Protein AF-H8ZGK6-F1 (afdb_monomer_lite)

Structure (mmCIF, N/CA/C/O backbone):
data_AF-H8ZGK6-F1
#
_entry.id   AF-H8ZGK6-F1
#
loop_
_atom_site.group_PDB
_atom_site.id
_atom_site.type_symbol
_atom_site.label_atom_id
_atom_site.label_alt_id
_atom_site.label_comp_id
_atom_site.label_asym_id
_atom_site.label_entity_id
_atom_site.label_seq_id
_atom_site.pdbx_PDB_ins_code
_atom_site.Cartn_x
_atom_site.Cartn_y
_atom_site.Cartn_z
_atom_site.occupancy
_atom_site.B_iso_or_equiv
_atom_site.auth_seq_id
_atom_site.auth_comp_id
_atom_site.auth_asym_id
_atom_site.auth_atom_id
_atom_site.pdbx_PDB_model_num
ATOM 1 N N . SER A 1 1 ? -33.970 41.885 -15.190 1.00 45.78 1 SER A N 1
ATOM 2 C CA . SER A 1 1 ? -33.799 41.176 -13.910 1.00 45.78 1 SER A CA 1
ATOM 3 C C . SER A 1 1 ? -32.751 40.098 -14.133 1.00 45.78 1 SER A C 1
ATOM 5 O O . SER A 1 1 ? -33.105 38.994 -14.514 1.00 45.78 1 SER A O 1
ATOM 7 N N . ASN A 1 2 ? -31.465 40.452 -14.034 1.00 42.69 2 ASN A N 1
ATOM 8 C CA . ASN A 1 2 ? -30.350 39.517 -14.216 1.00 42.69 2 ASN A CA 1
ATOM 9 C C . ASN A 1 2 ? -29.805 39.183 -12.830 1.00 42.69 2 ASN A C 1
ATOM 11 O O . ASN A 1 2 ? -29.236 40.048 -12.165 1.00 42.69 2 ASN A O 1
ATOM 15 N N . ARG A 1 3 ? -30.044 37.953 -12.373 1.00 47.84 3 ARG A N 1
ATOM 16 C CA . ARG A 1 3 ? -29.383 37.408 -11.188 1.00 47.84 3 ARG A CA 1
ATOM 17 C C . ARG A 1 3 ? -27.929 37.141 -11.571 1.00 47.84 3 ARG A C 1
ATOM 19 O O . ARG A 1 3 ? -27.674 36.368 -12.484 1.00 47.84 3 ARG A O 1
ATOM 26 N N . ASN A 1 4 ? -27.005 37.815 -10.893 1.00 50.75 4 ASN A N 1
ATOM 27 C CA . ASN A 1 4 ? -25.579 37.512 -10.946 1.00 50.75 4 ASN A CA 1
ATOM 28 C C . ASN A 1 4 ? -25.357 36.122 -10.330 1.00 50.75 4 ASN A C 1
ATOM 30 O O . ASN A 1 4 ? -25.268 36.001 -9.109 1.00 50.75 4 ASN A O 1
ATOM 34 N N . GLU A 1 5 ? -25.305 35.079 -11.152 1.00 52.84 5 GLU A N 1
ATOM 35 C CA . GLU A 1 5 ? -24.782 33.780 -10.733 1.00 52.84 5 GLU A CA 1
ATOM 36 C C . GLU A 1 5 ? -23.255 33.888 -10.656 1.00 52.84 5 GLU A C 1
ATOM 38 O O . GLU A 1 5 ? -22.573 34.101 -11.656 1.00 52.84 5 GLU A O 1
ATOM 43 N N . GLN A 1 6 ? -22.707 33.823 -9.440 1.00 52.56 6 GLN A N 1
ATOM 44 C CA . GLN A 1 6 ? -21.269 33.668 -9.240 1.00 52.56 6 GLN A CA 1
ATOM 45 C C . GLN A 1 6 ? -20.890 32.214 -9.536 1.00 52.56 6 GLN A C 1
ATOM 47 O O . GLN A 1 6 ? -21.106 31.332 -8.705 1.00 52.56 6 GLN A O 1
ATOM 52 N N . GLU A 1 7 ? -20.303 31.963 -10.704 1.00 48.06 7 GLU A N 1
ATOM 53 C CA . GLU A 1 7 ? -19.627 30.696 -10.987 1.00 48.06 7 GLU A CA 1
ATOM 54 C C . GLU A 1 7 ? -18.324 30.610 -10.184 1.00 48.06 7 GLU A C 1
ATOM 56 O O . GLU A 1 7 ? -17.346 31.316 -10.442 1.00 48.06 7 GLU A O 1
ATOM 61 N N . TYR A 1 8 ? -18.292 29.717 -9.197 1.00 56.00 8 TYR A N 1
ATOM 62 C CA . TYR A 1 8 ? -17.064 29.360 -8.498 1.00 56.00 8 TYR A CA 1
ATOM 63 C C . TYR A 1 8 ? -16.377 28.199 -9.220 1.00 56.00 8 TYR A C 1
ATOM 65 O O . TYR A 1 8 ? -16.754 27.040 -9.067 1.00 56.00 8 TYR A O 1
ATOM 73 N N . ASN A 1 9 ? -15.308 28.500 -9.957 1.00 58.38 9 ASN A N 1
ATOM 74 C CA . ASN A 1 9 ? -14.421 27.480 -10.513 1.00 58.38 9 ASN A CA 1
ATOM 75 C C . ASN A 1 9 ? -13.502 26.916 -9.416 1.00 58.38 9 ASN A C 1
ATOM 77 O O . ASN A 1 9 ? -12.408 27.430 -9.167 1.00 58.38 9 ASN A O 1
ATOM 81 N N . PHE A 1 10 ? -13.935 25.847 -8.740 1.00 67.50 10 PHE A N 1
ATOM 82 C CA . PHE A 1 10 ? -13.082 25.119 -7.800 1.00 67.50 10 PHE A CA 1
ATOM 83 C C . PHE A 1 10 ? -12.119 24.197 -8.557 1.00 67.50 10 PHE A C 1
ATOM 85 O O . PHE A 1 10 ? -12.458 23.075 -8.927 1.00 67.50 10 PHE A O 1
ATOM 92 N N . LYS A 1 11 ? -10.882 24.654 -8.771 1.00 76.69 11 LYS A N 1
ATOM 93 C CA . LYS A 1 11 ? -9.799 23.791 -9.258 1.00 76.69 11 LYS A CA 1
ATOM 94 C C . LYS A 1 11 ? -9.098 23.141 -8.062 1.00 76.69 11 LYS A C 1
ATOM 96 O O . LYS A 1 11 ? -8.324 23.805 -7.369 1.00 76.69 11 LYS A O 1
ATOM 101 N N . ARG A 1 12 ? -9.381 21.855 -7.810 1.00 79.12 12 ARG A N 1
ATOM 102 C CA . ARG A 1 12 ? -8.726 21.056 -6.755 1.00 79.12 12 ARG A CA 1
ATOM 103 C C . ARG A 1 12 ? -7.203 21.136 -6.913 1.00 79.12 12 ARG A C 1
ATOM 105 O O . ARG A 1 12 ? -6.679 20.986 -8.014 1.00 79.12 12 ARG A O 1
ATOM 112 N N . LYS A 1 13 ? -6.498 21.356 -5.802 1.00 82.19 13 LYS A N 1
ATOM 113 C CA . LYS A 1 13 ? -5.037 21.236 -5.700 1.00 82.19 13 LYS A CA 1
ATOM 114 C C . LYS A 1 13 ? -4.744 20.144 -4.670 1.00 82.19 13 LYS A C 1
ATOM 116 O O . LYS A 1 13 ? -4.702 20.486 -3.490 1.00 82.19 13 LYS A O 1
ATOM 121 N N . PRO A 1 14 ? -4.580 18.878 -5.089 1.00 80.50 14 PRO A N 1
ATOM 122 C CA . PRO A 1 14 ? -4.608 17.732 -4.178 1.00 80.50 14 PRO A CA 1
ATOM 123 C C . PRO A 1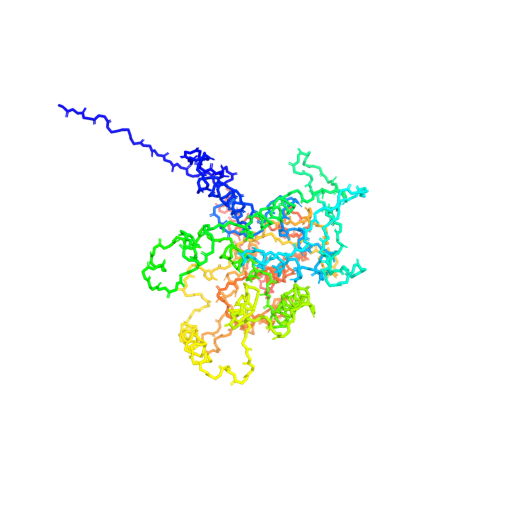 14 ? -3.587 17.793 -3.031 1.00 80.50 14 PRO A C 1
ATOM 125 O O . PRO A 1 14 ? -3.908 17.464 -1.894 1.00 80.50 14 PRO A O 1
ATOM 128 N N . VAL A 1 15 ? -2.389 18.333 -3.277 1.00 77.69 15 VAL A N 1
ATOM 129 C CA . VAL A 1 15 ? -1.370 18.600 -2.238 1.00 77.69 15 VAL A CA 1
ATOM 130 C C . VAL A 1 15 ? -1.860 19.488 -1.081 1.00 77.69 15 VAL A C 1
ATOM 132 O O . VAL A 1 15 ? -1.323 19.431 0.021 1.00 77.69 15 VAL A O 1
ATOM 135 N N . ASN A 1 16 ? -2.891 20.303 -1.314 1.00 81.88 16 ASN A N 1
ATOM 136 C CA . ASN A 1 16 ? -3.488 21.203 -0.327 1.00 81.88 16 ASN A CA 1
ATOM 137 C C . ASN A 1 16 ? -4.799 20.657 0.256 1.00 81.88 16 ASN A C 1
ATOM 139 O O . ASN A 1 16 ? -5.535 21.415 0.904 1.00 81.88 16 ASN A O 1
ATOM 143 N N . ASP A 1 17 ? -5.120 19.387 -0.003 1.00 84.69 17 ASP A N 1
ATOM 144 C CA . ASP A 1 17 ? -6.318 18.767 0.537 1.00 84.69 17 ASP A CA 1
ATOM 145 C C . ASP A 1 17 ? -6.279 18.813 2.063 1.00 84.69 17 ASP A C 1
ATOM 147 O O . ASP A 1 17 ? -5.304 18.471 2.735 1.00 84.69 17 ASP A O 1
ATOM 151 N N . ARG A 1 18 ? -7.378 19.306 2.618 1.00 85.81 18 ARG A N 1
ATOM 152 C CA . ARG A 1 18 ? -7.564 19.510 4.046 1.00 85.81 18 ARG A CA 1
ATOM 153 C C . ARG A 1 18 ? -9.005 19.218 4.393 1.00 85.81 18 ARG A C 1
ATOM 155 O O . ARG A 1 18 ? -9.889 19.289 3.541 1.00 85.81 18 ARG A O 1
ATOM 162 N N . VAL A 1 19 ? -9.236 18.954 5.671 1.00 86.81 19 VAL A N 1
ATOM 163 C CA . VAL A 1 19 ? -10.587 18.785 6.202 1.00 86.81 19 VAL A CA 1
ATOM 164 C C . VAL A 1 19 ? -11.444 19.996 5.827 1.00 86.81 19 VAL A C 1
ATOM 166 O O . VAL A 1 19 ? -11.016 21.147 5.961 1.00 86.81 19 VAL A O 1
ATOM 169 N N . HIS A 1 20 ? -12.652 19.722 5.337 1.00 80.50 20 HIS A N 1
ATOM 170 C CA . HIS A 1 20 ? -13.612 20.752 4.969 1.00 80.50 20 HIS A CA 1
ATOM 171 C C . HIS A 1 20 ? -13.959 21.627 6.186 1.00 80.50 20 HIS A C 1
ATOM 173 O O . HIS A 1 20 ? -14.256 21.110 7.264 1.00 80.50 20 HIS A O 1
ATOM 179 N N . LYS A 1 21 ? -13.884 22.955 6.020 1.00 70.94 21 LYS A N 1
ATOM 180 C CA . LYS A 1 21 ? -13.970 23.917 7.133 1.00 70.94 21 LYS A CA 1
ATOM 181 C C . LYS A 1 21 ? -15.379 24.061 7.711 1.00 70.94 21 LYS A C 1
ATOM 183 O O . LYS A 1 21 ? -15.493 24.363 8.893 1.00 70.94 21 LYS A O 1
ATOM 188 N N . ASP A 1 22 ? -16.414 23.791 6.920 1.00 67.81 22 ASP A N 1
ATOM 189 C CA . ASP A 1 22 ? -17.805 24.074 7.298 1.00 67.81 22 ASP A CA 1
ATOM 190 C C . ASP A 1 22 ? -18.477 22.926 8.070 1.00 67.81 22 ASP A C 1
ATOM 192 O O . ASP A 1 22 ? -19.699 22.870 8.191 1.00 67.81 22 ASP A O 1
ATOM 196 N N . MET A 1 23 ? -17.699 21.988 8.621 1.00 73.19 23 MET A N 1
ATOM 197 C CA . MET A 1 23 ? -18.259 20.965 9.502 1.00 73.19 23 MET A CA 1
ATOM 198 C C . MET A 1 23 ? -18.588 21.549 10.876 1.00 73.19 23 MET A C 1
ATOM 200 O O . MET A 1 23 ? -17.733 22.158 11.524 1.00 73.19 23 MET A O 1
ATOM 204 N N . ASP A 1 24 ? -19.810 21.305 11.361 1.00 79.12 24 ASP A N 1
ATOM 205 C CA . ASP A 1 24 ? -20.208 21.685 12.717 1.00 79.12 24 ASP A CA 1
ATOM 206 C C . ASP A 1 24 ? -19.522 20.791 13.761 1.00 79.12 24 ASP A C 1
ATOM 208 O O . ASP A 1 24 ? -20.075 19.815 14.278 1.00 79.12 24 ASP A O 1
ATOM 212 N N . THR A 1 25 ? -18.281 21.150 14.082 1.00 79.56 25 THR A N 1
ATOM 213 C CA . THR A 1 25 ? -17.433 20.477 15.075 1.00 79.56 25 THR A CA 1
ATOM 214 C C . THR A 1 25 ? -17.971 20.555 16.506 1.00 79.56 25 THR A C 1
ATOM 216 O O . THR A 1 25 ? -17.406 19.913 17.396 1.00 79.56 25 THR A O 1
ATOM 219 N N . LYS A 1 26 ? -19.064 21.296 16.748 1.00 82.88 26 LYS A N 1
ATOM 220 C CA . LYS A 1 26 ? -19.756 21.314 18.044 1.00 82.88 26 LYS A CA 1
ATOM 221 C C . LYS A 1 26 ? -20.625 20.072 18.240 1.00 82.88 26 LYS A C 1
ATOM 223 O O . LYS A 1 26 ? -20.885 19.693 19.380 1.00 82.88 26 LYS A O 1
ATOM 228 N N . THR A 1 27 ? -21.044 19.417 17.158 1.00 88.62 27 THR A N 1
ATOM 229 C CA . THR A 1 27 ? -21.793 18.156 17.232 1.00 88.62 27 THR A CA 1
ATOM 230 C C . THR A 1 27 ? -20.847 16.954 17.354 1.00 88.62 27 THR A C 1
ATOM 232 O O . THR A 1 27 ? -19.743 16.978 16.797 1.00 88.62 27 THR A O 1
ATOM 235 N N . PRO A 1 28 ? -21.258 15.859 18.028 1.00 88.12 28 PRO A N 1
ATOM 236 C CA . PRO A 1 28 ? -20.483 14.616 18.050 1.00 88.12 28 PRO A CA 1
ATOM 237 C C . PRO A 1 28 ? -20.169 14.087 16.644 1.00 88.12 28 PRO A C 1
ATOM 239 O O . PRO A 1 28 ? -19.070 13.594 16.397 1.00 88.12 28 PRO A O 1
ATOM 242 N N . GLU A 1 29 ? -21.116 14.242 15.717 1.00 91.19 29 GLU A N 1
ATOM 243 C CA . GLU A 1 29 ? -20.964 13.847 14.319 1.00 91.19 29 GLU A CA 1
ATOM 244 C C . GLU A 1 29 ? -19.904 14.678 13.594 1.00 91.19 29 GLU A C 1
ATOM 246 O O . GLU A 1 29 ? -18.958 14.113 13.049 1.00 91.19 29 GLU A O 1
ATOM 251 N N . GLY A 1 30 ? -20.020 16.008 13.612 1.00 91.25 30 GLY A N 1
ATOM 252 C CA . GLY A 1 30 ? -19.065 16.877 12.925 1.00 91.25 30 GLY A CA 1
ATOM 253 C C . GLY A 1 30 ? -17.661 16.784 13.521 1.00 91.25 30 GLY A C 1
ATOM 254 O O . GLY A 1 30 ? -16.674 16.817 12.785 1.00 91.25 30 GLY A O 1
ATOM 255 N N . LYS A 1 31 ? -17.546 16.574 14.841 1.00 90.81 31 LYS A N 1
ATOM 256 C CA . LYS A 1 31 ? -16.259 16.289 15.490 1.00 90.81 31 LYS A CA 1
ATOM 257 C C . LYS A 1 31 ? -15.652 14.983 14.977 1.00 90.81 31 LYS A C 1
ATOM 259 O O . LYS A 1 31 ? -14.468 14.963 14.642 1.00 90.81 31 LYS A O 1
ATOM 264 N N . TYR A 1 32 ? -16.449 13.917 14.884 1.00 93.38 32 TYR A N 1
ATOM 265 C CA . TYR A 1 32 ? -15.987 12.638 14.352 1.00 93.38 32 TYR A CA 1
ATOM 266 C C . TYR A 1 32 ? -15.571 12.743 12.882 1.00 93.38 32 TYR A C 1
ATOM 268 O O . TYR A 1 32 ? -14.447 12.371 12.560 1.00 93.38 32 TYR A O 1
ATOM 276 N N . LEU A 1 33 ? -16.419 13.296 12.010 1.00 93.94 33 LEU A N 1
ATOM 277 C CA . LEU A 1 33 ? -16.122 13.429 10.579 1.00 93.94 33 LEU A CA 1
ATOM 278 C C . LEU A 1 33 ? -14.877 14.285 10.331 1.00 93.94 33 LEU A C 1
ATOM 280 O O . LEU A 1 33 ? -14.059 13.954 9.479 1.00 93.94 33 LEU A O 1
ATOM 284 N N . SER A 1 34 ? -14.682 15.349 11.113 1.00 92.56 34 SER A N 1
ATOM 285 C CA . SER A 1 34 ? -13.462 16.160 11.058 1.00 92.56 34 SER A CA 1
ATOM 286 C C . SER A 1 34 ? -12.210 15.336 11.357 1.00 92.56 34 SER A C 1
ATOM 288 O O . SER A 1 34 ? -11.237 15.368 10.601 1.00 92.56 34 SER A O 1
ATOM 290 N N . MET A 1 35 ? -12.255 14.527 12.416 1.00 92.81 35 MET A N 1
ATOM 291 C CA . MET A 1 35 ? -11.155 13.633 12.770 1.00 92.81 35 MET A CA 1
ATOM 292 C C . MET A 1 35 ? -10.950 12.514 11.745 1.00 92.81 35 MET A C 1
ATOM 294 O O . MET A 1 35 ? -9.805 12.222 11.403 1.00 92.81 35 MET A O 1
ATOM 298 N N . TYR A 1 36 ? -12.037 11.921 11.251 1.00 94.50 36 TYR A N 1
ATOM 299 C CA . TYR A 1 36 ? -12.030 10.855 10.254 1.00 94.50 36 TYR A CA 1
ATOM 300 C C . TYR A 1 36 ? -11.410 11.333 8.941 1.00 94.50 36 TYR A C 1
ATOM 302 O O . TYR A 1 36 ? -10.424 10.757 8.493 1.00 94.50 36 TYR A O 1
ATOM 310 N N . HIS A 1 37 ? -11.893 12.444 8.374 1.00 93.44 37 HIS A N 1
ATOM 311 C CA . HIS A 1 37 ? -11.343 13.008 7.140 1.00 93.44 37 HIS A CA 1
ATOM 312 C C . HIS A 1 37 ? -9.873 13.418 7.297 1.00 93.44 37 HIS A C 1
ATOM 314 O O . HIS A 1 37 ? -9.089 13.261 6.363 1.00 93.44 37 HIS A O 1
ATOM 320 N N . ALA A 1 38 ? -9.466 13.893 8.482 1.00 92.75 38 ALA A N 1
ATOM 321 C CA . ALA A 1 38 ? -8.058 14.167 8.753 1.00 92.75 38 ALA A CA 1
ATOM 322 C C . ALA A 1 38 ? -7.193 12.899 8.685 1.00 92.75 38 ALA A C 1
ATOM 324 O O . ALA A 1 38 ? -6.069 12.970 8.191 1.00 92.75 38 ALA A O 1
ATOM 325 N N . GLN A 1 39 ? -7.688 11.756 9.178 1.00 94.06 39 GLN A N 1
ATOM 326 C CA . GLN A 1 39 ? -6.968 10.485 9.053 1.00 94.06 39 GLN A CA 1
ATOM 327 C C . GLN A 1 39 ? -7.034 9.926 7.635 1.00 94.06 39 GLN A C 1
ATOM 329 O O . GLN A 1 39 ? -6.015 9.450 7.154 1.00 94.06 39 GLN A O 1
ATOM 334 N N . LEU A 1 40 ? -8.170 10.043 6.943 1.00 92.75 40 LEU A N 1
ATOM 335 C CA . LEU A 1 40 ? -8.320 9.612 5.552 1.00 92.75 40 LEU A CA 1
ATOM 336 C C . LEU A 1 40 ? -7.261 10.268 4.653 1.00 92.75 40 LEU A C 1
ATOM 338 O O . LEU A 1 40 ? -6.539 9.565 3.960 1.00 92.75 40 LEU A O 1
ATOM 342 N N . ILE A 1 41 ? -7.087 11.592 4.746 1.00 90.25 41 ILE A N 1
ATOM 343 C CA . ILE A 1 41 ? -6.064 12.333 3.980 1.00 90.25 41 ILE A CA 1
ATOM 344 C C . ILE A 1 41 ? -4.639 11.866 4.326 1.00 90.25 41 ILE A C 1
ATOM 346 O O . ILE A 1 41 ? -3.754 11.853 3.471 1.00 90.25 41 ILE A O 1
ATOM 350 N N . LYS A 1 42 ? -4.390 11.497 5.588 1.00 90.50 42 LYS A N 1
ATOM 351 C CA . LYS A 1 42 ? -3.067 11.044 6.041 1.00 90.50 42 LYS A CA 1
ATOM 352 C C . LYS A 1 42 ? -2.753 9.612 5.621 1.00 90.50 42 LYS A C 1
ATOM 354 O O . LYS A 1 42 ? -1.612 9.350 5.254 1.00 90.50 42 LYS A O 1
ATOM 359 N N . MET A 1 43 ? -3.738 8.719 5.705 1.00 92.69 43 MET A N 1
ATOM 360 C CA . MET A 1 43 ? -3.614 7.293 5.388 1.00 92.69 43 MET A CA 1
ATOM 361 C C . MET A 1 43 ? -3.677 7.026 3.882 1.00 92.69 43 MET A C 1
ATOM 363 O O . MET A 1 43 ? -3.017 6.104 3.425 1.00 92.69 43 MET A O 1
ATOM 367 N N . PHE A 1 44 ? -4.423 7.846 3.135 1.00 89.81 44 PHE A N 1
ATOM 368 C CA . PHE A 1 44 ? -4.598 7.756 1.683 1.00 89.81 44 PHE A CA 1
ATOM 369 C C . PHE A 1 44 ? -4.299 9.111 1.020 1.00 89.81 44 PHE A C 1
ATOM 371 O O . PHE A 1 44 ? -5.205 9.770 0.491 1.00 89.81 44 PHE A O 1
ATOM 378 N N . PRO A 1 45 ? -3.051 9.607 1.113 1.00 85.69 45 PRO A N 1
ATOM 379 C CA . PRO A 1 45 ? -2.670 10.842 0.448 1.00 85.69 45 PRO A CA 1
ATOM 380 C C . PRO A 1 45 ? -2.899 10.758 -1.063 1.00 85.69 45 PRO A C 1
ATOM 382 O O . PRO A 1 45 ? -2.754 9.713 -1.689 1.00 85.69 45 PRO A O 1
ATOM 385 N N . SER A 1 46 ? -3.219 11.903 -1.661 1.00 79.31 46 SER A N 1
ATOM 386 C CA . SER A 1 46 ? -3.323 12.027 -3.117 1.00 79.31 46 SER A CA 1
ATOM 387 C C . SER A 1 46 ? -2.658 13.286 -3.637 1.00 79.31 46 SER A C 1
ATOM 389 O O . SER A 1 46 ? -3.212 13.970 -4.484 1.00 79.31 46 SER A O 1
ATOM 391 N N . ALA A 1 47 ? -1.475 13.622 -3.110 1.00 71.69 47 ALA A N 1
ATOM 392 C CA . ALA A 1 47 ? -0.788 14.888 -3.384 1.00 71.69 47 ALA A CA 1
ATOM 393 C C . ALA A 1 47 ? -0.642 15.206 -4.886 1.00 71.69 47 ALA A C 1
ATOM 395 O O . ALA A 1 47 ? -0.745 16.374 -5.267 1.00 71.69 47 ALA A O 1
ATOM 396 N N . ASP A 1 48 ? -0.521 14.169 -5.714 1.00 66.88 48 ASP A N 1
ATOM 397 C CA . ASP A 1 48 ? -0.336 14.275 -7.161 1.00 66.88 48 ASP A CA 1
ATOM 398 C C . ASP A 1 48 ? -1.616 14.000 -7.977 1.00 66.88 48 ASP A C 1
ATOM 400 O O . ASP A 1 48 ? -1.605 14.046 -9.203 1.00 66.88 48 ASP A O 1
ATOM 404 N N . GLY A 1 49 ? -2.748 13.759 -7.309 1.00 67.50 49 GLY A N 1
ATOM 405 C CA . GLY A 1 49 ? -4.048 13.487 -7.929 1.00 67.50 49 GLY A CA 1
ATOM 406 C C . GLY A 1 49 ? -4.495 12.029 -7.841 1.00 67.50 49 GLY A C 1
ATOM 407 O O . GLY A 1 49 ? -5.703 11.792 -7.786 1.00 67.50 49 GLY A O 1
ATOM 408 N N . ASP A 1 50 ? -3.557 11.089 -7.726 1.00 68.62 50 ASP A N 1
ATOM 409 C CA . ASP A 1 50 ? -3.830 9.663 -7.534 1.00 68.62 50 ASP A CA 1
ATOM 410 C C . ASP A 1 50 ? -3.922 9.287 -6.054 1.00 68.62 50 ASP A C 1
ATOM 412 O O . ASP A 1 50 ? -3.144 9.763 -5.234 1.00 68.62 50 ASP A O 1
ATOM 416 N N . LEU A 1 51 ? -4.881 8.428 -5.701 1.00 71.19 51 LEU A N 1
ATOM 417 C CA . LEU A 1 51 ? -4.996 7.867 -4.353 1.00 71.19 51 LEU A CA 1
ATOM 418 C C . LEU A 1 51 ? -3.926 6.792 -4.150 1.00 71.19 51 LEU A C 1
ATOM 420 O O . LEU A 1 51 ? -3.859 5.840 -4.925 1.00 71.19 51 LEU A O 1
ATOM 424 N N . SER A 1 52 ? -3.125 6.932 -3.096 1.00 77.38 52 SER A N 1
ATOM 425 C CA . SER A 1 52 ? -2.121 5.949 -2.689 1.00 77.38 52 SER A CA 1
ATOM 426 C C . SER A 1 52 ? -2.006 5.925 -1.170 1.00 77.38 52 SER A C 1
ATOM 428 O O . SER A 1 52 ? -2.247 6.938 -0.519 1.00 77.38 52 SER A O 1
ATOM 430 N N . ILE A 1 53 ? -1.612 4.790 -0.592 1.00 85.69 53 ILE A N 1
ATOM 431 C CA . ILE A 1 53 ? -1.176 4.746 0.812 1.00 85.69 53 ILE A CA 1
ATOM 432 C C . ILE A 1 53 ? 0.273 5.223 0.980 1.00 85.69 53 ILE A C 1
ATOM 434 O O . ILE A 1 53 ? 0.716 5.480 2.105 1.00 85.69 53 ILE A O 1
ATOM 438 N N . GLU A 1 54 ? 1.028 5.352 -0.116 1.00 82.75 54 GLU A N 1
ATOM 439 C CA . GLU A 1 54 ? 2.396 5.857 -0.080 1.00 82.75 54 GLU A CA 1
ATOM 440 C C . GLU A 1 54 ? 2.401 7.366 0.133 1.00 82.75 54 GLU A C 1
ATOM 442 O O . GLU A 1 54 ? 1.939 8.155 -0.693 1.00 82.75 54 GLU A O 1
ATOM 447 N N . ALA A 1 55 ? 2.980 7.786 1.252 1.00 80.12 55 ALA A N 1
ATOM 448 C CA . ALA A 1 55 ? 3.124 9.193 1.568 1.00 80.12 55 ALA A CA 1
ATOM 449 C C . ALA A 1 55 ? 4.524 9.710 1.210 1.00 80.12 55 ALA A C 1
ATOM 451 O O . ALA A 1 55 ? 5.553 9.088 1.475 1.00 80.12 55 ALA A O 1
ATOM 452 N N . GLY A 1 56 ? 4.570 10.947 0.709 1.00 73.38 56 GLY A N 1
ATOM 453 C CA . GLY A 1 56 ? 5.796 11.750 0.640 1.00 73.38 56 GLY A CA 1
ATOM 454 C C . GLY A 1 56 ? 6.470 11.955 2.009 1.00 73.38 56 GLY A C 1
ATOM 455 O O . GLY A 1 56 ? 7.682 12.133 2.096 1.00 73.38 56 GLY A O 1
ATOM 456 N N . ARG A 1 57 ? 5.669 11.912 3.082 1.00 84.31 57 ARG A N 1
ATOM 457 C CA . ARG A 1 57 ? 6.014 12.349 4.440 1.00 84.31 57 ARG A CA 1
ATOM 458 C C . ARG A 1 57 ? 6.641 11.214 5.245 1.00 84.31 57 ARG A C 1
ATOM 460 O O . ARG A 1 57 ? 6.031 10.163 5.412 1.00 84.31 57 ARG A O 1
ATOM 467 N N . SER A 1 58 ? 7.827 11.443 5.797 1.00 84.81 58 SER A N 1
ATOM 468 C CA . SER A 1 58 ? 8.630 10.449 6.530 1.00 84.81 58 SER A CA 1
ATOM 469 C C . SER A 1 58 ? 8.002 9.919 7.824 1.00 84.81 58 SER A C 1
ATOM 471 O O . SER A 1 58 ? 8.403 8.862 8.298 1.00 84.81 58 SER A O 1
ATOM 473 N N . ASN A 1 59 ? 7.014 10.616 8.385 1.00 89.25 59 ASN A N 1
ATOM 474 C CA . ASN A 1 59 ? 6.339 10.270 9.639 1.00 89.25 59 ASN A CA 1
ATOM 475 C C . ASN A 1 59 ? 4.978 9.560 9.464 1.00 89.25 59 ASN A C 1
ATOM 477 O O . ASN A 1 59 ? 4.257 9.387 10.455 1.00 89.25 59 ASN A O 1
ATOM 481 N N . ALA A 1 60 ? 4.608 9.213 8.224 1.00 91.06 60 ALA A N 1
ATOM 482 C CA . ALA A 1 60 ? 3.341 8.573 7.870 1.00 91.06 60 ALA A CA 1
ATOM 483 C C . ALA A 1 60 ? 3.207 7.145 8.430 1.00 91.06 60 ALA A C 1
ATOM 485 O O . ALA A 1 60 ? 4.196 6.445 8.647 1.00 91.06 60 ALA A O 1
ATOM 486 N N . LEU A 1 61 ? 1.966 6.672 8.605 1.00 94.44 61 LEU A N 1
ATOM 487 C CA . LEU A 1 61 ? 1.702 5.317 9.109 1.00 94.44 61 LEU A CA 1
ATOM 488 C C . LEU A 1 61 ? 2.336 4.232 8.225 1.00 94.44 61 LEU A C 1
ATOM 490 O O . LEU A 1 61 ? 2.943 3.304 8.752 1.00 94.44 61 LEU A O 1
ATOM 494 N N . THR A 1 62 ? 2.258 4.385 6.902 1.00 92.19 62 THR A N 1
ATOM 495 C CA . THR A 1 62 ? 2.799 3.413 5.937 1.00 92.19 62 THR A CA 1
ATOM 496 C C . THR A 1 62 ? 4.297 3.219 6.123 1.00 92.19 62 THR A C 1
ATOM 498 O O . THR A 1 62 ? 4.795 2.096 6.150 1.00 92.19 62 THR A O 1
ATOM 501 N N . ASN A 1 63 ? 5.000 4.324 6.354 1.00 90.12 63 ASN A N 1
ATOM 502 C CA . ASN A 1 63 ? 6.434 4.349 6.586 1.00 90.12 63 ASN A CA 1
ATOM 503 C C . ASN A 1 63 ? 6.812 3.657 7.891 1.00 90.12 63 ASN A C 1
ATOM 505 O O . ASN A 1 63 ? 7.703 2.809 7.915 1.00 90.12 63 ASN A O 1
ATOM 509 N N . PHE A 1 64 ? 6.074 3.953 8.959 1.00 93.88 64 PHE A N 1
ATOM 510 C CA . PHE A 1 64 ? 6.262 3.297 10.243 1.00 93.88 64 PHE A CA 1
ATOM 511 C C . PHE A 1 64 ? 6.041 1.778 10.168 1.00 93.88 64 PHE A C 1
ATOM 513 O O . PHE A 1 64 ? 6.879 1.025 10.652 1.00 93.88 64 PHE A O 1
ATOM 520 N N . LEU A 1 65 ? 4.960 1.315 9.532 1.00 94.31 65 LEU A N 1
ATOM 521 C CA . LEU A 1 65 ? 4.631 -0.115 9.444 1.00 94.31 65 LEU A CA 1
ATOM 522 C C . LEU A 1 65 ? 5.567 -0.911 8.522 1.00 94.31 65 LEU A C 1
ATOM 524 O O . LEU A 1 65 ? 5.687 -2.129 8.668 1.00 94.31 65 LEU A O 1
ATOM 528 N N . ARG A 1 66 ? 6.226 -0.250 7.565 1.00 90.12 66 ARG A N 1
ATOM 529 C CA . ARG A 1 66 ? 7.201 -0.884 6.665 1.00 90.12 66 ARG A CA 1
ATOM 530 C C . ARG A 1 66 ? 8.632 -0.860 7.188 1.00 90.12 66 ARG A C 1
ATOM 532 O O . ARG A 1 66 ? 9.477 -1.549 6.621 1.00 90.12 66 ARG A O 1
ATOM 539 N N . ALA A 1 67 ? 8.914 -0.103 8.246 1.00 90.31 67 ALA A N 1
ATOM 540 C CA . ALA A 1 67 ? 10.248 -0.039 8.823 1.00 90.31 67 ALA A CA 1
ATOM 541 C C . ALA A 1 67 ? 10.735 -1.436 9.252 1.00 90.31 67 ALA A C 1
ATOM 543 O O . ALA A 1 67 ? 9.986 -2.203 9.861 1.00 90.31 67 ALA A O 1
ATOM 544 N N . ASP A 1 68 ? 12.004 -1.754 8.967 1.00 90.44 68 ASP A N 1
ATOM 545 C CA . ASP A 1 68 ? 12.606 -3.076 9.219 1.00 90.44 68 ASP A CA 1
ATOM 546 C C . ASP A 1 68 ? 12.385 -3.564 10.664 1.00 90.44 68 ASP A C 1
ATOM 548 O O . ASP A 1 68 ? 12.145 -4.750 10.895 1.00 90.44 68 ASP A O 1
ATOM 552 N N . HIS A 1 69 ? 12.434 -2.651 11.641 1.00 92.31 69 HIS A N 1
ATOM 553 C CA . HIS A 1 69 ? 12.253 -2.964 13.062 1.00 92.31 69 HIS A CA 1
ATOM 554 C C . HIS A 1 69 ? 10.790 -3.070 13.514 1.00 92.31 69 HIS A C 1
ATOM 556 O O . HIS A 1 69 ? 10.557 -3.419 14.665 1.00 92.31 69 HIS A O 1
ATOM 562 N N . VAL A 1 70 ? 9.822 -2.763 12.644 1.00 94.62 70 VAL A N 1
ATOM 563 C CA . VAL A 1 70 ? 8.372 -2.807 12.927 1.00 94.62 70 VAL A CA 1
ATOM 564 C C . VAL A 1 70 ? 7.675 -3.900 12.121 1.00 94.62 70 VAL A C 1
ATOM 566 O O . VAL A 1 70 ? 6.689 -4.463 12.584 1.00 94.62 70 VAL A O 1
ATOM 569 N N . LYS A 1 71 ? 8.202 -4.254 10.941 1.00 92.06 71 LYS A N 1
ATOM 570 C CA . LYS A 1 71 ? 7.555 -5.140 9.959 1.00 92.06 71 LYS A CA 1
ATOM 571 C C . LYS A 1 71 ? 6.989 -6.442 10.546 1.00 92.06 71 LYS A C 1
ATOM 573 O O . LYS A 1 71 ? 5.922 -6.882 10.132 1.00 92.06 71 LYS A O 1
ATOM 578 N N . LYS A 1 72 ? 7.679 -7.059 11.513 1.00 93.19 72 LYS A N 1
ATOM 579 C CA . LYS A 1 72 ? 7.226 -8.304 12.170 1.00 93.19 72 LYS A CA 1
ATOM 580 C C . LYS A 1 72 ? 5.990 -8.108 13.057 1.00 93.19 72 LYS A C 1
ATOM 582 O O . LYS A 1 72 ? 5.184 -9.027 13.192 1.00 93.19 72 LYS A O 1
ATOM 587 N N . ASP A 1 73 ? 5.845 -6.920 13.630 1.00 96.00 73 ASP A N 1
ATOM 588 C CA . ASP A 1 73 ? 4.776 -6.533 14.550 1.00 96.00 73 ASP A CA 1
ATOM 589 C C . ASP A 1 73 ? 3.593 -5.861 13.835 1.00 96.00 73 ASP A C 1
ATOM 591 O O . ASP A 1 73 ? 2.521 -5.696 14.420 1.00 96.00 73 ASP A O 1
ATOM 595 N N . THR A 1 74 ? 3.748 -5.513 12.553 1.00 95.69 74 THR A N 1
ATOM 596 C CA . THR A 1 74 ? 2.722 -4.853 11.730 1.00 95.69 74 THR A CA 1
ATOM 597 C C . THR A 1 74 ? 1.379 -5.578 11.767 1.00 95.69 74 THR A C 1
ATOM 599 O O . THR A 1 74 ? 0.349 -4.924 11.924 1.00 95.69 74 THR A O 1
ATOM 602 N N . LYS A 1 75 ? 1.372 -6.917 11.739 1.00 95.94 75 LYS A N 1
ATOM 603 C CA . LYS A 1 75 ? 0.143 -7.720 11.864 1.00 95.94 75 LYS A CA 1
ATOM 604 C C . LYS A 1 75 ? -0.627 -7.445 13.158 1.00 95.94 75 LYS A C 1
ATOM 606 O O . LYS A 1 75 ? -1.840 -7.264 13.117 1.00 95.94 75 LYS A O 1
ATOM 611 N N . TYR A 1 76 ? 0.067 -7.324 14.289 1.00 97.75 76 TYR A N 1
ATOM 612 C CA . TYR A 1 76 ? -0.551 -7.005 15.577 1.00 97.75 76 TYR A CA 1
ATOM 613 C C . TYR A 1 76 ? -1.021 -5.554 15.648 1.00 97.75 76 TYR A C 1
ATOM 615 O O . TYR A 1 76 ? -2.075 -5.282 16.222 1.00 97.75 76 TYR A O 1
ATOM 623 N N . ILE A 1 77 ? -0.273 -4.618 15.054 1.00 97.75 77 ILE A N 1
ATOM 624 C CA . ILE A 1 77 ? -0.673 -3.206 15.007 1.00 97.75 77 ILE A CA 1
ATOM 625 C C . ILE A 1 77 ? -1.958 -3.055 14.186 1.00 97.75 77 ILE A C 1
ATOM 627 O O . ILE A 1 77 ? -2.926 -2.477 14.676 1.00 97.75 77 ILE A O 1
ATOM 631 N N . LEU A 1 78 ? -2.003 -3.620 12.976 1.00 97.50 78 LEU A N 1
ATOM 632 C CA . LEU A 1 78 ? -3.188 -3.592 12.115 1.00 97.50 78 LEU A CA 1
ATOM 633 C C . LEU A 1 78 ? -4.387 -4.286 12.774 1.00 97.50 78 LEU A C 1
ATOM 635 O O . LEU A 1 78 ? -5.486 -3.730 12.786 1.00 97.50 78 LEU A O 1
ATOM 639 N N . ALA A 1 79 ? -4.170 -5.450 13.391 1.00 97.25 79 ALA A N 1
ATOM 640 C CA . ALA A 1 79 ? -5.212 -6.169 14.117 1.00 97.25 79 ALA A CA 1
ATOM 641 C C . ALA A 1 79 ? -5.761 -5.348 15.296 1.00 97.25 79 ALA A C 1
ATOM 643 O O . ALA A 1 79 ? -6.973 -5.277 15.492 1.00 97.25 79 ALA A O 1
ATOM 644 N N . ALA A 1 80 ? -4.900 -4.663 16.054 1.00 97.38 80 ALA A N 1
ATOM 645 C CA . ALA A 1 80 ? -5.331 -3.792 17.142 1.00 97.38 80 ALA A CA 1
ATOM 646 C C . ALA A 1 80 ? -6.190 -2.616 16.647 1.00 97.38 80 ALA A C 1
ATOM 648 O O . ALA A 1 80 ? -7.188 -2.285 17.289 1.00 97.38 80 ALA A O 1
ATOM 649 N N . LEU A 1 81 ? -5.834 -1.999 15.513 1.00 97.38 81 LEU A N 1
ATOM 650 C CA . LEU A 1 81 ? -6.616 -0.911 14.914 1.00 97.38 81 LEU A CA 1
ATOM 651 C C . LEU A 1 81 ? -7.985 -1.402 14.417 1.00 97.38 81 LEU A C 1
ATOM 653 O O . LEU A 1 81 ? -8.992 -0.746 14.693 1.00 97.38 81 LEU A O 1
ATOM 657 N N . LEU A 1 82 ? -8.039 -2.577 13.775 1.00 95.75 82 LEU A N 1
ATOM 658 C CA . LEU A 1 82 ? -9.296 -3.225 13.387 1.00 95.75 82 LEU A CA 1
ATOM 659 C C . LEU A 1 82 ? -10.179 -3.484 14.612 1.00 95.75 82 LEU A C 1
ATOM 661 O O . LEU A 1 82 ? -11.303 -2.995 14.679 1.00 95.75 82 LEU A O 1
ATOM 665 N N . LEU A 1 83 ? -9.657 -4.165 15.629 1.00 94.56 83 LEU A N 1
ATOM 666 C CA . LEU A 1 83 ? -10.420 -4.502 16.832 1.00 94.56 83 LEU A CA 1
ATOM 667 C C . LEU A 1 83 ? -10.914 -3.252 17.581 1.00 94.56 83 LEU A C 1
ATOM 669 O O . LEU A 1 83 ? -12.047 -3.226 18.064 1.00 94.56 83 LEU A O 1
ATOM 673 N N . LEU A 1 84 ? -10.113 -2.183 17.638 1.00 94.88 84 LEU A N 1
ATOM 674 C CA . LEU A 1 84 ? -10.552 -0.896 18.185 1.00 94.88 84 LEU A CA 1
ATOM 675 C C . LEU A 1 84 ? -11.712 -0.287 17.391 1.00 94.88 84 LEU A C 1
ATOM 677 O O . LEU A 1 84 ? -12.631 0.269 17.998 1.00 94.88 84 LEU A O 1
ATOM 681 N N . SER A 1 85 ? -11.685 -0.395 16.060 1.00 93.44 85 SER A N 1
ATOM 682 C CA . SER A 1 85 ? -12.771 0.089 15.202 1.00 93.44 85 SER A CA 1
ATOM 683 C C . SER A 1 85 ? -14.077 -0.691 15.399 1.00 93.44 85 SER A C 1
ATOM 685 O O . SER A 1 85 ? -15.144 -0.082 15.385 1.00 93.44 85 SER A O 1
ATOM 687 N N . GLU A 1 86 ? -13.984 -1.980 15.744 1.00 90.38 86 GLU A N 1
ATOM 688 C CA . GLU A 1 86 ? -15.117 -2.841 16.130 1.00 90.38 86 GLU A CA 1
ATOM 689 C C . GLU A 1 86 ? -15.578 -2.624 17.590 1.00 90.38 86 GLU A C 1
ATOM 691 O O . GLU A 1 86 ? -16.532 -3.229 18.088 1.00 90.38 86 GLU A O 1
ATOM 696 N N . GLY A 1 87 ? -14.915 -1.736 18.337 1.00 89.12 87 GLY A N 1
ATOM 697 C CA . GLY A 1 87 ? -15.284 -1.425 19.717 1.00 89.12 87 GLY A CA 1
ATOM 698 C C . GLY A 1 87 ? -14.709 -2.369 20.771 1.00 89.12 87 GLY A C 1
ATOM 699 O O . GLY A 1 87 ? -15.213 -2.385 21.905 1.00 89.12 87 GLY A O 1
ATOM 700 N N . VAL A 1 88 ? -13.678 -3.139 20.430 1.00 89.94 88 VAL A N 1
ATOM 701 C CA . VAL A 1 88 ? -12.896 -3.949 21.368 1.00 89.94 88 VAL A CA 1
ATOM 702 C C . VAL A 1 88 ? -11.853 -3.064 22.044 1.00 89.94 88 VAL A C 1
ATOM 704 O O . VAL A 1 88 ? -11.139 -2.299 21.410 1.00 89.94 88 VAL A O 1
ATOM 707 N N . ASP A 1 89 ? -11.756 -3.153 23.366 1.00 90.44 89 ASP A N 1
ATOM 708 C CA . ASP A 1 89 ? -10.847 -2.315 24.143 1.00 90.44 89 ASP A CA 1
ATOM 709 C C . ASP A 1 89 ? -9.432 -2.909 24.184 1.00 90.44 89 ASP A C 1
ATOM 711 O O . ASP A 1 89 ? -9.117 -3.645 25.110 1.00 90.44 89 ASP A O 1
ATOM 715 N N . ILE A 1 90 ? -8.582 -2.613 23.203 1.00 93.31 90 ILE A N 1
ATOM 716 C CA . ILE A 1 90 ? -7.183 -3.074 23.177 1.00 93.31 90 ILE A CA 1
ATOM 717 C C . ILE A 1 90 ? -6.281 -2.110 23.968 1.00 93.31 90 ILE A C 1
ATOM 719 O O . ILE A 1 90 ? -6.377 -0.893 23.808 1.00 93.31 90 ILE A O 1
ATOM 723 N N . LYS A 1 91 ? -5.360 -2.629 24.800 1.00 93.94 91 LYS A N 1
ATOM 724 C CA . LYS A 1 91 ? -4.356 -1.813 25.525 1.00 93.94 91 LYS A CA 1
ATOM 725 C C . LYS A 1 91 ? -3.187 -1.409 24.615 1.00 93.94 91 LYS A C 1
ATOM 727 O O . LYS A 1 91 ? -2.042 -1.791 24.858 1.00 93.94 91 LYS A O 1
ATOM 732 N N . ILE A 1 92 ? -3.483 -0.635 23.579 1.00 95.69 92 ILE A N 1
ATOM 733 C CA . ILE A 1 92 ? -2.485 0.024 22.735 1.00 95.69 92 ILE A CA 1
ATOM 734 C C . ILE A 1 92 ? -2.235 1.448 23.241 1.00 95.69 92 ILE A C 1
ATOM 736 O O . ILE A 1 92 ? -3.179 2.157 23.594 1.00 95.69 92 ILE A O 1
ATOM 740 N N . ASN A 1 93 ? -0.973 1.872 23.316 1.00 94.06 93 ASN A N 1
ATOM 741 C CA . ASN A 1 93 ? -0.620 3.254 23.644 1.00 94.06 93 ASN A CA 1
ATOM 742 C C . ASN A 1 93 ? 0.775 3.624 23.120 1.00 94.06 93 ASN A C 1
ATOM 744 O O . ASN A 1 93 ? 1.601 2.750 22.862 1.00 94.06 93 ASN A O 1
ATOM 748 N N . VAL A 1 94 ? 1.043 4.926 23.033 1.00 92.19 94 VAL A N 1
ATOM 749 C CA . VAL A 1 94 ? 2.391 5.469 22.844 1.00 92.19 94 VAL A CA 1
ATOM 750 C C . VAL A 1 94 ? 2.988 5.772 24.218 1.00 92.19 94 VAL A C 1
ATOM 752 O O . VAL A 1 94 ? 2.473 6.609 24.960 1.00 92.19 94 VAL A O 1
ATOM 755 N N . ASP A 1 95 ? 4.055 5.066 24.581 1.00 89.50 95 ASP A N 1
ATOM 756 C CA . ASP A 1 95 ? 4.808 5.292 25.810 1.00 89.50 95 ASP A CA 1
ATOM 757 C C . ASP A 1 95 ? 5.898 6.351 25.589 1.00 89.50 95 ASP A C 1
ATOM 759 O O . ASP A 1 95 ? 6.860 6.134 24.852 1.00 89.50 95 ASP A O 1
ATOM 763 N N . TYR A 1 96 ? 5.749 7.495 26.260 1.00 82.69 96 TYR A N 1
ATOM 764 C CA . TYR A 1 96 ? 6.661 8.643 26.194 1.00 82.69 96 TYR A CA 1
ATOM 765 C C . TYR A 1 96 ? 7.796 8.596 27.231 1.00 82.69 96 TYR A C 1
ATOM 767 O O . TYR A 1 96 ? 8.526 9.570 27.394 1.00 82.69 96 TYR A O 1
ATOM 775 N N . LYS A 1 97 ? 7.945 7.498 27.984 1.00 70.12 97 LYS A N 1
ATOM 776 C CA . LYS A 1 97 ? 8.915 7.416 29.093 1.00 70.12 97 LYS A CA 1
ATOM 777 C C . LYS A 1 97 ? 10.379 7.265 28.655 1.00 70.12 97 LYS A C 1
ATOM 779 O O . LYS A 1 97 ? 11.269 7.425 29.485 1.00 70.12 97 LYS A O 1
ATOM 784 N N . GLY A 1 98 ? 10.645 6.940 27.389 1.00 64.69 98 GLY A N 1
ATOM 785 C CA . GLY A 1 98 ? 11.995 6.724 26.851 1.00 64.69 98 GLY A CA 1
ATOM 786 C C . GLY A 1 98 ? 12.481 7.839 25.918 1.00 64.69 98 GLY A C 1
ATOM 787 O O . GLY A 1 98 ? 11.704 8.673 25.471 1.00 64.69 98 GLY A O 1
ATOM 788 N N . LYS A 1 99 ? 13.771 7.808 25.542 1.00 66.06 99 LYS A N 1
ATOM 789 C CA . LYS A 1 99 ? 14.371 8.777 24.596 1.00 66.06 99 LYS A CA 1
ATOM 790 C C . LYS A 1 99 ? 13.746 8.760 23.190 1.00 66.06 99 LYS A C 1
ATOM 792 O O . LYS A 1 99 ? 13.908 9.733 22.467 1.00 66.06 99 LYS A O 1
ATOM 797 N N . LYS A 1 100 ? 13.092 7.662 22.781 1.00 73.06 100 LYS A N 1
ATOM 798 C CA . LYS A 1 100 ? 12.599 7.458 21.406 1.00 73.06 100 LYS A CA 1
ATOM 799 C C . LYS A 1 100 ? 11.129 7.016 21.287 1.00 73.06 100 LYS A C 1
ATOM 801 O O . LYS A 1 100 ? 10.801 6.510 20.228 1.00 73.06 100 LYS A O 1
ATOM 806 N N . ASN A 1 101 ? 10.260 7.254 22.281 1.00 89.81 101 ASN A N 1
ATOM 807 C CA . ASN A 1 101 ? 8.807 6.945 22.280 1.00 89.81 101 ASN A CA 1
ATOM 808 C C . ASN A 1 101 ? 8.409 5.571 21.690 1.00 89.81 101 ASN A C 1
ATOM 810 O O . ASN A 1 101 ? 8.565 5.332 20.498 1.00 89.81 101 ASN A O 1
ATOM 814 N N . ASN A 1 102 ? 7.777 4.684 22.451 1.00 94.44 102 ASN A N 1
ATOM 815 C CA . ASN A 1 102 ? 7.459 3.345 21.935 1.00 94.44 102 ASN A CA 1
ATOM 816 C C . ASN A 1 102 ? 5.959 3.164 21.699 1.00 94.44 102 ASN A C 1
ATOM 818 O O . ASN A 1 102 ? 5.152 3.588 22.521 1.00 94.44 102 ASN A O 1
ATOM 822 N N . LEU A 1 103 ? 5.576 2.499 20.608 1.00 96.62 103 LEU A N 1
ATOM 823 C CA . LEU A 1 103 ? 4.224 1.970 20.457 1.00 96.62 103 LEU A CA 1
ATOM 824 C C . LEU A 1 103 ? 4.177 0.623 21.170 1.00 96.62 103 LEU A C 1
ATOM 826 O O . LEU A 1 103 ? 4.958 -0.275 20.848 1.00 96.62 103 LEU A O 1
ATOM 830 N N . VAL A 1 104 ? 3.267 0.493 22.132 1.00 96.25 104 VAL A N 1
ATOM 831 C CA . VAL A 1 104 ? 3.171 -0.699 22.971 1.00 96.25 104 VAL A CA 1
ATOM 832 C C . VAL A 1 104 ? 1.750 -1.249 22.950 1.00 96.25 104 VAL A C 1
ATOM 834 O O . VAL A 1 104 ? 0.795 -0.505 23.182 1.00 96.25 104 VAL A O 1
ATOM 837 N N . ILE A 1 105 ? 1.616 -2.555 22.714 1.00 97.06 105 ILE A N 1
ATOM 838 C CA . ILE A 1 105 ? 0.369 -3.311 22.879 1.00 97.06 105 ILE A CA 1
ATOM 839 C C . ILE A 1 105 ? 0.578 -4.296 24.025 1.00 97.06 105 ILE A C 1
ATOM 841 O O . ILE A 1 105 ? 1.332 -5.260 23.898 1.00 97.06 105 ILE A O 1
ATOM 845 N N . LYS A 1 106 ? -0.079 -4.050 25.160 1.00 94.62 106 LYS A N 1
ATOM 846 C CA . LYS A 1 106 ? 0.068 -4.880 26.365 1.00 94.62 106 LYS A CA 1
ATOM 847 C C . LYS A 1 106 ? -1.069 -5.876 26.497 1.00 94.62 106 LYS A C 1
ATOM 849 O O . LYS A 1 106 ? -2.217 -5.558 26.192 1.00 94.62 106 LYS A O 1
ATOM 854 N N . SER A 1 107 ? -0.765 -7.035 27.061 1.00 92.31 107 SER A N 1
ATOM 855 C CA . SER A 1 107 ? -1.788 -8.001 27.431 1.00 92.31 107 SER A CA 1
ATOM 856 C C . SER A 1 107 ? -2.685 -7.475 28.563 1.00 92.31 107 SER A C 1
ATOM 858 O O . SER A 1 107 ? -2.292 -6.723 29.473 1.00 92.31 107 SER A O 1
ATOM 860 N N . LYS A 1 108 ? -3.966 -7.826 28.484 1.00 87.56 108 LYS A N 1
ATOM 861 C CA . LYS A 1 108 ? -4.932 -7.643 29.565 1.00 87.56 108 LYS A CA 1
ATOM 862 C C . LYS A 1 108 ? -4.905 -8.797 30.548 1.00 87.56 108 LYS A C 1
ATOM 864 O O . LYS A 1 108 ? -5.062 -8.524 31.739 1.00 87.56 108 LYS A O 1
ATOM 869 N N . ALA A 1 109 ? -4.688 -10.017 30.064 1.00 84.25 109 ALA A N 1
ATOM 870 C CA . ALA A 1 109 ? -4.651 -11.221 30.882 1.00 84.25 109 ALA A CA 1
ATOM 871 C C . ALA A 1 109 ? -3.342 -11.351 31.686 1.00 84.25 109 ALA A C 1
ATOM 873 O O . ALA A 1 109 ? -3.376 -11.671 32.872 1.00 84.25 109 ALA A O 1
ATOM 874 N N . CYS A 1 110 ? -2.196 -11.037 31.078 1.00 84.75 110 CYS A N 1
ATOM 875 C CA . CYS A 1 110 ? -0.865 -11.187 31.664 1.00 84.75 110 CYS A CA 1
ATOM 876 C C . CYS A 1 110 ? -0.129 -9.840 31.722 1.00 84.75 110 CYS A C 1
ATOM 878 O O . CYS A 1 110 ? 0.118 -9.204 30.703 1.00 84.75 110 CYS A O 1
ATOM 880 N N . LYS A 1 111 ? 0.256 -9.391 32.923 1.00 82.69 111 LYS A N 1
ATOM 881 C CA . LYS A 1 111 ? 0.918 -8.083 33.108 1.00 82.69 111 LYS A CA 1
ATOM 882 C C . LYS A 1 111 ? 2.301 -7.993 32.457 1.00 82.69 111 LYS A C 1
ATOM 884 O O . LYS A 1 111 ? 2.718 -6.891 32.117 1.00 82.69 111 LYS A O 1
ATOM 889 N N . GLU A 1 112 ? 2.992 -9.121 32.322 1.00 85.12 112 GLU A N 1
ATOM 890 C CA . GLU A 1 112 ? 4.361 -9.197 31.795 1.00 85.12 112 GLU A CA 1
ATOM 891 C C . GLU A 1 112 ? 4.399 -9.397 30.274 1.00 85.12 112 GLU A C 1
ATOM 893 O O . GLU A 1 112 ? 5.433 -9.171 29.653 1.00 85.12 112 GLU A O 1
ATOM 898 N N . LYS A 1 113 ? 3.274 -9.787 29.656 1.00 90.69 113 LYS A N 1
ATOM 899 C CA . LYS A 1 113 ? 3.197 -10.022 28.212 1.00 90.69 113 LYS A CA 1
ATOM 900 C C . LYS A 1 113 ? 2.943 -8.713 27.461 1.00 90.69 113 LYS A C 1
ATOM 902 O O . LYS A 1 113 ? 1.920 -8.048 27.649 1.00 90.69 113 LYS A O 1
ATOM 907 N N . GLU A 1 114 ? 3.843 -8.393 26.541 1.00 93.75 114 GLU A N 1
ATOM 908 C CA . GLU A 1 114 ? 3.669 -7.354 25.527 1.00 93.75 114 GLU A CA 1
ATOM 909 C C . GLU A 1 114 ? 3.600 -8.035 24.157 1.00 93.75 114 GLU A C 1
ATOM 911 O O . GLU A 1 114 ? 4.449 -8.858 23.830 1.00 93.75 114 GLU A O 1
ATOM 916 N N . PHE A 1 115 ? 2.560 -7.734 23.382 1.00 95.56 115 PHE A N 1
ATOM 917 C CA . PHE A 1 115 ? 2.422 -8.231 22.010 1.00 95.56 115 PHE A CA 1
ATOM 918 C C . PHE A 1 115 ? 3.284 -7.426 21.043 1.00 95.56 115 PHE A C 1
ATOM 920 O O . PHE A 1 115 ? 3.797 -7.974 20.080 1.00 95.56 115 PHE A O 1
ATOM 927 N N . VAL A 1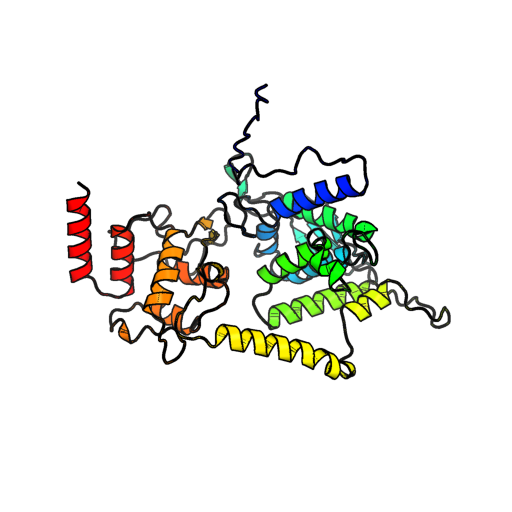 116 ? 3.424 -6.125 21.306 1.00 96.94 116 VAL A N 1
ATOM 928 C CA . VAL A 1 116 ? 4.216 -5.192 20.505 1.00 96.94 116 VAL A CA 1
ATOM 929 C C . VAL A 1 116 ? 4.904 -4.225 21.450 1.00 96.94 116 VAL A C 1
ATOM 931 O O . VAL A 1 116 ? 4.259 -3.698 22.358 1.00 96.94 116 VAL A O 1
ATOM 934 N N . ASN A 1 117 ? 6.188 -3.967 21.216 1.00 95.38 117 ASN A N 1
ATOM 935 C CA . ASN A 1 117 ? 6.944 -2.887 21.838 1.00 95.38 117 ASN A CA 1
ATOM 936 C C . ASN A 1 117 ? 8.007 -2.405 20.848 1.00 95.38 117 ASN A C 1
ATOM 938 O O . ASN A 1 117 ? 9.121 -2.925 20.801 1.00 95.38 117 ASN A O 1
ATOM 942 N N . VAL A 1 118 ? 7.633 -1.431 20.020 1.00 95.38 118 VAL A N 1
ATOM 943 C CA . VAL A 1 118 ? 8.466 -0.958 18.907 1.00 95.38 118 VAL A CA 1
ATOM 944 C C . VAL A 1 118 ? 8.740 0.534 19.019 1.00 95.38 118 VAL A C 1
ATOM 946 O O . VAL A 1 118 ? 7.899 1.319 19.458 1.00 95.38 118 VAL A O 1
ATOM 949 N N . VAL A 1 119 ? 9.935 0.942 18.602 1.00 94.44 119 VAL A N 1
ATOM 950 C CA . VAL A 1 119 ? 10.375 2.341 18.635 1.00 94.44 119 VAL A CA 1
ATOM 951 C C . VAL A 1 119 ? 9.652 3.149 17.552 1.00 94.44 119 VAL A C 1
ATOM 953 O O . VAL A 1 119 ? 9.693 2.785 16.378 1.00 94.44 119 VAL A O 1
ATOM 956 N N . MET A 1 120 ? 9.044 4.283 17.915 1.00 94.00 120 MET A N 1
ATOM 957 C CA . MET A 1 120 ? 8.320 5.177 16.993 1.00 94.00 120 MET A CA 1
ATOM 958 C C . MET A 1 120 ? 9.221 6.207 16.303 1.00 94.00 120 MET A C 1
ATOM 960 O O . MET A 1 120 ? 8.803 7.340 16.059 1.00 94.00 120 MET A O 1
ATOM 964 N N . HIS A 1 121 ? 10.466 5.838 16.014 1.00 91.69 121 HIS A N 1
ATOM 965 C CA . HIS A 1 121 ? 11.392 6.663 15.249 1.00 91.69 121 HIS A CA 1
ATOM 966 C C . HIS A 1 121 ? 11.968 5.864 14.088 1.00 91.69 121 HIS A C 1
ATOM 968 O O . HIS A 1 121 ? 12.328 4.699 14.255 1.00 91.69 121 HIS A O 1
ATOM 974 N N . THR A 1 122 ? 12.077 6.509 12.934 1.00 88.25 122 THR A N 1
ATOM 975 C CA . THR A 1 122 ? 12.719 5.967 11.731 1.00 88.25 122 THR A CA 1
ATOM 976 C C . THR A 1 122 ? 13.718 6.988 11.196 1.00 88.25 122 THR A C 1
ATOM 978 O O . THR A 1 122 ? 13.609 8.179 11.495 1.00 88.25 122 THR A O 1
ATOM 981 N N . ALA A 1 123 ? 14.704 6.526 10.430 1.00 85.12 123 ALA A N 1
ATOM 982 C CA . ALA A 1 123 ? 15.538 7.420 9.639 1.00 85.12 123 ALA A CA 1
ATOM 983 C C . ALA A 1 123 ? 14.755 7.910 8.412 1.00 85.12 123 ALA A C 1
ATOM 985 O O . ALA A 1 123 ? 13.949 7.164 7.844 1.00 85.12 123 ALA A O 1
ATOM 986 N N . GLY A 1 124 ? 14.980 9.150 7.996 1.00 82.06 124 GLY A N 1
ATOM 987 C CA . GLY A 1 124 ? 14.318 9.716 6.829 1.00 82.06 124 GLY A CA 1
ATOM 988 C C . GLY A 1 124 ? 14.658 11.185 6.606 1.00 82.06 124 GLY A C 1
ATOM 989 O O . GLY A 1 124 ? 15.553 11.735 7.238 1.00 82.06 124 GLY A O 1
ATOM 990 N N . ILE A 1 125 ? 13.904 11.834 5.721 1.00 76.81 125 ILE A N 1
ATOM 991 C CA . ILE A 1 125 ? 13.966 13.288 5.531 1.00 76.81 125 ILE A CA 1
ATOM 992 C C . ILE A 1 125 ? 12.993 13.935 6.510 1.00 76.81 125 ILE A C 1
ATOM 994 O O . ILE A 1 125 ? 11.798 13.620 6.496 1.00 76.81 125 ILE A O 1
ATOM 998 N N . ASP A 1 126 ? 13.490 14.808 7.377 1.00 74.25 126 ASP A N 1
ATOM 999 C CA . ASP A 1 126 ? 12.662 15.532 8.331 1.00 74.25 126 ASP A CA 1
ATOM 1000 C C . ASP A 1 126 ? 11.668 16.429 7.568 1.00 74.25 126 ASP A C 1
ATOM 1002 O O . ASP A 1 126 ? 12.076 17.213 6.709 1.00 74.25 126 ASP A O 1
ATOM 1006 N N . PRO A 1 127 ? 10.356 16.327 7.841 1.00 67.81 127 PRO A N 1
ATOM 1007 C CA . PRO A 1 127 ? 9.345 17.045 7.072 1.00 67.81 127 PRO A CA 1
ATOM 1008 C C . PRO A 1 127 ? 9.340 18.561 7.338 1.00 67.81 127 PRO A C 1
ATOM 1010 O O . PRO A 1 127 ? 8.675 19.293 6.608 1.00 67.81 127 PRO A O 1
ATOM 1013 N N . VAL A 1 128 ? 10.028 19.031 8.385 1.00 74.12 128 VAL A N 1
ATOM 1014 C CA . VAL A 1 128 ? 10.133 20.444 8.769 1.00 74.12 128 VAL A CA 1
ATOM 1015 C C . VAL A 1 128 ? 11.426 21.057 8.244 1.00 74.12 128 VAL A C 1
ATOM 1017 O O . VAL A 1 128 ? 11.379 22.138 7.659 1.00 74.12 128 VAL A O 1
ATOM 1020 N N . THR A 1 129 ? 12.569 20.396 8.450 1.00 76.31 129 THR A N 1
ATOM 1021 C CA . THR A 1 129 ? 13.875 20.939 8.026 1.00 76.31 129 THR A CA 1
ATOM 1022 C C . THR A 1 129 ? 14.245 20.563 6.595 1.00 76.31 129 THR A C 1
ATOM 1024 O O . THR A 1 129 ? 15.082 21.231 5.994 1.00 76.31 129 THR A O 1
ATOM 1027 N N . ASN A 1 130 ? 13.603 19.535 6.029 1.00 73.31 130 ASN A N 1
ATOM 1028 C CA . ASN A 1 130 ? 13.945 18.939 4.736 1.00 73.31 130 ASN A CA 1
ATOM 1029 C C . ASN A 1 130 ? 15.387 18.388 4.681 1.00 73.31 130 ASN A C 1
ATOM 1031 O O . ASN A 1 130 ? 15.978 18.273 3.608 1.00 73.31 130 ASN A O 1
ATOM 1035 N N . GLU A 1 131 ? 15.947 18.037 5.842 1.00 81.38 131 GLU A N 1
ATOM 1036 C CA . GLU A 1 131 ? 17.277 17.442 5.998 1.00 81.38 131 GLU A CA 1
ATOM 1037 C C . GLU A 1 131 ? 17.173 15.980 6.442 1.00 81.38 131 GLU A C 1
ATOM 1039 O O . GLU A 1 131 ? 16.174 15.556 7.025 1.00 81.38 131 GLU A O 1
ATOM 1044 N N . HIS A 1 132 ? 18.215 15.192 6.178 1.00 82.69 132 HIS A N 1
ATOM 1045 C CA . HIS A 1 132 ? 18.274 13.817 6.661 1.00 82.69 132 HIS A CA 1
ATOM 1046 C C . HIS A 1 132 ? 18.394 13.773 8.192 1.00 82.69 132 HIS A C 1
ATOM 1048 O O . HIS A 1 132 ? 19.210 14.477 8.788 1.00 82.69 132 HIS A O 1
ATOM 1054 N N . SER A 1 133 ? 17.610 12.903 8.823 1.00 85.31 133 SER A N 1
ATOM 1055 C CA . SER A 1 133 ? 17.642 12.637 10.256 1.00 85.31 133 SER A CA 1
ATOM 1056 C C . SER A 1 133 ? 17.533 11.140 10.514 1.00 85.31 133 SER A C 1
ATOM 1058 O O . SER A 1 133 ? 16.610 10.481 10.040 1.00 85.31 133 SER A O 1
ATOM 1060 N N . ASP A 1 134 ? 18.424 10.615 11.355 1.00 84.06 134 ASP A N 1
ATOM 1061 C CA . ASP A 1 134 ? 18.419 9.213 11.801 1.00 84.06 134 ASP A CA 1
ATOM 1062 C C . ASP A 1 134 ? 17.296 8.893 12.807 1.00 84.06 134 ASP A C 1
ATOM 1064 O O . ASP A 1 134 ? 17.186 7.775 13.327 1.00 84.06 134 ASP A O 1
ATOM 1068 N N . SER A 1 135 ? 16.503 9.896 13.191 1.00 87.12 135 SER A N 1
ATOM 1069 C CA . SER A 1 135 ? 15.558 9.775 14.293 1.00 87.12 135 SER A CA 1
ATOM 1070 C C . SER A 1 135 ? 14.380 10.732 14.135 1.00 87.12 135 SER A C 1
ATOM 1072 O O . SER A 1 135 ? 14.250 11.703 14.880 1.00 87.12 135 SER A O 1
ATOM 1074 N N . ILE A 1 136 ? 13.473 10.412 13.214 1.00 88.88 136 ILE A N 1
ATOM 1075 C CA . ILE A 1 136 ? 12.223 11.142 12.983 1.00 88.88 136 ILE A CA 1
ATOM 1076 C C . ILE A 1 136 ? 11.083 10.479 13.741 1.00 88.88 136 ILE A C 1
ATOM 1078 O O . ILE A 1 136 ? 10.740 9.321 13.489 1.00 88.88 136 ILE A O 1
ATOM 1082 N N . TYR A 1 137 ? 10.454 11.237 14.638 1.00 91.19 137 TYR A N 1
ATOM 1083 C CA . TYR A 1 137 ? 9.276 10.777 15.362 1.00 91.19 137 TYR A CA 1
ATOM 1084 C C . TYR A 1 137 ? 8.084 10.568 14.417 1.00 91.19 137 TYR A C 1
ATOM 1086 O O . TYR A 1 137 ? 7.661 11.479 13.701 1.00 91.19 137 TYR A O 1
ATOM 1094 N N . GLN A 1 138 ? 7.487 9.378 14.477 1.00 93.25 138 GLN A N 1
ATOM 1095 C CA . GLN A 1 138 ? 6.357 8.951 13.648 1.00 93.25 138 GLN A CA 1
ATOM 1096 C C . GLN A 1 138 ? 5.024 9.533 14.153 1.00 93.25 138 GLN A C 1
ATOM 1098 O O . GLN A 1 138 ? 4.119 8.828 14.607 1.00 93.25 138 GLN A O 1
ATOM 1103 N N . SER A 1 139 ? 4.914 10.862 14.126 1.00 92.12 139 SER A N 1
ATOM 1104 C CA . SER A 1 139 ? 3.798 11.606 14.719 1.00 92.12 139 SER A CA 1
ATOM 1105 C C . SER A 1 139 ? 2.456 11.407 14.007 1.00 92.12 139 SER A C 1
ATOM 1107 O O . SER A 1 139 ? 1.423 11.415 14.682 1.00 92.12 139 SER A O 1
ATOM 1109 N N . GLU A 1 140 ? 2.428 11.186 12.685 1.00 93.56 140 GLU A N 1
ATOM 1110 C CA . GLU A 1 140 ? 1.180 10.834 11.990 1.00 93.56 140 GLU A CA 1
ATOM 1111 C C . GLU A 1 140 ? 0.716 9.433 12.383 1.00 93.56 140 GLU A C 1
ATOM 1113 O O . GLU A 1 140 ? -0.456 9.279 12.724 1.00 93.56 140 GLU A O 1
ATOM 1118 N N . ALA A 1 141 ? 1.626 8.453 12.447 1.00 94.81 141 ALA A N 1
ATOM 1119 C CA . ALA A 1 141 ? 1.311 7.106 12.927 1.00 94.81 141 ALA A CA 1
ATOM 1120 C C . ALA A 1 141 ? 0.729 7.131 14.355 1.00 94.81 141 ALA A C 1
ATOM 1122 O O . ALA A 1 141 ? -0.323 6.546 14.615 1.00 94.81 141 ALA A O 1
ATOM 1123 N N . ALA A 1 142 ? 1.348 7.891 15.268 1.00 95.12 142 ALA A N 1
ATOM 1124 C CA . ALA A 1 142 ? 0.828 8.096 16.623 1.00 95.12 142 ALA A CA 1
ATOM 1125 C C . ALA A 1 142 ? -0.566 8.754 16.624 1.00 95.12 142 ALA A C 1
ATOM 1127 O O . ALA A 1 142 ? -1.438 8.395 17.420 1.00 95.12 142 ALA A O 1
ATOM 1128 N N . GLY A 1 143 ? -0.792 9.710 15.718 1.00 95.50 143 GLY A N 1
ATOM 1129 C CA . GLY A 1 143 ? -2.087 10.358 15.517 1.00 95.50 143 GLY A CA 1
ATOM 1130 C C . GLY A 1 143 ? -3.177 9.387 15.061 1.00 95.50 143 GLY A C 1
ATOM 1131 O O . GLY A 1 143 ? -4.290 9.449 15.591 1.00 95.50 143 GLY A O 1
ATOM 1132 N N . VAL A 1 144 ? -2.851 8.469 14.146 1.00 96.06 144 VAL A N 1
ATOM 1133 C CA . VAL A 1 144 ? -3.773 7.419 13.691 1.00 96.06 144 VAL A CA 1
ATOM 1134 C C . VAL A 1 144 ? -4.123 6.484 14.848 1.00 96.06 144 VAL A C 1
ATOM 1136 O O . VAL A 1 144 ? -5.304 6.291 15.131 1.00 96.06 144 VAL A O 1
ATOM 1139 N N . VAL A 1 145 ? -3.133 5.982 15.593 1.00 96.31 145 VAL A N 1
ATOM 1140 C CA . VAL A 1 145 ? -3.378 5.130 16.776 1.00 96.31 145 VAL A CA 1
ATOM 1141 C C . VAL A 1 145 ? -4.318 5.828 17.764 1.00 96.31 145 VAL A C 1
ATOM 1143 O O . VAL A 1 145 ? -5.328 5.257 18.181 1.00 96.31 145 VAL A O 1
ATOM 1146 N N . LYS A 1 146 ? -4.053 7.102 18.078 1.00 95.44 146 LYS A N 1
ATOM 1147 C CA . LYS A 1 146 ? -4.897 7.902 18.978 1.00 95.44 146 LYS A CA 1
ATOM 1148 C C . LYS A 1 146 ? -6.327 8.078 18.455 1.00 95.44 146 LYS A C 1
ATOM 1150 O O . LYS A 1 146 ? -7.254 8.138 19.262 1.00 95.44 146 LYS A O 1
ATOM 1155 N N . PHE A 1 147 ? -6.520 8.181 17.142 1.00 95.75 147 PHE A N 1
ATOM 1156 C CA . PHE A 1 147 ? -7.848 8.241 16.531 1.00 95.75 147 PHE A CA 1
ATOM 1157 C C . PHE A 1 147 ? -8.621 6.927 16.722 1.00 95.75 147 PHE A C 1
ATOM 1159 O O . PHE A 1 147 ? -9.756 6.958 17.201 1.00 95.75 147 PHE A O 1
ATOM 1166 N N . TYR A 1 148 ? -8.005 5.775 16.445 1.00 96.25 148 TYR A N 1
ATOM 1167 C CA . TYR A 1 148 ? -8.662 4.473 16.626 1.00 96.25 148 TYR A CA 1
ATOM 1168 C C . TYR A 1 148 ? -8.976 4.175 18.097 1.00 96.25 148 TYR A C 1
ATOM 1170 O O . TYR A 1 148 ? -10.049 3.654 18.396 1.00 96.25 148 TYR A O 1
ATOM 1178 N N . MET A 1 149 ? -8.128 4.609 19.037 1.00 94.50 149 MET A N 1
ATOM 1179 C CA . MET A 1 149 ? -8.439 4.522 20.473 1.00 94.50 149 MET A CA 1
ATOM 1180 C C . MET A 1 149 ? -9.757 5.227 20.839 1.00 94.50 149 MET A C 1
ATOM 1182 O O . MET A 1 149 ? -10.468 4.775 21.734 1.00 94.50 149 MET A O 1
ATOM 1186 N N . GLN A 1 150 ? -10.102 6.318 20.147 1.00 92.38 150 GLN A N 1
ATOM 1187 C CA . GLN A 1 150 ? -11.351 7.058 20.366 1.00 92.38 150 GLN A CA 1
ATOM 1188 C C . GLN A 1 150 ? -12.549 6.438 19.637 1.00 92.38 150 GLN A C 1
ATOM 1190 O O . GLN A 1 150 ? -13.694 6.690 20.013 1.00 92.38 150 GLN A O 1
ATOM 1195 N N . CYS A 1 151 ? -12.308 5.613 18.615 1.00 90.38 151 CYS A N 1
ATOM 1196 C CA . CYS A 1 151 ? -13.369 4.945 17.866 1.00 90.38 151 CYS A CA 1
ATOM 1197 C C . CYS A 1 151 ? -14.093 3.890 18.709 1.00 90.38 151 CYS A C 1
ATOM 1199 O O . CYS A 1 151 ? -15.302 3.732 18.540 1.00 90.38 151 CYS A O 1
ATOM 1201 N N . LYS A 1 152 ? -13.413 3.243 19.673 1.00 85.31 152 LYS A N 1
ATOM 1202 C CA . LYS A 1 152 ? -13.996 2.114 20.423 1.00 85.31 152 LYS A CA 1
ATOM 1203 C C . LYS A 1 152 ? -15.322 2.457 21.123 1.00 85.31 152 LYS A C 1
ATOM 1205 O O . LYS A 1 152 ? -16.222 1.619 21.262 1.00 85.31 152 LYS A O 1
ATOM 1210 N N . ASP A 1 153 ? -15.426 3.696 21.604 1.00 85.00 153 ASP A N 1
ATOM 1211 C CA . ASP A 1 153 ? -16.551 4.171 22.407 1.00 85.00 153 ASP A CA 1
ATOM 1212 C C . ASP A 1 153 ? -17.590 4.934 21.574 1.00 85.00 153 ASP A C 1
ATOM 1214 O O . ASP A 1 153 ? -18.707 5.155 22.050 1.00 85.00 153 ASP A O 1
ATOM 1218 N N . ASN A 1 154 ? -17.287 5.243 20.311 1.00 89.38 154 ASN A N 1
ATOM 1219 C CA . ASN A 1 154 ? -18.129 6.063 19.449 1.00 89.38 154 ASN A CA 1
ATOM 1220 C C . ASN A 1 154 ? -19.416 5.327 19.038 1.00 89.38 154 ASN A C 1
ATOM 1222 O O . ASN A 1 154 ? -19.381 4.314 18.342 1.00 89.38 154 ASN A O 1
ATOM 1226 N N . SER A 1 155 ? -20.574 5.843 19.457 1.00 90.62 155 SER A N 1
ATOM 1227 C CA . SER A 1 155 ? -21.884 5.270 19.122 1.00 90.62 155 SER A CA 1
ATOM 1228 C C . SER A 1 155 ? -22.243 5.380 17.641 1.00 90.62 155 SER A C 1
ATOM 1230 O O . SER A 1 155 ? -23.032 4.572 17.165 1.00 90.62 155 SER A O 1
ATOM 1232 N N . LEU A 1 156 ? -21.644 6.316 16.898 1.00 92.44 156 LEU A N 1
ATOM 1233 C CA . LEU A 1 156 ? -21.904 6.495 15.466 1.00 92.44 156 LEU A CA 1
ATOM 1234 C C . LEU A 1 156 ? -21.418 5.310 14.620 1.00 92.44 156 LEU A C 1
ATOM 1236 O O . LEU A 1 156 ? -21.936 5.115 13.524 1.00 92.44 156 LEU A O 1
ATOM 1240 N N . LEU A 1 157 ? -20.438 4.552 15.126 1.00 91.38 157 LEU A N 1
ATOM 1241 C CA . LEU A 1 157 ? -19.790 3.429 14.432 1.00 91.38 157 LEU A CA 1
ATOM 1242 C C . LEU A 1 157 ? -20.381 2.070 14.798 1.00 91.38 157 LEU A C 1
ATOM 1244 O O . LEU A 1 157 ? -20.201 1.100 14.069 1.00 91.38 157 LEU A O 1
ATOM 1248 N N . LYS A 1 158 ? -21.067 2.001 15.940 1.00 85.44 158 LYS A N 1
ATOM 1249 C CA . LYS A 1 158 ? -21.660 0.770 16.466 1.00 85.44 158 LYS A CA 1
ATOM 1250 C C . LYS A 1 158 ? -22.889 0.382 15.651 1.00 85.44 158 LYS A C 1
ATOM 1252 O O . LYS A 1 158 ? -23.424 1.192 14.903 1.00 85.44 158 LYS A O 1
ATOM 1257 N N . LYS A 1 159 ? -23.373 -0.844 15.859 1.00 81.44 159 LYS A N 1
ATOM 1258 C CA . LYS A 1 159 ? -24.653 -1.328 15.325 1.00 81.44 159 LYS A CA 1
ATOM 1259 C C . LYS A 1 159 ? -25.760 -0.286 15.547 1.00 81.44 159 LYS A C 1
ATOM 1261 O O . LYS A 1 159 ? -25.857 0.256 16.643 1.00 81.44 159 LYS A O 1
ATOM 1266 N N . GLU A 1 160 ? -26.537 -0.002 14.499 1.00 84.31 160 GLU A N 1
ATOM 1267 C CA . GLU A 1 160 ? -27.578 1.054 14.436 1.00 84.31 160 GLU A CA 1
ATOM 1268 C C . GLU A 1 160 ? -27.058 2.507 14.433 1.00 84.31 160 GLU A C 1
ATOM 1270 O O . GLU A 1 160 ? -27.837 3.451 14.295 1.00 84.31 160 GLU A O 1
ATOM 1275 N N . GLY A 1 161 ? -25.744 2.710 14.531 1.00 90.19 161 GLY A N 1
ATOM 1276 C CA . GLY A 1 161 ? -25.102 4.008 14.374 1.00 90.19 161 GLY A CA 1
ATOM 1277 C C . GLY A 1 161 ? -25.207 4.548 12.946 1.00 90.19 161 GLY A C 1
ATOM 1278 O O . GLY A 1 161 ? -25.345 3.805 11.975 1.00 90.19 161 GLY A O 1
ATOM 1279 N N . LYS A 1 162 ? -25.105 5.875 12.804 1.00 93.69 162 LYS A N 1
ATOM 1280 C CA . LYS A 1 162 ? -25.243 6.572 11.510 1.00 93.69 162 LYS A CA 1
ATOM 1281 C C . LYS A 1 162 ? -24.261 6.074 10.443 1.00 93.69 162 LYS A C 1
ATOM 1283 O O . LYS A 1 162 ? -24.595 6.106 9.261 1.00 93.69 162 LYS A O 1
ATOM 1288 N N . PHE A 1 163 ? -23.069 5.661 10.866 1.00 95.12 163 PHE A N 1
ATOM 1289 C CA . PHE A 1 163 ? -21.988 5.186 10.007 1.00 95.12 163 PHE A CA 1
ATOM 1290 C C . PHE A 1 163 ? -21.710 3.696 10.227 1.00 95.12 163 PHE A C 1
ATOM 1292 O O . PHE A 1 163 ? -20.623 3.237 9.903 1.00 95.12 163 PHE A O 1
ATOM 1299 N N . ALA A 1 164 ? -22.644 2.937 10.808 1.00 93.25 164 ALA A N 1
ATOM 1300 C CA . ALA A 1 164 ? -22.483 1.498 11.002 1.00 93.25 164 ALA A CA 1
ATOM 1301 C C . ALA A 1 164 ? -22.223 0.770 9.672 1.00 93.25 164 ALA A C 1
ATOM 1303 O O . ALA A 1 164 ? -22.657 1.226 8.610 1.00 93.25 164 ALA A O 1
ATOM 1304 N N . MET A 1 165 ? -21.550 -0.381 9.743 1.00 91.88 165 MET A N 1
ATOM 1305 C CA . MET A 1 165 ? -21.458 -1.282 8.594 1.00 91.88 165 MET A CA 1
ATOM 1306 C C . MET A 1 165 ? -22.863 -1.710 8.138 1.00 91.88 165 MET A C 1
ATOM 1308 O O . MET A 1 165 ? -23.738 -1.932 8.984 1.00 91.88 165 MET A O 1
ATOM 1312 N N . PRO A 1 166 ? -23.110 -1.790 6.820 1.00 92.94 166 PRO A N 1
ATOM 1313 C CA . PRO A 1 166 ? -24.445 -2.026 6.296 1.00 92.94 166 PRO A CA 1
ATOM 1314 C C . PRO A 1 166 ? -24.868 -3.483 6.511 1.00 92.94 166 PRO A C 1
ATOM 1316 O O . PRO A 1 166 ? -24.138 -4.410 6.177 1.00 92.94 166 PRO A O 1
ATOM 1319 N N . ALA A 1 167 ? -26.079 -3.678 7.029 1.00 90.50 167 ALA A N 1
ATOM 1320 C CA . ALA A 1 167 ? -26.736 -4.980 7.161 1.00 90.50 167 ALA A CA 1
ATOM 1321 C C . ALA A 1 167 ? -27.884 -5.166 6.153 1.00 90.50 167 ALA A C 1
ATOM 1323 O O . ALA A 1 167 ? -28.414 -6.267 6.011 1.00 90.50 167 ALA A O 1
ATOM 1324 N N . THR A 1 168 ? -28.284 -4.095 5.460 1.00 92.44 168 THR A N 1
ATOM 1325 C CA . THR A 1 168 ? -29.304 -4.124 4.406 1.00 92.44 168 THR A CA 1
ATOM 1326 C C . THR A 1 168 ? -28.814 -3.412 3.151 1.00 92.44 168 THR A C 1
ATOM 1328 O O . THR A 1 168 ? -27.865 -2.621 3.185 1.00 92.44 168 THR A O 1
ATOM 1331 N N . ARG A 1 169 ? -29.498 -3.664 2.033 1.00 93.81 169 ARG A N 1
ATOM 1332 C CA . ARG A 1 169 ? -29.209 -3.016 0.754 1.00 93.81 169 ARG A CA 1
ATOM 1333 C C . ARG A 1 169 ? -29.376 -1.499 0.830 1.00 93.81 169 ARG A C 1
ATOM 1335 O O . ARG A 1 169 ? -28.521 -0.775 0.340 1.00 93.81 169 ARG A O 1
ATOM 1342 N N . GLU A 1 170 ? -30.417 -1.013 1.497 1.00 94.50 170 GLU A N 1
ATOM 1343 C CA . GLU A 1 170 ? -30.691 0.422 1.645 1.00 94.50 170 GLU A CA 1
ATOM 1344 C C . GLU A 1 170 ? -29.578 1.119 2.440 1.00 94.50 170 GLU A C 1
ATOM 1346 O O . GLU A 1 170 ? -29.178 2.242 2.132 1.00 94.50 170 GLU A O 1
ATOM 1351 N N . GLN A 1 171 ? -29.041 0.444 3.463 1.00 94.19 171 GLN A N 1
ATOM 1352 C CA . GLN A 1 171 ? -27.901 0.952 4.226 1.00 94.19 171 GLN A CA 1
ATOM 1353 C C . GLN A 1 171 ? -26.631 0.999 3.373 1.00 94.19 171 GLN A C 1
ATOM 1355 O O . GLN A 1 171 ? -25.902 1.992 3.436 1.00 94.19 171 GLN A O 1
ATOM 1360 N N . PHE A 1 172 ? -26.390 -0.029 2.556 1.00 94.25 172 PHE A N 1
ATOM 1361 C CA . PHE A 1 172 ? -25.264 -0.069 1.624 1.00 94.25 172 PHE A CA 1
ATOM 1362 C C . PHE A 1 172 ? -25.359 1.057 0.583 1.00 94.25 172 PHE A C 1
ATOM 1364 O O . PHE A 1 172 ? -24.429 1.849 0.446 1.00 94.25 172 PHE A O 1
ATOM 1371 N N . GLU A 1 173 ? -26.514 1.203 -0.071 1.00 95.62 173 GLU A N 1
ATOM 1372 C CA . GLU A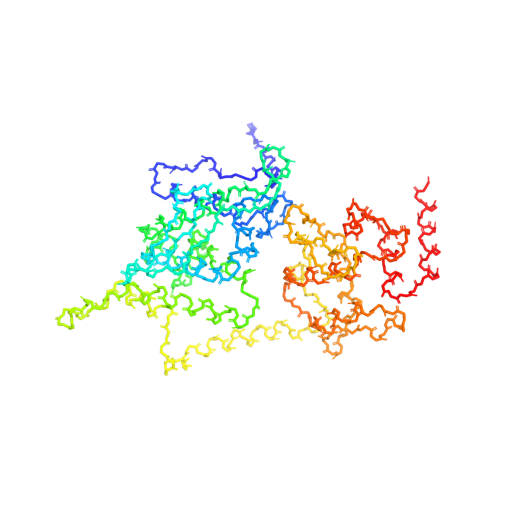 1 173 ? -26.772 2.241 -1.080 1.00 95.62 173 GLU A CA 1
ATOM 1373 C C . GLU A 1 173 ? -26.677 3.664 -0.508 1.00 95.62 173 GLU A C 1
ATOM 1375 O O . GLU A 1 173 ? -26.370 4.606 -1.236 1.00 95.62 173 GLU A O 1
ATOM 1380 N N . SER A 1 174 ? -26.863 3.842 0.805 1.00 95.31 174 SER A N 1
ATO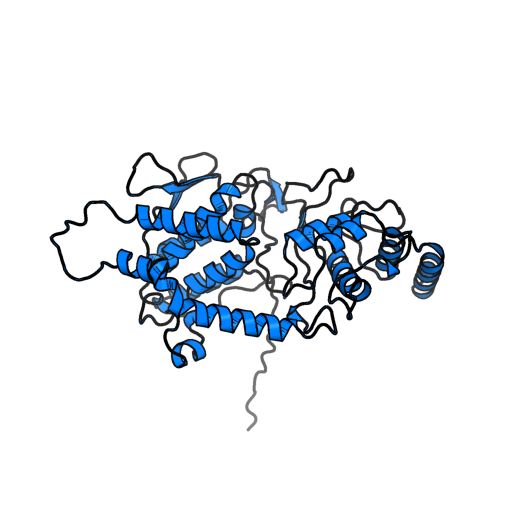M 1381 C CA . SER A 1 174 ? -26.678 5.148 1.449 1.00 95.31 174 SER A CA 1
ATOM 1382 C C . SER A 1 174 ? -25.228 5.650 1.446 1.00 95.31 174 SER A C 1
ATOM 1384 O O . SER A 1 174 ? -25.002 6.839 1.679 1.00 95.31 174 SER A O 1
ATOM 1386 N N . GLY A 1 175 ? -24.242 4.757 1.280 1.00 95.38 175 GLY A N 1
ATOM 1387 C CA . GLY A 1 175 ? -22.810 5.081 1.291 1.00 95.38 175 GLY A CA 1
ATOM 1388 C C . GLY A 1 175 ? -22.260 5.598 2.628 1.00 95.38 175 GLY A C 1
ATOM 1389 O O . GLY A 1 175 ? -21.073 5.888 2.737 1.00 95.38 175 GLY A O 1
ATOM 1390 N N . LYS A 1 176 ? -23.079 5.711 3.683 1.00 95.31 176 LYS A N 1
ATOM 1391 C CA . LYS A 1 176 ? -22.661 6.298 4.972 1.00 95.31 176 LYS A CA 1
ATOM 1392 C C . 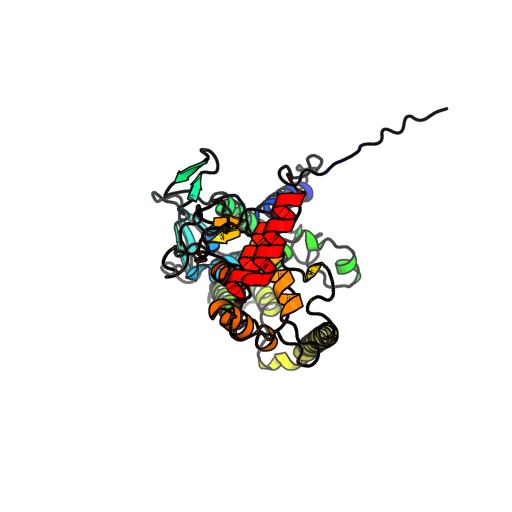LYS A 1 176 ? -21.571 5.496 5.680 1.00 95.31 176 LYS A C 1
ATOM 1394 O O . LYS A 1 176 ? -20.769 6.082 6.404 1.00 95.31 176 LYS A O 1
ATOM 1399 N N . PHE A 1 177 ? -21.529 4.184 5.459 1.00 95.12 177 PHE A N 1
ATOM 1400 C CA . PHE A 1 177 ? -20.506 3.292 6.008 1.00 95.12 177 PHE A CA 1
ATOM 1401 C C . PHE A 1 177 ? -19.091 3.619 5.503 1.00 95.12 177 PHE A C 1
ATOM 1403 O O . PHE A 1 177 ? -18.119 3.252 6.155 1.00 95.12 177 PHE A O 1
ATOM 1410 N N . LEU A 1 178 ? -18.953 4.366 4.398 1.00 95.06 178 LEU A N 1
ATOM 1411 C CA . LEU A 1 178 ? -17.660 4.872 3.921 1.00 95.06 178 LEU A CA 1
ATOM 1412 C C . LEU A 1 178 ? -17.012 5.854 4.910 1.00 95.06 178 LEU A C 1
ATOM 1414 O O . LEU A 1 178 ? -15.825 6.141 4.791 1.00 95.06 178 LEU A O 1
ATOM 1418 N N . ASN A 1 179 ? -17.773 6.355 5.890 1.00 95.12 179 ASN A N 1
ATOM 1419 C CA . ASN A 1 179 ? -17.272 7.125 7.027 1.00 95.12 179 ASN A CA 1
ATOM 1420 C C . ASN A 1 179 ? -17.057 6.261 8.279 1.00 95.12 179 ASN A C 1
ATOM 1422 O O . ASN A 1 179 ? -17.006 6.798 9.379 1.00 95.12 179 ASN A O 1
ATOM 1426 N N . ASN A 1 180 ? -16.994 4.933 8.158 1.00 95.62 180 ASN A N 1
ATOM 1427 C CA . ASN A 1 180 ? -16.703 4.046 9.278 1.00 95.62 180 ASN A CA 1
ATOM 1428 C C . ASN A 1 180 ? -15.190 3.818 9.409 1.00 95.62 180 ASN A C 1
ATOM 1430 O O . ASN A 1 180 ? -14.505 3.516 8.433 1.00 95.62 180 ASN A O 1
ATOM 1434 N N . ALA A 1 181 ? -14.662 3.886 10.632 1.00 95.62 181 ALA A N 1
ATOM 1435 C CA . ALA A 1 181 ? -13.255 3.586 10.899 1.00 95.62 181 ALA A CA 1
ATOM 1436 C C . ALA A 1 181 ? -12.868 2.132 10.552 1.00 95.62 181 ALA A C 1
ATOM 1438 O O . ALA A 1 181 ? -11.742 1.899 10.123 1.00 95.62 181 ALA A O 1
ATOM 1439 N N . ALA A 1 182 ? -13.787 1.171 10.690 1.00 94.06 182 ALA A N 1
ATOM 1440 C CA . ALA A 1 182 ? -13.575 -0.218 10.291 1.00 94.06 182 ALA A CA 1
ATOM 1441 C C . ALA A 1 182 ? -13.412 -0.348 8.769 1.00 94.06 182 ALA A C 1
ATOM 1443 O O . ALA A 1 182 ? -12.514 -1.041 8.302 1.00 94.06 182 ALA A O 1
ATOM 1444 N N . PHE A 1 183 ? -14.193 0.399 7.983 1.00 94.31 183 PHE A N 1
ATOM 1445 C CA . PHE A 1 183 ? -14.044 0.424 6.524 1.00 94.31 183 PHE A CA 1
ATOM 1446 C C . PHE A 1 183 ? -12.688 1.018 6.111 1.00 94.31 183 PHE A C 1
ATOM 1448 O O . PHE A 1 183 ? -11.995 0.482 5.243 1.00 94.31 183 PHE A O 1
ATOM 1455 N N . LEU A 1 184 ? -12.276 2.094 6.790 1.00 94.88 184 LEU A N 1
ATOM 1456 C CA . LEU A 1 184 ? -10.990 2.745 6.554 1.00 94.88 184 LEU A CA 1
ATOM 1457 C C . LEU A 1 184 ? -9.805 1.806 6.815 1.00 94.88 184 LEU A C 1
ATOM 1459 O O . LEU A 1 184 ? -8.916 1.697 5.970 1.00 94.88 184 LEU A O 1
ATOM 1463 N N . ILE A 1 185 ? -9.777 1.128 7.970 1.00 95.62 185 ILE A N 1
ATOM 1464 C CA . ILE A 1 185 ? -8.664 0.228 8.303 1.00 95.62 185 ILE A CA 1
ATOM 1465 C C . ILE A 1 185 ? -8.671 -1.036 7.447 1.00 95.62 185 ILE A C 1
ATOM 1467 O O . ILE A 1 185 ? -7.596 -1.493 7.087 1.00 95.62 185 ILE A O 1
ATOM 1471 N N . GLN A 1 186 ? -9.834 -1.575 7.067 1.00 93.56 186 GLN A N 1
ATOM 1472 C CA . GLN A 1 186 ? -9.914 -2.742 6.179 1.00 93.56 186 GLN A CA 1
ATOM 1473 C C . GLN A 1 186 ? -9.315 -2.448 4.800 1.00 93.56 186 GLN A C 1
ATOM 1475 O O . GLN A 1 186 ? -8.495 -3.226 4.319 1.00 93.56 186 GLN A O 1
ATOM 1480 N N . THR A 1 187 ? -9.640 -1.290 4.213 1.00 89.56 187 THR A N 1
ATOM 1481 C CA . THR A 1 187 ? -9.017 -0.837 2.955 1.00 89.56 187 THR A CA 1
ATOM 1482 C C . THR A 1 187 ? -7.497 -0.718 3.102 1.00 89.56 187 THR A C 1
ATOM 1484 O O . THR A 1 187 ? -6.750 -1.077 2.204 1.00 89.56 187 THR A O 1
ATOM 1487 N N . TYR A 1 188 ? -7.020 -0.257 4.257 1.00 91.38 188 TYR A N 1
ATOM 1488 C CA . TYR A 1 188 ? -5.588 -0.123 4.521 1.00 91.38 188 TYR A CA 1
ATOM 1489 C C . TYR A 1 188 ? -4.891 -1.474 4.765 1.00 91.38 188 TYR A C 1
ATOM 1491 O O . TYR A 1 188 ? -3.748 -1.664 4.365 1.00 91.38 188 TYR A O 1
ATOM 1499 N N . ILE A 1 189 ? -5.573 -2.424 5.411 1.00 93.50 189 ILE A N 1
ATOM 1500 C CA . ILE A 1 189 ? -5.095 -3.795 5.634 1.00 93.50 189 ILE A CA 1
ATOM 1501 C C . ILE A 1 189 ? -4.916 -4.525 4.302 1.00 93.50 189 ILE A C 1
ATOM 1503 O O . ILE A 1 189 ? -3.914 -5.214 4.133 1.00 93.50 189 ILE A O 1
ATOM 1507 N N . TYR A 1 190 ? -5.853 -4.349 3.365 1.00 88.19 190 TYR A N 1
ATOM 1508 C CA . TYR A 1 190 ? -5.767 -4.924 2.022 1.00 88.19 190 TYR A CA 1
ATOM 1509 C C . TYR A 1 190 ? -4.443 -4.570 1.325 1.00 88.19 190 TYR A C 1
ATOM 1511 O O . TYR A 1 190 ? -3.796 -5.442 0.767 1.00 88.19 190 TYR A O 1
ATOM 1519 N N . GLU A 1 191 ? -3.976 -3.328 1.462 1.00 84.31 191 GLU A N 1
ATOM 1520 C CA . GLU A 1 191 ? -2.708 -2.862 0.876 1.00 84.31 191 GLU A CA 1
ATOM 1521 C C . GLU A 1 191 ? -1.440 -3.408 1.574 1.00 84.31 191 GLU A C 1
ATOM 1523 O O . GLU A 1 191 ? -0.325 -3.222 1.085 1.00 84.31 191 GLU A O 1
ATOM 1528 N N . PHE A 1 192 ? -1.575 -4.041 2.745 1.00 87.38 192 PHE A N 1
ATOM 1529 C CA . PHE A 1 192 ? -0.460 -4.605 3.522 1.00 87.38 192 PHE A CA 1
ATOM 1530 C C . PHE A 1 192 ? -0.409 -6.133 3.514 1.00 87.38 192 PHE A C 1
ATOM 1532 O O . PHE A 1 192 ? 0.646 -6.700 3.807 1.00 87.38 192 PHE A O 1
ATOM 1539 N N . ILE A 1 193 ? -1.531 -6.795 3.242 1.00 84.88 193 ILE A N 1
ATOM 1540 C CA . ILE A 1 193 ? -1.623 -8.252 3.195 1.00 84.88 193 ILE A CA 1
ATOM 1541 C C . ILE A 1 193 ? -1.479 -8.695 1.742 1.00 84.88 193 ILE A C 1
ATOM 1543 O O . ILE A 1 193 ? -2.415 -8.583 0.960 1.00 84.88 193 ILE A O 1
ATOM 1547 N N . ASP A 1 194 ? -0.304 -9.221 1.411 1.00 80.19 194 ASP A N 1
ATOM 1548 C CA . ASP A 1 194 ? 0.053 -9.615 0.045 1.00 80.19 194 ASP A CA 1
ATOM 1549 C C . ASP A 1 194 ? -0.234 -11.103 -0.214 1.00 80.19 194 ASP A C 1
ATOM 1551 O O . ASP A 1 194 ? -0.773 -11.497 -1.248 1.00 80.19 194 ASP A O 1
ATOM 1555 N N . THR A 1 195 ? 0.072 -11.964 0.763 1.00 86.25 195 THR A N 1
ATOM 1556 C CA . THR A 1 195 ? -0.050 -13.416 0.597 1.00 86.25 195 THR A CA 1
ATOM 1557 C C . THR A 1 195 ? -1.129 -14.039 1.477 1.00 86.25 195 THR A C 1
ATOM 1559 O O . THR A 1 195 ? -1.511 -13.526 2.530 1.00 86.25 195 THR A O 1
ATOM 1562 N N . ALA A 1 196 ? -1.580 -15.236 1.088 1.00 89.12 196 ALA A N 1
ATOM 1563 C CA . ALA A 1 196 ? -2.462 -16.048 1.924 1.00 89.12 196 ALA A CA 1
ATOM 1564 C C . ALA A 1 196 ? -1.840 -16.373 3.296 1.00 89.12 196 ALA A C 1
ATOM 1566 O O . ALA A 1 196 ? -2.574 -16.596 4.256 1.00 89.12 196 ALA A O 1
ATOM 1567 N N . GLU A 1 197 ? -0.508 -16.414 3.397 1.00 92.62 197 GLU A N 1
ATOM 1568 C CA . GLU A 1 197 ? 0.177 -16.642 4.668 1.00 92.62 197 GLU A CA 1
ATOM 1569 C C . GLU A 1 197 ? 0.175 -15.383 5.538 1.00 92.62 197 GLU A C 1
ATOM 1571 O O . GLU A 1 197 ? -0.181 -15.475 6.710 1.00 92.62 197 GLU A O 1
ATOM 1576 N N . ASP A 1 198 ? 0.433 -14.206 4.956 1.00 90.62 198 ASP A N 1
ATOM 1577 C CA . ASP A 1 198 ? 0.303 -12.923 5.664 1.00 90.62 198 ASP A CA 1
ATOM 1578 C C . ASP A 1 198 ? -1.122 -12.728 6.198 1.00 90.62 198 ASP A C 1
ATOM 1580 O O . ASP A 1 198 ? -1.316 -12.244 7.316 1.00 90.62 198 ASP A O 1
ATOM 1584 N N . TYR A 1 199 ? -2.129 -13.162 5.430 1.00 92.94 199 TYR A N 1
ATOM 1585 C CA . TYR A 1 199 ? -3.524 -13.121 5.861 1.00 92.94 199 TYR A CA 1
ATOM 1586 C C . TYR A 1 199 ? -3.781 -14.028 7.068 1.00 92.94 199 TYR A C 1
ATOM 1588 O O . TYR A 1 199 ? -4.402 -13.592 8.037 1.00 92.94 199 TYR A O 1
ATOM 1596 N N . LYS A 1 200 ? -3.277 -15.271 7.059 1.00 94.56 200 LYS A N 1
ATOM 1597 C CA . LYS A 1 200 ? -3.385 -16.170 8.223 1.00 94.56 200 LYS A CA 1
ATOM 1598 C C . LYS A 1 200 ? -2.687 -15.584 9.444 1.00 94.56 200 LYS A C 1
ATOM 1600 O O . LYS A 1 200 ? -3.248 -15.612 10.536 1.00 94.56 200 LYS A O 1
ATOM 1605 N N . ASP A 1 201 ? -1.494 -15.031 9.258 1.00 95.62 201 ASP A N 1
ATOM 1606 C CA . ASP A 1 201 ? -0.717 -14.377 10.308 1.00 95.62 201 ASP A CA 1
ATOM 1607 C C . ASP A 1 201 ? -1.472 -13.196 10.928 1.00 95.62 201 ASP A C 1
ATOM 1609 O O . ASP A 1 201 ? -1.507 -13.041 12.153 1.00 95.62 201 ASP A O 1
ATOM 1613 N N . PHE A 1 202 ? -2.116 -12.383 10.091 1.00 96.62 202 PHE A N 1
ATOM 1614 C CA . PHE A 1 202 ? -2.985 -11.295 10.523 1.00 96.62 202 PHE A CA 1
ATOM 1615 C C . PHE A 1 202 ? -4.215 -11.798 11.293 1.00 96.62 202 PHE A C 1
ATOM 1617 O O . PHE A 1 202 ? -4.504 -11.296 12.382 1.00 96.62 202 PHE A O 1
ATOM 1624 N N . VAL A 1 203 ? -4.917 -12.809 10.771 1.00 95.38 203 VAL A N 1
ATOM 1625 C CA . VAL A 1 203 ? -6.091 -13.409 11.427 1.00 95.38 203 VAL A CA 1
ATOM 1626 C C . VAL A 1 203 ? -5.712 -13.999 12.788 1.00 95.38 203 VAL A C 1
ATOM 1628 O O . VAL A 1 203 ? -6.419 -13.772 13.771 1.00 95.38 203 VAL A O 1
ATOM 1631 N N . ASN A 1 204 ? -4.568 -14.682 12.880 1.00 95.75 204 ASN A N 1
ATOM 1632 C CA . ASN A 1 204 ? -4.033 -15.204 14.138 1.00 95.75 204 ASN A CA 1
ATOM 1633 C C . ASN A 1 204 ? -3.742 -14.076 15.135 1.00 95.75 204 ASN A C 1
ATOM 1635 O O . ASN A 1 204 ? -4.151 -14.164 16.292 1.00 95.75 204 ASN A O 1
ATOM 1639 N N . ALA A 1 205 ? -3.114 -12.983 14.691 1.00 97.00 205 ALA A N 1
ATOM 1640 C CA . ALA A 1 205 ? -2.859 -11.820 15.539 1.00 97.00 205 ALA A CA 1
ATOM 1641 C C . ALA A 1 205 ? -4.162 -11.188 16.067 1.00 97.00 205 ALA A C 1
ATOM 1643 O O . ALA A 1 205 ? -4.257 -10.861 17.253 1.00 97.00 205 ALA A O 1
ATOM 1644 N N . ALA A 1 206 ? -5.189 -11.052 15.220 1.00 95.88 206 ALA A N 1
ATOM 1645 C CA . ALA A 1 206 ? -6.505 -10.560 15.630 1.00 95.88 206 ALA A CA 1
ATOM 1646 C C . ALA A 1 206 ? -7.186 -11.499 16.634 1.00 95.88 206 ALA A C 1
ATOM 1648 O O . ALA A 1 206 ? -7.722 -11.036 17.644 1.00 95.88 206 ALA A O 1
ATOM 1649 N N . HIS A 1 207 ? -7.115 -12.810 16.399 1.00 94.56 207 HIS A N 1
ATOM 1650 C CA . HIS A 1 207 ? -7.650 -13.817 17.308 1.00 94.56 207 HIS A CA 1
ATOM 1651 C C . HIS A 1 207 ? -6.961 -13.761 18.679 1.00 94.56 207 HIS A C 1
ATOM 1653 O O . HIS A 1 207 ? -7.634 -13.658 19.704 1.00 94.56 207 HIS A O 1
ATOM 1659 N N . GLU A 1 208 ? -5.625 -13.755 18.714 1.00 94.12 208 GLU A N 1
ATOM 1660 C CA . GLU A 1 208 ? -4.848 -13.666 19.955 1.00 94.12 208 GLU A CA 1
ATOM 1661 C C . GLU A 1 208 ? -5.176 -12.404 20.761 1.00 94.12 208 GLU A C 1
ATOM 1663 O O . GLU A 1 208 ? -5.412 -12.483 21.970 1.00 94.12 208 GLU A O 1
ATOM 1668 N N . LEU A 1 209 ? -5.227 -11.243 20.098 1.00 94.50 209 LEU A N 1
ATOM 1669 C CA . LEU A 1 209 ? -5.559 -9.979 20.754 1.00 94.50 209 LEU A CA 1
ATOM 1670 C C . LEU A 1 209 ? -6.988 -9.964 21.295 1.00 94.50 209 LEU A C 1
ATOM 1672 O O . LEU A 1 209 ? -7.221 -9.377 22.356 1.00 94.50 209 LEU A O 1
ATOM 1676 N N . LEU A 1 210 ? -7.939 -10.583 20.590 1.00 91.06 210 LEU A N 1
ATOM 1677 C CA . LEU A 1 210 ? -9.337 -10.650 21.007 1.00 91.06 210 LEU A CA 1
ATOM 1678 C C . LEU A 1 210 ? -9.536 -11.609 22.187 1.00 91.06 210 LEU A C 1
ATOM 1680 O O . LEU A 1 210 ? -10.194 -11.235 23.162 1.00 91.06 210 LEU A O 1
ATOM 1684 N N . VAL A 1 211 ? -8.930 -12.799 22.143 1.00 88.81 211 VAL A N 1
ATOM 1685 C CA . VAL A 1 211 ? -8.964 -13.778 23.245 1.00 88.81 211 VAL A CA 1
ATOM 1686 C C . VAL A 1 211 ? -8.308 -13.211 24.501 1.00 88.81 211 VAL A C 1
ATOM 1688 O O . VAL A 1 211 ? -8.855 -13.364 25.589 1.00 88.81 211 VAL A O 1
ATOM 1691 N N . ASP A 1 212 ? -7.217 -12.451 24.368 1.00 89.38 212 ASP A N 1
ATOM 1692 C CA . ASP A 1 212 ? -6.586 -11.744 25.492 1.00 89.38 212 ASP A CA 1
ATOM 1693 C C . ASP A 1 212 ? -7.539 -10.766 26.211 1.00 89.38 212 ASP A C 1
ATOM 1695 O O . ASP A 1 212 ? -7.346 -10.443 27.386 1.00 89.38 212 ASP A O 1
ATOM 1699 N N . GLN A 1 213 ? -8.609 -10.314 25.542 1.00 81.44 213 GLN A N 1
ATOM 1700 C CA . GLN A 1 213 ? -9.633 -9.477 26.169 1.00 81.44 213 GLN A CA 1
ATOM 1701 C C . GLN A 1 213 ? -10.617 -10.264 27.034 1.00 81.44 213 GLN A C 1
ATOM 1703 O O . GLN A 1 213 ? -11.305 -9.652 27.863 1.00 81.44 213 GLN A O 1
ATOM 1708 N N . VAL A 1 214 ? -10.744 -11.572 26.832 1.00 70.25 214 VAL A N 1
ATOM 1709 C CA . VAL A 1 214 ? -11.656 -12.441 27.574 1.00 70.25 214 VAL A CA 1
ATOM 1710 C C . VAL A 1 214 ? -10.928 -12.893 28.837 1.00 70.25 214 VAL A C 1
ATOM 1712 O O . VAL A 1 214 ? -10.156 -13.840 28.844 1.00 70.25 214 VAL A O 1
ATOM 1715 N N . THR A 1 215 ? -11.123 -12.166 29.934 1.00 56.94 215 THR A N 1
ATOM 1716 C CA . THR A 1 215 ? -10.655 -12.620 31.248 1.00 56.94 215 THR A CA 1
ATOM 1717 C C . THR A 1 215 ? -11.375 -13.915 31.618 1.00 56.94 215 THR A C 1
ATOM 1719 O O . THR A 1 215 ? -12.601 -13.932 31.547 1.00 56.94 215 THR A O 1
ATOM 1722 N N . GLU A 1 216 ? -10.660 -14.920 32.136 1.00 49.28 216 GLU A N 1
ATOM 1723 C CA . GLU A 1 216 ? -11.189 -16.188 32.698 1.00 49.28 216 GLU A CA 1
ATOM 1724 C C . GLU A 1 216 ? -12.227 -16.025 33.841 1.00 49.28 216 GLU A C 1
ATOM 1726 O O . GLU A 1 216 ? -12.628 -16.990 34.479 1.00 49.28 216 GLU A O 1
ATOM 1731 N N . LYS A 1 217 ? -12.677 -14.799 34.135 1.00 43.53 217 LYS A N 1
ATOM 1732 C CA . LYS A 1 217 ? -13.633 -14.459 35.197 1.00 43.53 217 LYS A CA 1
ATOM 1733 C C . LYS A 1 217 ? -15.061 -14.224 34.697 1.00 43.53 217 LYS A C 1
ATOM 1735 O O . LYS A 1 217 ? -15.814 -13.496 35.343 1.00 43.53 217 LYS A O 1
ATOM 1740 N N . GLU A 1 218 ? -15.460 -14.805 33.570 1.00 43.56 218 GLU A N 1
ATOM 1741 C CA . GLU A 1 218 ? -16.893 -14.980 33.319 1.00 43.56 218 GLU A CA 1
ATOM 1742 C C . GLU A 1 218 ? -17.356 -16.183 34.148 1.00 43.56 218 GLU A C 1
ATOM 1744 O O . GLU A 1 218 ? -17.155 -17.334 33.775 1.00 43.56 218 GLU A O 1
ATOM 1749 N N . ASN A 1 219 ? -17.914 -15.903 35.334 1.00 40.19 219 ASN A N 1
ATOM 1750 C CA . ASN A 1 219 ? -18.607 -16.902 36.144 1.00 40.19 219 ASN A CA 1
ATOM 1751 C C . ASN A 1 219 ? -19.623 -17.636 35.246 1.00 40.19 219 ASN A C 1
ATOM 1753 O O . ASN A 1 219 ? -20.542 -16.975 34.749 1.00 40.19 219 ASN A O 1
ATOM 1757 N N . PRO A 1 220 ? -19.525 -18.971 35.080 1.00 43.19 220 PRO A N 1
ATOM 1758 C CA . PRO A 1 220 ? -20.427 -19.744 34.218 1.00 43.19 220 PRO A CA 1
ATOM 1759 C C . PRO A 1 220 ? -21.910 -19.597 34.591 1.00 43.19 220 PRO A C 1
ATOM 1761 O O . PRO A 1 220 ? -22.797 -19.861 33.784 1.00 43.19 220 PRO A O 1
ATOM 1764 N N . GLU A 1 221 ? -22.188 -19.162 35.821 1.00 39.97 221 GLU A N 1
ATOM 1765 C CA . GLU A 1 221 ? -23.533 -19.041 36.380 1.00 39.97 221 GLU A CA 1
ATOM 1766 C C . GLU A 1 221 ? -24.228 -17.701 36.078 1.00 39.97 221 GLU A C 1
ATOM 1768 O O . GLU A 1 221 ? -25.424 -17.563 36.344 1.00 39.97 221 GLU A O 1
ATOM 1773 N N . GLN A 1 222 ? -23.549 -16.714 35.471 1.00 40.25 222 GLN A N 1
ATOM 1774 C CA . GLN A 1 222 ? -24.185 -15.449 35.085 1.00 40.25 222 GLN A CA 1
ATOM 1775 C C . GLN A 1 222 ? -24.433 -15.325 33.574 1.00 40.25 222 GLN A C 1
ATOM 1777 O O . GLN A 1 222 ? -23.681 -14.727 32.816 1.00 40.25 222 GLN A O 1
ATOM 1782 N N . THR A 1 223 ? -25.658 -15.720 33.224 1.00 38.50 223 THR A N 1
ATOM 1783 C CA . THR A 1 223 ? -26.575 -15.082 32.260 1.00 38.50 223 THR A CA 1
ATOM 1784 C C . THR A 1 223 ? -26.511 -15.428 30.766 1.00 38.50 223 THR A C 1
ATOM 1786 O O . THR A 1 223 ? -25.529 -15.274 30.055 1.00 38.50 223 THR A O 1
ATOM 1789 N N . LYS A 1 224 ? -27.703 -15.788 30.277 1.00 45.47 224 LYS A N 1
ATOM 1790 C CA . LYS A 1 224 ? -28.148 -16.213 28.940 1.00 45.47 224 LYS A CA 1
ATOM 1791 C C . LYS A 1 224 ? -27.940 -15.201 27.785 1.00 45.47 224 LYS A C 1
ATOM 1793 O O . LYS A 1 224 ? -28.694 -15.227 26.815 1.00 45.47 224 LYS A O 1
ATOM 1798 N N . LYS A 1 225 ? -26.971 -14.281 27.856 1.00 49.25 225 LYS A N 1
ATOM 1799 C CA . LYS A 1 225 ? -26.646 -13.332 26.773 1.00 49.25 225 LYS A CA 1
ATOM 1800 C C . LYS A 1 225 ? -25.132 -13.206 26.627 1.00 49.25 225 LYS A C 1
ATOM 1802 O O . LYS A 1 225 ? -24.494 -12.642 27.508 1.00 49.25 225 LYS A O 1
ATOM 1807 N N . LYS A 1 226 ? -24.586 -13.632 25.478 1.00 59.16 226 LYS A N 1
ATOM 1808 C CA . LYS A 1 226 ? -23.195 -13.338 25.093 1.00 59.16 226 LYS A CA 1
ATOM 1809 C C . LYS A 1 226 ? -22.931 -11.836 25.264 1.00 59.16 226 LYS A C 1
ATOM 1811 O O . LYS A 1 226 ? -23.668 -11.002 24.713 1.00 59.16 226 LYS A O 1
ATOM 1816 N N . GLY A 1 227 ? -21.910 -11.504 26.058 1.00 70.44 227 GLY A N 1
ATOM 1817 C CA . GLY A 1 227 ? -21.449 -10.132 26.260 1.00 70.44 227 GLY A CA 1
ATOM 1818 C C . GLY A 1 227 ? -20.966 -9.495 24.952 1.00 70.44 227 GLY A C 1
ATOM 1819 O O . GLY A 1 227 ? -20.810 -10.171 23.937 1.00 70.44 227 GLY A O 1
ATOM 1820 N N . LYS A 1 228 ? -20.702 -8.180 24.964 1.00 74.12 228 LYS A N 1
ATOM 1821 C CA . LYS A 1 228 ? -20.266 -7.420 23.770 1.00 74.12 228 LYS A CA 1
ATOM 1822 C C . LYS A 1 228 ? -19.093 -8.094 23.037 1.00 74.12 228 LYS A C 1
ATOM 1824 O O . LYS A 1 228 ? -19.106 -8.164 21.818 1.00 74.12 228 LYS A O 1
ATOM 1829 N N . LYS A 1 229 ? -18.114 -8.614 23.785 1.00 73.88 229 LYS A N 1
ATOM 1830 C CA . LYS A 1 229 ? -16.921 -9.279 23.238 1.00 73.88 229 LYS A CA 1
ATOM 1831 C C . LYS A 1 229 ? -17.254 -10.596 22.538 1.00 73.88 229 LYS A C 1
ATOM 1833 O O . LYS A 1 229 ? -16.764 -10.817 21.444 1.00 73.88 229 LYS A O 1
ATOM 1838 N N . GLY A 1 230 ? -18.116 -11.421 23.137 1.00 76.12 230 GLY A N 1
ATOM 1839 C CA . GLY A 1 230 ? -18.557 -12.678 22.530 1.00 76.12 230 GLY A CA 1
ATOM 1840 C C . GLY A 1 230 ? -19.309 -12.457 21.218 1.00 76.12 230 GLY A C 1
ATOM 1841 O O . GLY A 1 230 ? -19.112 -13.210 20.280 1.00 76.12 230 GLY A O 1
ATOM 1842 N N . ARG A 1 231 ? -20.096 -11.376 21.113 1.00 79.94 231 ARG A N 1
ATOM 1843 C CA . ARG A 1 231 ? -20.759 -11.014 19.848 1.00 79.94 231 ARG A CA 1
ATOM 1844 C C . ARG A 1 231 ? -19.766 -10.612 18.761 1.00 79.94 231 ARG A C 1
ATOM 1846 O O . ARG A 1 231 ? -19.880 -11.108 17.657 1.00 79.94 231 ARG A O 1
ATOM 1853 N N . ILE A 1 232 ? -18.792 -9.758 19.088 1.00 82.19 232 ILE A N 1
ATOM 1854 C CA . ILE A 1 232 ? -17.745 -9.356 18.132 1.00 82.19 232 ILE A CA 1
ATOM 1855 C C . ILE A 1 232 ? -16.908 -10.574 17.713 1.00 82.19 232 ILE A C 1
ATOM 1857 O O . ILE A 1 232 ? -16.528 -10.689 16.556 1.00 82.19 232 ILE A O 1
ATOM 1861 N N . PHE A 1 233 ? -16.645 -11.503 18.638 1.00 86.06 233 PHE A N 1
ATOM 1862 C CA . PHE A 1 233 ? -15.974 -12.760 18.314 1.00 86.06 233 PHE A CA 1
ATOM 1863 C C . PHE A 1 233 ? -16.768 -13.567 17.285 1.00 86.06 233 PHE A C 1
ATOM 1865 O O . PHE A 1 233 ? -16.198 -13.941 16.272 1.00 86.06 233 PHE A O 1
ATOM 1872 N N . ASP A 1 234 ? -18.070 -13.767 17.501 1.00 83.31 234 ASP A N 1
ATOM 1873 C CA . ASP A 1 234 ? -18.927 -14.494 16.554 1.00 83.31 234 ASP A CA 1
ATOM 1874 C C . ASP A 1 234 ? -19.097 -13.761 15.205 1.00 83.31 234 ASP A C 1
ATOM 1876 O O . ASP A 1 234 ? -19.368 -14.391 14.188 1.00 83.31 234 ASP A O 1
ATOM 1880 N N . GLU A 1 235 ? -18.982 -12.428 15.185 1.00 83.44 235 GLU A N 1
ATOM 1881 C CA . GLU A 1 235 ? -19.044 -11.621 13.956 1.00 83.44 235 GLU A CA 1
ATOM 1882 C C . GLU A 1 235 ? -17.757 -11.739 13.120 1.00 83.44 235 GLU A C 1
ATOM 1884 O O . GLU A 1 235 ? -17.817 -11.662 11.894 1.00 83.44 235 GLU A O 1
ATOM 1889 N N . LEU A 1 236 ? -16.601 -11.935 13.765 1.00 86.06 236 LEU A N 1
ATOM 1890 C CA . LEU A 1 236 ? -15.294 -12.019 13.100 1.00 86.06 236 LEU A CA 1
ATOM 1891 C C . LEU A 1 236 ? -14.826 -13.457 12.839 1.00 86.06 236 LEU A C 1
ATOM 1893 O O . LEU A 1 236 ? -14.076 -13.694 11.893 1.00 86.06 236 LEU A O 1
ATOM 1897 N N . PHE A 1 237 ? -15.231 -14.409 13.678 1.00 87.25 237 PHE A N 1
ATOM 1898 C CA . PHE A 1 237 ? -14.758 -15.787 13.656 1.00 87.25 237 PHE A CA 1
ATOM 1899 C C . PHE A 1 237 ? -15.931 -16.759 13.612 1.00 87.25 237 PHE A C 1
ATOM 1901 O O . PHE A 1 237 ? -16.902 -16.631 14.352 1.00 87.25 237 PHE A O 1
ATOM 1908 N N . ILE A 1 238 ? -15.795 -17.780 12.771 1.00 85.62 238 ILE A N 1
ATOM 1909 C CA . ILE A 1 238 ? -16.764 -18.862 12.629 1.00 85.62 238 ILE A CA 1
ATOM 1910 C C . ILE A 1 238 ? -16.116 -20.196 12.993 1.00 85.62 238 ILE A C 1
ATOM 1912 O O . ILE A 1 238 ? -14.933 -20.423 12.717 1.00 85.62 238 ILE A O 1
ATOM 1916 N N . ALA A 1 239 ? -16.892 -21.087 13.610 1.00 83.81 239 ALA A N 1
ATOM 1917 C CA . ALA A 1 239 ? -16.458 -22.453 13.859 1.00 83.81 239 ALA A CA 1
ATOM 1918 C C . ALA A 1 239 ? -16.227 -23.185 12.527 1.00 83.81 239 ALA A C 1
ATOM 1920 O O . ALA A 1 239 ? -16.951 -22.989 11.548 1.00 83.81 239 ALA A O 1
ATOM 1921 N N . LYS A 1 240 ? -15.218 -24.057 12.475 1.00 82.94 240 LYS A N 1
ATOM 1922 C CA . LYS A 1 240 ? -14.845 -24.764 11.240 1.00 82.94 240 LYS A CA 1
ATOM 1923 C C . LYS A 1 240 ? -16.000 -25.615 10.700 1.00 82.94 240 LYS A C 1
ATOM 1925 O O . LYS A 1 240 ? -16.142 -25.774 9.490 1.00 82.94 240 LYS A O 1
ATOM 1930 N N . GLU A 1 241 ? -16.820 -26.140 11.600 1.00 82.38 241 GLU A N 1
ATOM 1931 C CA . GLU A 1 241 ? -17.977 -26.985 11.325 1.00 82.38 241 GLU A CA 1
ATOM 1932 C C . GLU A 1 241 ? -19.125 -26.200 10.664 1.00 82.38 241 GLU A C 1
ATOM 1934 O O . GLU A 1 241 ? -19.886 -26.767 9.884 1.00 82.38 241 GLU A O 1
ATOM 1939 N N . GLU A 1 242 ? -19.219 -24.890 10.918 1.00 79.50 242 GLU A N 1
ATOM 1940 C CA . GLU A 1 242 ? -20.270 -23.997 10.402 1.00 79.50 242 GLU A CA 1
ATOM 1941 C C . GLU A 1 242 ? -19.896 -23.336 9.058 1.00 79.50 242 GLU A C 1
ATOM 1943 O O . GLU A 1 242 ? -20.706 -22.643 8.442 1.00 79.50 242 GLU A O 1
ATOM 1948 N N . LEU A 1 243 ? -18.681 -23.577 8.550 1.00 77.69 243 LEU A N 1
ATOM 1949 C CA . LEU A 1 243 ? -18.149 -22.944 7.336 1.00 77.69 243 LEU A CA 1
ATOM 1950 C C . LEU A 1 243 ? -18.989 -23.218 6.070 1.00 77.69 243 LEU A C 1
ATOM 1952 O O . LEU A 1 243 ? -18.980 -22.413 5.137 1.00 77.69 243 LEU A O 1
ATOM 1956 N N . GLY A 1 244 ? -19.705 -24.346 6.021 1.00 77.00 244 GLY A N 1
ATOM 1957 C CA . GLY A 1 244 ? -20.372 -24.845 4.814 1.00 77.00 244 GLY A CA 1
ATOM 1958 C C . GLY A 1 244 ? -21.357 -23.861 4.171 1.00 77.00 244 GLY A C 1
ATOM 1959 O O . GLY A 1 244 ? -21.308 -23.661 2.958 1.00 77.00 244 GLY A O 1
ATOM 1960 N N . GLU A 1 245 ? -22.218 -23.208 4.956 1.00 74.56 245 GLU A N 1
ATOM 1961 C CA . GLU A 1 245 ? -23.242 -22.302 4.412 1.00 74.56 245 GLU A CA 1
ATOM 1962 C C . GLU A 1 245 ? -22.667 -20.984 3.885 1.00 74.56 245 GLU A C 1
ATOM 1964 O O . GLU A 1 245 ? -23.171 -20.456 2.893 1.00 74.56 245 GLU A O 1
ATOM 1969 N N . ASN A 1 246 ? -21.609 -20.464 4.512 1.00 73.94 246 ASN A N 1
ATOM 1970 C CA . ASN A 1 246 ? -20.962 -19.216 4.100 1.00 73.94 246 ASN A CA 1
ATOM 1971 C C . ASN A 1 246 ? -20.052 -19.408 2.883 1.00 73.94 246 ASN A C 1
ATOM 1973 O O . ASN A 1 246 ? -19.890 -18.491 2.074 1.00 73.94 246 ASN A O 1
ATOM 1977 N N . LYS A 1 247 ? -19.516 -20.621 2.705 1.00 81.31 247 LYS A N 1
ATOM 1978 C CA . LYS A 1 247 ? -18.639 -20.971 1.584 1.00 81.31 247 LYS A CA 1
ATOM 1979 C C . LYS A 1 247 ? -19.290 -20.713 0.224 1.00 81.31 247 LYS A C 1
ATOM 1981 O O . LYS A 1 247 ? -18.611 -20.214 -0.664 1.00 81.31 247 LYS A O 1
ATOM 1986 N N . LYS A 1 248 ? -20.603 -20.939 0.083 1.00 83.19 248 LYS A N 1
ATOM 1987 C CA . LYS A 1 248 ? -21.331 -20.731 -1.186 1.00 83.19 248 LYS A CA 1
ATOM 1988 C C . LYS A 1 248 ? -21.260 -19.285 -1.699 1.00 83.19 248 LYS A C 1
ATOM 1990 O O . LYS A 1 248 ? -21.192 -19.057 -2.905 1.00 83.19 248 LYS A O 1
ATOM 1995 N N . TYR A 1 249 ? -21.276 -18.303 -0.792 1.00 81.19 249 TYR A N 1
ATOM 1996 C CA . TYR A 1 249 ? -21.197 -16.888 -1.161 1.00 81.19 249 TYR A CA 1
ATOM 1997 C C . TYR A 1 249 ? -19.776 -16.515 -1.583 1.00 81.19 249 TYR A C 1
ATOM 1999 O O . TYR A 1 249 ? -19.600 -15.781 -2.552 1.00 81.19 249 TYR A O 1
ATOM 2007 N N . ILE A 1 250 ? -18.773 -17.071 -0.893 1.00 83.81 250 ILE A N 1
ATOM 2008 C CA . ILE A 1 250 ? -17.358 -16.905 -1.244 1.00 83.81 250 ILE A CA 1
ATOM 2009 C C . ILE A 1 250 ? -17.085 -17.530 -2.616 1.00 83.81 250 ILE A C 1
ATOM 2011 O O . ILE A 1 250 ? -16.499 -16.875 -3.468 1.00 83.81 250 ILE A O 1
ATOM 2015 N N . GLU A 1 251 ? -17.565 -18.752 -2.859 1.00 88.50 251 GLU A N 1
ATOM 2016 C CA . GLU A 1 251 ? -17.445 -19.442 -4.151 1.00 88.50 251 GLU A CA 1
ATOM 2017 C C . GLU A 1 251 ? -18.090 -18.629 -5.278 1.00 88.50 251 GLU A C 1
ATOM 2019 O O . GLU A 1 251 ? -17.434 -18.363 -6.277 1.00 88.50 251 GLU A O 1
ATOM 2024 N N . SER A 1 252 ? -19.309 -18.118 -5.073 1.00 88.56 252 SER A N 1
ATOM 2025 C CA . SER A 1 252 ? -19.985 -17.268 -6.068 1.00 88.56 252 SER A CA 1
ATOM 2026 C C . SER A 1 252 ? -19.190 -15.997 -6.395 1.00 88.56 252 SER A C 1
ATOM 2028 O O . SER A 1 252 ? -19.152 -15.560 -7.546 1.00 88.56 252 SER A O 1
ATOM 2030 N N . PHE A 1 253 ? -18.549 -15.383 -5.394 1.00 86.31 253 PHE A N 1
ATOM 2031 C CA . PHE A 1 253 ? -17.688 -14.221 -5.613 1.00 86.31 253 PHE A CA 1
ATOM 2032 C C . PHE A 1 253 ? -16.400 -14.606 -6.351 1.00 86.31 253 PHE A C 1
ATOM 2034 O O . PHE A 1 253 ? -16.002 -13.915 -7.286 1.00 86.31 253 PHE A O 1
ATOM 2041 N N . CYS A 1 254 ? -15.774 -15.731 -5.993 1.00 85.81 254 CYS A N 1
ATOM 2042 C CA . CYS A 1 254 ? -14.624 -16.267 -6.720 1.00 85.81 254 CYS A CA 1
ATOM 2043 C C . CYS A 1 254 ? -14.963 -16.546 -8.189 1.00 85.81 254 CYS A C 1
ATOM 2045 O O . CYS A 1 254 ? -14.185 -16.168 -9.062 1.00 85.81 254 CYS A O 1
ATOM 2047 N N . ASP A 1 255 ? -16.125 -17.135 -8.467 1.00 88.00 255 ASP A N 1
ATOM 2048 C CA . ASP A 1 255 ? -16.599 -17.411 -9.824 1.00 88.00 255 ASP A CA 1
ATOM 2049 C C . ASP A 1 255 ? -16.821 -16.116 -10.614 1.00 88.00 255 ASP A C 1
ATOM 2051 O O . ASP A 1 255 ? -16.415 -16.021 -11.772 1.00 88.00 255 ASP A O 1
ATOM 2055 N N . LEU A 1 256 ? -17.396 -15.081 -9.988 1.00 86.06 256 LEU A N 1
ATOM 2056 C CA . LEU A 1 256 ? -17.546 -13.758 -10.602 1.00 86.06 256 LEU A CA 1
ATOM 2057 C C . LEU A 1 256 ? -16.187 -13.148 -10.972 1.00 86.06 256 LEU A C 1
ATOM 2059 O O . LEU A 1 256 ? -16.026 -12.636 -12.080 1.00 86.06 256 LEU A O 1
ATOM 2063 N N . ILE A 1 257 ? -15.208 -13.209 -10.065 1.00 80.69 257 ILE A N 1
ATOM 2064 C CA . ILE A 1 257 ? -13.850 -12.710 -10.315 1.00 80.69 257 ILE A CA 1
ATOM 2065 C C . ILE A 1 257 ? -13.178 -13.512 -11.435 1.00 80.69 257 ILE A C 1
ATOM 2067 O O . ILE A 1 257 ? -12.562 -12.925 -12.323 1.00 80.69 257 ILE A O 1
ATOM 2071 N N . GLN A 1 258 ? -13.333 -14.838 -11.452 1.00 79.12 258 GLN A N 1
ATOM 2072 C CA . GLN A 1 258 ? -12.818 -15.686 -12.530 1.00 79.12 258 GLN A CA 1
ATOM 2073 C C . GLN A 1 258 ? -13.475 -15.367 -13.876 1.00 79.12 258 GLN A C 1
ATOM 2075 O O . GLN A 1 258 ? -12.778 -15.285 -14.883 1.00 79.12 258 GLN A O 1
ATOM 2080 N N . ALA A 1 259 ? -14.789 -15.137 -13.902 1.00 80.19 259 ALA A N 1
ATOM 2081 C CA . ALA A 1 259 ? -15.513 -14.759 -15.110 1.00 80.19 259 ALA A CA 1
ATOM 2082 C C . ALA A 1 259 ? -15.083 -13.375 -15.624 1.00 80.19 259 ALA A C 1
ATOM 2084 O O . ALA A 1 259 ? -14.834 -13.224 -16.820 1.00 80.19 259 ALA A O 1
ATOM 2085 N N . LYS A 1 260 ? -14.929 -12.388 -14.727 1.00 74.50 260 LYS A N 1
ATOM 2086 C CA . LYS A 1 260 ? -14.406 -11.046 -15.050 1.00 74.50 260 LYS A CA 1
ATOM 2087 C C . LYS A 1 260 ? -12.992 -11.132 -15.631 1.00 74.50 260 LYS A C 1
ATOM 2089 O O . LYS A 1 260 ? -12.712 -10.522 -16.656 1.00 74.50 260 LYS A O 1
ATOM 2094 N N . ASN A 1 261 ? -12.121 -11.924 -15.009 1.00 68.12 261 ASN A N 1
ATOM 2095 C CA . ASN A 1 261 ? -10.725 -12.080 -15.425 1.00 68.12 261 ASN A CA 1
ATOM 2096 C C . ASN A 1 261 ? -10.545 -13.056 -16.604 1.00 68.12 261 ASN A C 1
ATOM 2098 O O . ASN A 1 261 ? -9.448 -13.176 -17.146 1.00 68.12 261 ASN A O 1
ATOM 2102 N N . GLY A 1 262 ? -11.604 -13.762 -17.008 1.00 63.50 262 GLY A N 1
ATOM 2103 C CA . GLY A 1 262 ? -11.582 -14.753 -18.082 1.00 63.50 262 GLY A CA 1
ATOM 2104 C C . GLY A 1 262 ? -11.503 -14.161 -19.492 1.00 63.50 262 GLY A C 1
ATOM 2105 O O . GLY A 1 262 ? -11.204 -14.895 -20.433 1.00 63.50 262 GLY A O 1
ATOM 2106 N N . SER A 1 263 ? -11.733 -12.853 -19.677 1.00 64.06 263 SER A N 1
ATOM 2107 C CA . SER A 1 263 ? -11.522 -12.205 -20.977 1.00 64.06 263 SER A CA 1
ATOM 2108 C C . SER A 1 263 ? -10.033 -11.911 -21.196 1.00 64.06 263 SER A C 1
ATOM 2110 O O . SER A 1 263 ? -9.554 -10.811 -20.940 1.00 64.06 263 SER A O 1
ATOM 2112 N N . THR A 1 264 ? -9.294 -12.898 -21.696 1.00 67.06 264 THR A N 1
ATOM 2113 C CA . THR A 1 264 ? -7.830 -12.870 -21.877 1.00 67.06 264 THR A CA 1
ATOM 2114 C C . THR A 1 264 ? -7.359 -12.135 -23.137 1.00 67.06 264 THR A C 1
ATOM 2116 O O . THR A 1 264 ? -6.300 -12.438 -23.679 1.00 67.06 264 THR A O 1
ATOM 2119 N N . ASN A 1 265 ? -8.154 -11.211 -23.680 1.00 80.12 265 ASN A N 1
ATOM 2120 C CA . ASN A 1 265 ? -7.793 -10.535 -24.932 1.00 80.12 265 ASN A CA 1
ATOM 2121 C C . ASN A 1 265 ? -6.705 -9.479 -24.732 1.00 80.12 265 ASN A C 1
ATOM 2123 O O . ASN A 1 265 ? -5.924 -9.227 -25.645 1.00 80.12 265 ASN A O 1
ATOM 2127 N N . PHE A 1 266 ? -6.648 -8.888 -23.541 1.00 84.44 266 PHE A N 1
ATOM 2128 C CA . PHE A 1 266 ? -5.721 -7.822 -23.195 1.00 84.44 266 PHE A CA 1
ATOM 2129 C C . PHE A 1 266 ? -5.174 -8.049 -21.784 1.00 84.44 266 PHE A C 1
ATOM 2131 O O . PHE A 1 266 ? -5.874 -8.629 -20.951 1.00 84.44 266 PHE A O 1
ATOM 2138 N N . PRO A 1 267 ? -3.960 -7.559 -21.484 1.00 87.06 267 PRO A N 1
ATOM 2139 C CA . PRO A 1 267 ? -3.429 -7.596 -20.125 1.00 87.06 267 PRO A CA 1
ATOM 2140 C C . PRO A 1 267 ? -4.149 -6.622 -19.182 1.00 87.06 267 PRO A C 1
ATOM 2142 O O . PRO A 1 267 ? -4.071 -6.791 -17.972 1.00 87.06 267 PRO A O 1
ATOM 2145 N N . PHE A 1 268 ? -4.861 -5.630 -19.728 1.00 86.81 268 PHE A N 1
ATOM 2146 C CA . PHE A 1 268 ? -5.638 -4.646 -18.979 1.00 86.81 268 PHE A CA 1
ATOM 2147 C C . PHE A 1 268 ? -7.027 -4.496 -19.609 1.00 86.81 268 PHE A C 1
ATOM 2149 O O . PHE A 1 268 ? -7.141 -4.266 -20.814 1.00 86.81 268 PHE A O 1
ATOM 2156 N N . LEU A 1 269 ? -8.077 -4.623 -18.803 1.00 80.75 269 LEU A N 1
ATOM 2157 C CA . LEU A 1 269 ? -9.479 -4.481 -19.210 1.00 80.75 269 LEU A CA 1
ATOM 2158 C C . LEU A 1 269 ? -9.958 -3.033 -19.128 1.00 80.75 269 LEU A C 1
ATOM 2160 O O . LEU A 1 269 ? -10.761 -2.595 -19.950 1.00 80.75 269 LEU A O 1
ATOM 2164 N N . ASP A 1 270 ? -9.466 -2.290 -18.140 1.00 80.06 270 ASP A N 1
ATOM 2165 C CA . ASP A 1 270 ? -9.801 -0.890 -17.928 1.00 80.06 270 ASP A CA 1
ATOM 2166 C C . ASP A 1 270 ? -8.628 -0.119 -17.296 1.00 80.06 270 ASP A C 1
ATOM 2168 O O . ASP A 1 270 ? -7.590 -0.679 -16.935 1.00 80.06 270 ASP A O 1
ATOM 2172 N N . PHE A 1 271 ? -8.790 1.200 -17.181 1.00 79.19 271 PHE A N 1
ATOM 2173 C CA . PHE A 1 271 ? -7.752 2.104 -16.684 1.00 79.19 271 PHE A CA 1
ATOM 2174 C C . PHE A 1 271 ? -7.374 1.875 -15.212 1.00 79.19 271 PHE A C 1
ATOM 2176 O O . PHE A 1 271 ? -6.319 2.343 -14.790 1.00 79.19 271 PHE A O 1
ATOM 2183 N N . SER A 1 272 ? -8.216 1.204 -14.418 1.00 76.31 272 SER A N 1
ATOM 2184 C CA . SER A 1 272 ? -7.919 0.902 -13.014 1.00 76.31 272 SER A CA 1
ATOM 2185 C C . SER A 1 272 ? -6.859 -0.188 -12.866 1.00 76.31 272 SER A C 1
ATOM 2187 O O . SER A 1 272 ? -6.160 -0.200 -11.856 1.00 76.31 272 SER A O 1
ATOM 2189 N N . GLN A 1 273 ? -6.691 -1.027 -13.894 1.00 81.75 273 GLN A N 1
ATOM 2190 C CA . GLN A 1 273 ? -5.697 -2.103 -13.934 1.00 81.75 273 GLN A CA 1
ATOM 2191 C C . GLN A 1 273 ? -4.334 -1.652 -14.466 1.00 81.75 273 GLN A C 1
ATOM 2193 O O . GLN A 1 273 ? -3.359 -2.401 -14.394 1.00 81.75 273 GLN A O 1
ATOM 2198 N N . LEU A 1 274 ? -4.242 -0.434 -15.013 1.00 86.69 274 LEU A N 1
ATOM 2199 C CA . LEU A 1 274 ? -2.961 0.106 -15.450 1.00 86.69 274 LEU A CA 1
ATOM 2200 C C . LEU A 1 274 ? -2.054 0.337 -14.234 1.00 86.69 274 LEU A C 1
ATOM 2202 O O . LEU A 1 274 ? -2.511 0.916 -13.242 1.00 86.69 274 LEU A O 1
ATOM 2206 N N . PRO A 1 275 ? -0.766 -0.051 -14.311 1.00 89.69 275 PRO A N 1
ATOM 2207 C CA . PRO A 1 275 ? 0.195 0.249 -13.264 1.00 89.69 275 PRO A CA 1
ATOM 2208 C C . PRO A 1 275 ? 0.208 1.750 -12.965 1.00 89.69 275 PRO A C 1
ATOM 2210 O O . PRO A 1 275 ? 0.389 2.574 -13.866 1.00 89.69 275 PRO A O 1
ATOM 2213 N N . LYS A 1 276 ? 0.018 2.107 -11.694 1.00 87.31 276 LYS A N 1
ATOM 2214 C CA . LYS A 1 276 ? 0.100 3.491 -11.220 1.00 87.31 276 LYS A CA 1
ATOM 2215 C C . LYS A 1 276 ? 1.429 3.697 -10.538 1.00 87.31 276 LYS A C 1
ATOM 2217 O O . LYS A 1 276 ? 1.874 2.836 -9.790 1.00 87.31 276 LYS A O 1
ATOM 2222 N N . TYR A 1 277 ? 2.083 4.817 -10.815 1.00 87.69 277 TYR A N 1
ATOM 2223 C CA . TYR A 1 277 ? 3.391 5.041 -10.225 1.00 87.69 277 TYR A CA 1
ATOM 2224 C C . TYR A 1 277 ? 3.271 5.150 -8.704 1.00 87.69 277 TYR A C 1
ATOM 2226 O O . TYR A 1 277 ? 2.244 5.531 -8.143 1.00 87.69 277 TYR A O 1
ATOM 2234 N N . THR A 1 278 ? 4.354 4.797 -8.037 1.00 87.12 278 THR A N 1
ATOM 2235 C CA . THR A 1 278 ? 4.447 4.758 -6.591 1.00 87.12 278 THR A CA 1
ATOM 2236 C C . THR A 1 278 ? 5.859 5.134 -6.156 1.00 87.12 278 THR A C 1
ATOM 2238 O O . THR A 1 278 ? 6.741 5.415 -6.974 1.00 87.12 278 THR A O 1
ATOM 2241 N N . ARG A 1 279 ? 6.096 5.164 -4.847 1.00 86.94 279 ARG A N 1
ATOM 2242 C CA . ARG A 1 279 ? 7.443 5.350 -4.310 1.00 86.94 279 ARG A CA 1
ATOM 2243 C C . ARG A 1 279 ? 8.105 3.998 -4.110 1.00 86.94 279 ARG A C 1
ATOM 2245 O O . ARG A 1 279 ? 7.535 3.143 -3.445 1.00 86.94 279 ARG A O 1
ATOM 2252 N N . VAL A 1 280 ? 9.319 3.821 -4.624 1.00 90.19 280 VAL A N 1
ATOM 2253 C CA . VAL A 1 280 ? 10.105 2.581 -4.470 1.00 90.19 280 VAL A CA 1
ATOM 2254 C C . VAL A 1 280 ? 11.512 2.882 -3.949 1.00 90.19 280 VAL A C 1
ATOM 2256 O O . VAL A 1 280 ? 12.027 3.979 -4.190 1.00 90.19 280 VAL A O 1
ATOM 2259 N N . PRO A 1 281 ? 12.161 1.938 -3.243 1.00 91.44 281 PRO A N 1
ATOM 2260 C CA . PRO A 1 281 ? 13.549 2.107 -2.835 1.00 91.44 281 PRO A CA 1
ATOM 2261 C C . PRO A 1 281 ? 14.488 2.106 -4.045 1.00 91.44 281 PRO A C 1
ATOM 2263 O O . PRO A 1 281 ? 14.248 1.416 -5.039 1.00 91.44 281 PRO A O 1
ATOM 2266 N N . ARG A 1 282 ? 15.616 2.813 -3.927 1.00 92.69 282 ARG A N 1
ATOM 2267 C CA . ARG A 1 282 ? 16.730 2.685 -4.876 1.00 92.69 282 ARG A CA 1
ATOM 2268 C C . ARG A 1 282 ? 17.320 1.277 -4.825 1.00 92.69 282 ARG A C 1
ATOM 2270 O O . ARG A 1 282 ? 17.563 0.730 -3.754 1.00 92.69 282 ARG A O 1
ATOM 2277 N N . CYS A 1 283 ? 17.582 0.704 -5.988 1.00 93.62 283 CYS A N 1
ATOM 2278 C CA . CYS A 1 283 ? 18.483 -0.418 -6.164 1.00 93.62 283 CYS A CA 1
ATOM 2279 C C . CYS A 1 283 ? 19.930 0.044 -5.938 1.00 93.62 283 CYS A C 1
ATOM 2281 O O . CYS A 1 283 ? 20.337 1.122 -6.384 1.00 93.62 283 CYS A O 1
ATOM 2283 N N . LYS A 1 284 ? 20.711 -0.781 -5.244 1.00 93.56 284 LYS A N 1
ATOM 2284 C CA . LYS A 1 284 ? 22.139 -0.54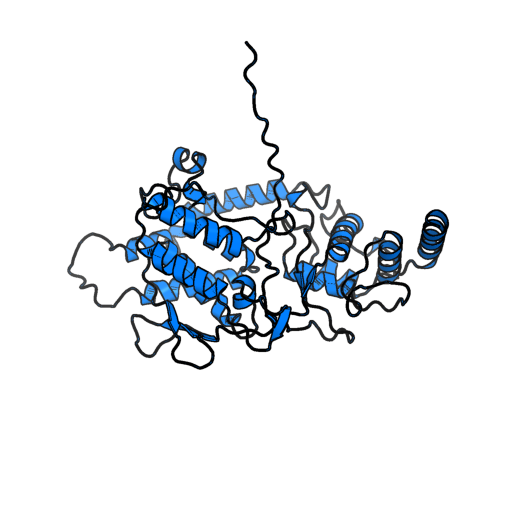5 -5.038 1.00 93.56 284 LYS A CA 1
ATOM 2285 C C . LYS A 1 284 ? 22.884 -0.655 -6.368 1.00 93.56 284 LYS A C 1
ATOM 2287 O O . LYS A 1 284 ? 22.535 -1.471 -7.219 1.00 93.56 284 LYS A O 1
ATOM 2292 N N . LEU A 1 285 ? 23.935 0.146 -6.545 1.00 89.94 285 LEU A N 1
ATOM 2293 C CA . LEU A 1 285 ? 24.708 0.183 -7.797 1.00 89.94 285 LEU A CA 1
ATOM 2294 C C . LEU A 1 285 ? 25.356 -1.164 -8.148 1.00 89.94 285 LEU A C 1
ATOM 2296 O O . LEU A 1 285 ? 25.513 -1.482 -9.323 1.00 89.94 285 LEU A O 1
ATOM 2300 N N . ASP A 1 286 ? 25.695 -1.962 -7.137 1.00 89.31 286 ASP A N 1
ATOM 2301 C CA . ASP A 1 286 ? 26.241 -3.314 -7.280 1.00 89.31 286 ASP A CA 1
ATOM 2302 C C . ASP A 1 286 ? 25.166 -4.390 -7.529 1.00 89.31 286 ASP A C 1
ATOM 2304 O O . ASP A 1 286 ? 25.490 -5.574 -7.596 1.00 89.31 286 ASP A O 1
ATOM 2308 N N . LYS A 1 287 ? 23.888 -3.993 -7.639 1.00 87.12 287 LYS A N 1
ATOM 2309 C CA . LYS A 1 287 ? 22.714 -4.872 -7.751 1.00 87.12 287 LYS A CA 1
ATOM 2310 C C . LYS A 1 287 ? 22.574 -5.895 -6.609 1.00 87.12 287 LYS A C 1
ATOM 2312 O O . LYS A 1 287 ? 21.806 -6.847 -6.730 1.00 87.12 287 LYS A O 1
ATOM 2317 N N . SER A 1 288 ? 23.230 -5.686 -5.462 1.00 90.06 288 SER A N 1
ATOM 2318 C CA . SER A 1 288 ? 23.131 -6.581 -4.293 1.00 90.06 288 SER A CA 1
ATOM 2319 C C . SER A 1 288 ? 21.773 -6.524 -3.579 1.00 90.06 288 SER A C 1
ATOM 2321 O O . SER A 1 288 ? 21.495 -7.331 -2.691 1.00 90.06 288 SER A O 1
ATOM 2323 N N . GLY A 1 289 ? 20.915 -5.568 -3.941 1.00 91.88 289 GLY A N 1
ATOM 2324 C CA . GLY A 1 289 ? 19.574 -5.415 -3.392 1.00 91.88 289 GLY A CA 1
ATOM 2325 C C . GLY A 1 289 ? 19.096 -3.970 -3.445 1.00 91.88 289 GLY A C 1
ATOM 2326 O O . GLY A 1 289 ? 19.444 -3.216 -4.352 1.00 91.88 289 GLY A O 1
ATOM 2327 N N . PHE A 1 290 ? 18.299 -3.589 -2.451 1.00 92.69 290 PHE A N 1
ATOM 2328 C CA . PHE A 1 290 ? 17.704 -2.260 -2.338 1.00 92.69 290 PHE A CA 1
ATOM 2329 C C . PHE A 1 290 ? 18.241 -1.511 -1.121 1.00 92.69 290 PHE A C 1
ATOM 2331 O O . PHE A 1 290 ? 18.631 -2.120 -0.118 1.00 92.69 290 PHE A O 1
ATOM 2338 N N . GLU A 1 291 ? 18.237 -0.187 -1.212 1.00 89.81 291 GLU A N 1
ATOM 2339 C CA . GLU A 1 291 ? 18.475 0.683 -0.074 1.00 89.81 291 GLU A CA 1
ATOM 2340 C C . GLU A 1 291 ? 17.349 0.541 0.947 1.00 89.81 291 GLU A C 1
ATOM 2342 O O . GLU A 1 291 ? 16.164 0.491 0.611 1.00 89.81 291 GLU A O 1
ATOM 2347 N N . LYS A 1 292 ? 17.741 0.457 2.217 1.00 82.00 292 LYS A N 1
ATOM 2348 C CA . LYS A 1 292 ? 16.805 0.315 3.339 1.00 82.00 292 LYS A CA 1
ATOM 2349 C C . LYS A 1 292 ? 16.265 1.658 3.812 1.00 82.00 292 LYS A C 1
ATOM 2351 O O . LYS A 1 292 ? 15.180 1.729 4.377 1.00 82.00 292 LYS A O 1
ATOM 2356 N N . GLU A 1 293 ? 17.046 2.712 3.609 1.00 79.00 293 GLU A N 1
ATOM 2357 C CA . GLU A 1 293 ? 16.722 4.045 4.081 1.00 79.00 293 GLU A CA 1
ATOM 2358 C C . GLU A 1 293 ? 15.597 4.654 3.246 1.00 79.00 293 GLU A C 1
ATOM 2360 O O . GLU A 1 293 ? 15.680 4.769 2.022 1.00 79.00 293 GLU A O 1
ATOM 2365 N N . GLN A 1 294 ? 14.530 5.070 3.922 1.00 72.50 294 GLN A N 1
ATOM 2366 C CA . GLN A 1 294 ? 13.321 5.510 3.241 1.00 72.50 294 GLN A CA 1
ATOM 2367 C C . GLN A 1 294 ? 13.457 6.883 2.570 1.00 72.50 294 GLN A C 1
ATOM 2369 O O . GLN A 1 294 ? 12.754 7.178 1.603 1.00 72.50 294 GLN A O 1
ATOM 2374 N N . ALA A 1 295 ? 14.403 7.708 3.029 1.00 73.75 295 ALA A N 1
ATOM 2375 C CA . ALA A 1 295 ? 14.774 8.958 2.364 1.00 73.75 295 ALA A CA 1
ATOM 2376 C C . ALA A 1 295 ? 15.271 8.742 0.929 1.00 73.75 295 ALA A C 1
ATOM 2378 O O . ALA A 1 295 ? 15.151 9.632 0.090 1.00 73.75 295 ALA A O 1
ATOM 2379 N N . LEU A 1 296 ? 15.797 7.552 0.635 1.00 83.62 296 LEU A N 1
ATOM 2380 C CA . LEU A 1 296 ? 16.324 7.197 -0.675 1.00 83.62 296 LEU A CA 1
ATOM 2381 C C . LEU A 1 296 ? 15.240 6.654 -1.617 1.00 83.62 296 LEU A C 1
ATOM 2383 O O . LEU A 1 296 ? 15.568 6.183 -2.699 1.00 83.62 296 LEU A O 1
ATOM 2387 N N . TYR A 1 297 ? 13.959 6.708 -1.240 1.00 86.69 297 TYR A N 1
ATOM 2388 C CA . TYR A 1 297 ? 12.858 6.297 -2.109 1.00 86.69 297 TYR A CA 1
ATOM 2389 C C . TYR A 1 297 ? 12.517 7.402 -3.108 1.00 86.69 297 TYR A C 1
ATOM 2391 O O . TYR A 1 297 ? 12.347 8.564 -2.725 1.00 86.69 297 TYR A O 1
ATOM 2399 N N . TYR A 1 298 ? 12.307 7.021 -4.363 1.00 87.50 298 TYR A N 1
ATOM 2400 C CA . TYR A 1 298 ? 11.975 7.926 -5.467 1.00 87.50 298 TYR A CA 1
ATOM 2401 C C . TYR A 1 298 ? 10.628 7.559 -6.100 1.00 87.50 298 TYR A C 1
ATOM 2403 O O . TYR A 1 298 ? 10.098 6.476 -5.849 1.00 87.50 298 TYR A O 1
ATOM 2411 N N . SER A 1 299 ? 10.066 8.479 -6.887 1.00 88.69 299 SER A N 1
ATOM 2412 C CA . SER A 1 299 ? 8.812 8.273 -7.617 1.00 88.69 299 SER A CA 1
ATOM 2413 C C . SER A 1 299 ? 9.089 7.571 -8.945 1.00 88.69 299 SER A C 1
ATOM 2415 O O . SER A 1 299 ? 9.783 8.125 -9.792 1.00 88.69 299 SER A O 1
ATOM 2417 N N . ASN A 1 300 ? 8.561 6.364 -9.145 1.00 92.06 300 ASN A N 1
ATOM 2418 C CA . ASN A 1 300 ? 8.933 5.507 -10.278 1.00 92.06 300 ASN A CA 1
ATOM 2419 C C . ASN A 1 300 ? 8.066 5.731 -11.537 1.00 92.06 300 ASN A C 1
ATOM 2421 O O . ASN A 1 300 ? 7.536 4.786 -12.128 1.00 92.06 300 ASN A O 1
ATOM 2425 N N . CYS A 1 301 ? 7.852 6.988 -11.930 1.00 90.94 301 CYS A N 1
ATOM 2426 C CA . CYS A 1 301 ? 6.894 7.342 -12.983 1.00 90.94 301 CYS A CA 1
ATOM 2427 C C . CYS A 1 301 ? 7.247 6.737 -14.352 1.00 90.94 301 CYS A C 1
ATOM 2429 O O . CYS A 1 301 ? 6.397 6.124 -15.000 1.00 90.94 301 CYS A O 1
ATOM 2431 N N . VAL A 1 302 ? 8.495 6.902 -14.799 1.00 94.94 302 VAL A N 1
ATOM 2432 C CA . VAL A 1 302 ? 8.948 6.428 -16.120 1.00 94.94 302 VAL A CA 1
ATOM 2433 C C . VAL A 1 302 ? 9.085 4.908 -16.121 1.00 94.94 302 VAL A C 1
ATOM 2435 O O . VAL A 1 302 ? 8.712 4.242 -17.085 1.00 94.94 302 VAL A O 1
ATOM 2438 N N . GLU A 1 303 ? 9.560 4.349 -15.013 1.00 96.88 303 GLU A N 1
ATOM 2439 C CA . GLU A 1 303 ? 9.658 2.916 -14.776 1.00 96.88 303 GLU A CA 1
ATOM 2440 C C . GLU A 1 303 ? 8.271 2.281 -14.851 1.00 96.88 303 GLU A C 1
ATOM 2442 O O . GLU A 1 303 ? 8.098 1.270 -15.519 1.00 96.88 303 GLU A O 1
ATOM 2447 N N . THR A 1 304 ? 7.260 2.886 -14.230 1.00 95.31 304 THR A N 1
ATOM 2448 C CA . THR A 1 304 ? 5.884 2.380 -14.271 1.00 95.31 304 THR A CA 1
ATOM 2449 C C . THR A 1 304 ? 5.285 2.451 -15.674 1.00 95.31 304 THR A C 1
ATOM 2451 O O . THR A 1 304 ? 4.611 1.513 -16.099 1.00 95.31 304 THR A O 1
ATOM 2454 N N . ALA A 1 305 ? 5.573 3.511 -16.435 1.00 95.06 305 ALA A N 1
ATOM 2455 C CA . ALA A 1 305 ? 5.172 3.583 -17.839 1.00 95.06 305 ALA A CA 1
ATOM 2456 C C . ALA A 1 305 ? 5.807 2.451 -18.668 1.00 95.06 305 ALA A C 1
ATOM 2458 O O . ALA A 1 305 ? 5.124 1.809 -19.469 1.00 95.06 305 ALA A O 1
ATOM 2459 N N . LEU A 1 306 ? 7.091 2.158 -18.433 1.00 97.56 306 LEU A N 1
ATOM 2460 C CA . LEU A 1 306 ? 7.774 1.010 -19.031 1.00 97.56 306 LEU A CA 1
ATOM 2461 C C . LEU A 1 306 ? 7.145 -0.319 -18.589 1.00 97.56 306 LEU A C 1
ATOM 2463 O O . LEU A 1 306 ? 6.956 -1.185 -19.435 1.00 97.56 306 LEU A O 1
ATOM 2467 N N . LEU A 1 307 ? 6.767 -0.480 -17.316 1.00 97.25 307 LEU A N 1
ATOM 2468 C CA . LEU A 1 307 ? 6.084 -1.689 -16.837 1.00 97.25 307 LEU A CA 1
ATOM 2469 C C . LEU A 1 307 ? 4.782 -1.922 -17.603 1.00 97.25 307 LEU A C 1
ATOM 2471 O O . LEU A 1 307 ? 4.580 -3.000 -18.152 1.00 97.25 307 LEU A O 1
ATOM 2475 N N . GLY A 1 308 ? 3.926 -0.899 -17.691 1.00 95.12 308 GLY A N 1
ATOM 2476 C CA . GLY A 1 308 ? 2.673 -0.982 -18.442 1.00 95.12 308 GLY A CA 1
ATOM 2477 C C . GLY A 1 308 ? 2.900 -1.340 -19.914 1.00 95.12 308 GLY A C 1
ATOM 2478 O O . GLY A 1 308 ? 2.212 -2.207 -20.452 1.00 95.12 308 GLY A O 1
ATOM 2479 N N . LEU A 1 309 ? 3.912 -0.737 -20.548 1.00 95.56 309 LEU A N 1
ATOM 2480 C CA . LEU A 1 309 ? 4.294 -1.058 -21.923 1.00 95.56 309 LEU A CA 1
ATOM 2481 C C . LEU A 1 309 ? 4.743 -2.518 -22.066 1.00 95.56 309 LEU A C 1
ATOM 2483 O O . LEU A 1 309 ? 4.275 -3.216 -22.963 1.00 95.56 309 LEU A O 1
ATOM 2487 N N . PHE A 1 310 ? 5.620 -2.999 -21.187 1.00 96.12 310 PHE A N 1
ATOM 2488 C CA . PHE A 1 310 ? 6.117 -4.371 -21.248 1.00 96.12 310 PHE A CA 1
ATOM 2489 C C . PHE A 1 310 ? 5.047 -5.404 -20.909 1.00 96.12 310 PHE A C 1
ATOM 2491 O O . PHE A 1 310 ? 5.050 -6.465 -21.524 1.00 96.12 310 PHE A O 1
ATOM 2498 N N . CYS A 1 311 ? 4.090 -5.096 -20.032 1.00 95.12 311 CYS A N 1
ATOM 2499 C CA . CYS A 1 311 ? 2.904 -5.932 -19.859 1.00 95.12 311 CYS A CA 1
ATOM 2500 C C . CYS A 1 311 ? 2.160 -6.092 -21.194 1.00 95.12 311 CYS A C 1
ATOM 2502 O O . CYS A 1 311 ? 1.842 -7.210 -21.582 1.00 95.12 311 CYS A O 1
ATOM 2504 N N . CYS A 1 312 ? 1.957 -5.015 -21.958 1.00 93.25 312 CYS A N 1
ATOM 2505 C CA . CYS A 1 312 ? 1.359 -5.104 -23.296 1.00 93.25 312 CYS A CA 1
ATOM 2506 C C . CYS A 1 312 ? 2.204 -5.919 -24.285 1.00 93.25 312 CYS A C 1
ATOM 2508 O O . CYS A 1 312 ? 1.657 -6.734 -25.022 1.00 93.25 312 CYS A O 1
ATOM 2510 N N . LEU A 1 313 ? 3.523 -5.716 -24.304 1.00 93.81 313 LEU A N 1
ATOM 2511 C CA . LEU A 1 313 ? 4.423 -6.374 -25.259 1.00 93.81 313 LEU A CA 1
ATOM 2512 C C . LEU A 1 313 ? 4.659 -7.859 -24.952 1.00 93.81 313 LEU A C 1
ATOM 2514 O O . LEU A 1 313 ? 4.866 -8.649 -25.873 1.00 93.81 313 LEU A O 1
ATOM 2518 N N . ALA A 1 314 ? 4.667 -8.234 -23.673 1.00 95.19 314 ALA A N 1
ATOM 2519 C CA . ALA A 1 314 ? 4.900 -9.603 -23.226 1.00 95.19 314 ALA A CA 1
ATOM 2520 C C . ALA A 1 314 ? 3.622 -10.449 -23.227 1.00 95.19 314 ALA A C 1
ATOM 2522 O O . ALA A 1 314 ? 3.703 -11.673 -23.192 1.00 95.19 314 ALA A O 1
ATOM 2523 N N . TYR A 1 315 ? 2.437 -9.836 -23.233 1.00 94.81 315 TYR A N 1
ATOM 2524 C CA . TYR A 1 315 ? 1.192 -10.577 -23.066 1.00 94.81 315 TYR A CA 1
ATOM 2525 C C . TYR A 1 315 ? 0.854 -11.455 -24.274 1.00 94.81 315 TYR A C 1
ATOM 2527 O O . TYR A 1 315 ? 0.622 -10.976 -25.384 1.00 94.81 315 TYR A O 1
ATOM 2535 N N . ASN A 1 316 ? 0.744 -12.756 -24.030 1.00 92.25 316 ASN A N 1
ATOM 2536 C CA . ASN A 1 316 ? 0.264 -13.732 -24.988 1.00 92.25 316 ASN A CA 1
ATOM 2537 C C . ASN A 1 316 ? -1.221 -14.026 -24.734 1.00 92.25 316 ASN A C 1
ATOM 2539 O O . ASN A 1 316 ? -1.590 -14.742 -23.803 1.00 92.25 316 ASN A O 1
ATOM 2543 N N . GLN A 1 317 ? -2.082 -13.527 -25.621 1.00 89.12 317 GLN A N 1
ATOM 2544 C CA . GLN A 1 317 ? -3.536 -13.722 -25.567 1.00 89.12 317 GLN A CA 1
ATOM 2545 C C . GLN A 1 317 ? -3.966 -15.200 -25.567 1.00 89.12 317 GLN A C 1
ATOM 2547 O O . GLN A 1 317 ? -4.997 -15.542 -24.987 1.00 89.12 317 GLN A O 1
ATOM 2552 N N . LYS A 1 318 ? -3.203 -16.094 -26.216 1.00 87.25 318 LYS A N 1
ATOM 2553 C CA . LYS A 1 318 ? -3.556 -17.522 -26.308 1.00 87.25 318 LYS A CA 1
ATOM 2554 C C . LYS A 1 318 ? -3.343 -18.246 -24.986 1.00 87.25 318 LYS A C 1
ATOM 2556 O O . LYS A 1 318 ? -4.102 -19.154 -24.662 1.00 87.25 318 LYS A O 1
ATOM 2561 N N . THR A 1 319 ? -2.294 -17.878 -24.255 1.00 88.81 319 THR A N 1
ATOM 2562 C CA . THR A 1 319 ? -1.940 -18.511 -22.978 1.00 88.81 319 THR A CA 1
ATOM 2563 C C . THR A 1 319 ? -2.457 -17.721 -21.776 1.00 88.81 319 THR A C 1
ATOM 2565 O O . THR A 1 319 ? -2.533 -18.272 -20.675 1.00 88.81 319 THR A O 1
ATOM 2568 N N . GLY A 1 320 ? -2.832 -16.452 -21.978 1.00 88.69 320 GLY A N 1
ATOM 2569 C CA . GLY A 1 320 ? -3.237 -15.517 -20.931 1.00 88.69 320 GLY A CA 1
ATOM 2570 C C . GLY A 1 320 ? -2.085 -15.143 -19.994 1.00 88.69 320 GLY A C 1
ATOM 2571 O O . GLY A 1 320 ? -2.328 -14.821 -18.830 1.00 88.69 320 GLY A O 1
ATOM 2572 N N . LYS A 1 321 ? -0.838 -15.255 -20.467 1.00 92.31 321 LYS A N 1
ATOM 2573 C CA . LYS A 1 321 ? 0.382 -15.076 -19.672 1.00 92.31 321 LYS A CA 1
ATOM 2574 C C . LYS A 1 321 ? 1.335 -14.087 -20.321 1.00 92.31 321 LYS A C 1
ATOM 2576 O O . LYS A 1 321 ? 1.286 -13.876 -21.528 1.00 92.31 321 LYS A O 1
ATOM 2581 N N . TYR A 1 322 ? 2.223 -13.521 -19.516 1.00 94.50 322 TYR A N 1
ATOM 2582 C CA . TYR A 1 322 ? 3.371 -12.782 -20.015 1.00 94.50 322 TYR A CA 1
ATOM 2583 C C . TYR A 1 322 ? 4.492 -13.746 -20.399 1.00 94.50 322 TYR A C 1
ATOM 2585 O O . TYR A 1 322 ? 4.865 -14.630 -19.629 1.00 94.50 322 TYR A O 1
ATOM 2593 N N . GLU A 1 323 ? 5.020 -13.570 -21.601 1.00 94.88 323 GLU A N 1
ATOM 2594 C CA . GLU A 1 323 ? 6.081 -14.372 -22.192 1.00 94.88 323 GLU A CA 1
ATOM 2595 C C . GLU A 1 323 ? 7.111 -13.423 -22.815 1.00 94.88 323 GLU A C 1
ATOM 2597 O O . GLU A 1 323 ? 6.765 -12.380 -23.360 1.00 94.88 323 GLU A O 1
ATOM 2602 N N . THR A 1 324 ? 8.395 -13.758 -22.724 1.00 95.19 324 THR A N 1
ATOM 2603 C CA . THR A 1 324 ? 9.480 -12.943 -23.305 1.00 95.19 324 THR A CA 1
ATOM 2604 C C . THR A 1 324 ? 10.217 -13.660 -24.432 1.00 95.19 324 THR A C 1
ATOM 2606 O O . THR A 1 324 ? 11.053 -13.063 -25.102 1.00 95.19 324 THR A O 1
ATOM 2609 N N . SER A 1 325 ? 9.888 -14.931 -24.690 1.00 91.56 325 SER A N 1
ATOM 2610 C CA . SER A 1 325 ? 10.576 -15.771 -25.682 1.00 91.56 325 SER A CA 1
ATOM 2611 C C . SER A 1 325 ? 10.525 -15.209 -27.109 1.00 91.56 325 SER A C 1
ATOM 2613 O O . SER A 1 325 ? 11.463 -15.398 -27.879 1.00 91.56 325 SER A O 1
ATOM 2615 N N . HIS A 1 326 ? 9.471 -14.465 -27.458 1.00 91.25 326 HIS A N 1
ATOM 2616 C CA . HIS A 1 326 ? 9.323 -13.820 -28.766 1.00 91.25 326 HIS A CA 1
ATOM 2617 C C . HIS A 1 326 ? 10.131 -12.527 -28.922 1.00 91.25 326 HIS A C 1
ATOM 2619 O O . HIS A 1 326 ? 10.216 -12.010 -30.032 1.00 91.25 326 HIS A O 1
ATOM 2625 N N . MET A 1 327 ? 10.713 -11.991 -27.845 1.00 91.00 327 MET A N 1
ATOM 2626 C CA . MET A 1 327 ? 11.476 -10.735 -27.876 1.00 91.00 327 MET A CA 1
ATOM 2627 C C . MET A 1 327 ? 12.940 -10.926 -28.323 1.00 91.00 327 MET A C 1
ATOM 2629 O O . MET A 1 327 ? 13.642 -9.942 -28.561 1.00 91.00 327 MET A O 1
ATOM 2633 N N . GLY A 1 328 ? 13.378 -12.179 -28.496 1.00 85.88 328 GLY A N 1
ATOM 2634 C CA . GLY A 1 328 ? 14.698 -12.554 -29.008 1.00 85.88 328 GLY A CA 1
ATOM 2635 C C . GLY A 1 328 ? 15.697 -12.973 -27.925 1.00 85.88 328 GLY A C 1
ATOM 2636 O O . GLY A 1 328 ? 15.447 -12.852 -26.730 1.00 85.88 328 GLY A O 1
ATOM 2637 N N . GLU A 1 329 ? 16.861 -13.467 -28.355 1.00 86.69 329 GLU A N 1
ATOM 2638 C CA . GLU A 1 329 ? 17.912 -13.986 -27.458 1.00 86.69 329 GLU A CA 1
ATOM 2639 C C . GLU A 1 329 ? 18.629 -12.889 -26.651 1.00 86.69 329 GLU A C 1
ATOM 2641 O O . GLU A 1 329 ? 19.304 -13.185 -25.670 1.00 86.69 329 GLU A O 1
ATOM 2646 N N . GLY A 1 330 ? 18.485 -11.620 -27.050 1.00 90.00 330 GLY A N 1
ATOM 2647 C CA . GLY A 1 330 ? 19.117 -10.469 -26.397 1.00 90.00 330 GLY A CA 1
ATOM 2648 C C . GLY A 1 330 ? 18.404 -9.959 -25.140 1.00 90.00 330 GLY A C 1
ATOM 2649 O O . GLY A 1 330 ? 18.888 -9.012 -24.520 1.00 90.00 330 GLY A O 1
ATOM 2650 N N . VAL A 1 331 ? 17.263 -10.551 -24.774 1.00 94.62 331 VAL A N 1
ATOM 2651 C CA . VAL A 1 331 ? 16.489 -10.187 -23.580 1.00 94.62 331 VAL A CA 1
ATOM 2652 C C . VAL A 1 331 ? 17.319 -10.391 -22.317 1.00 94.62 331 VAL A C 1
ATOM 2654 O O . VAL A 1 331 ? 17.926 -11.445 -22.128 1.00 94.62 331 VAL A O 1
ATOM 2657 N N . SER A 1 332 ? 17.314 -9.396 -21.430 1.00 95.31 332 SER A N 1
ATOM 2658 C CA . SER A 1 332 ? 18.023 -9.485 -20.158 1.00 95.31 332 SER A CA 1
ATOM 2659 C C . SER A 1 332 ? 17.426 -10.555 -19.247 1.00 95.31 332 SER A C 1
ATOM 2661 O O . SER A 1 332 ? 16.210 -10.777 -19.208 1.00 95.31 332 SER A O 1
ATOM 2663 N N . ASP A 1 333 ? 18.293 -11.188 -18.459 1.00 94.94 333 ASP A N 1
ATOM 2664 C CA . ASP A 1 333 ? 17.877 -12.173 -17.464 1.00 94.94 333 ASP A CA 1
ATOM 2665 C C . ASP A 1 333 ? 16.899 -11.551 -16.460 1.00 94.94 333 ASP A C 1
ATOM 2667 O O . ASP A 1 333 ? 15.884 -12.157 -16.136 1.00 94.94 333 ASP A O 1
ATOM 2671 N N . GLU A 1 334 ? 17.115 -10.297 -16.045 1.00 95.81 334 GLU A N 1
ATOM 2672 C CA . GLU A 1 334 ? 16.220 -9.622 -15.104 1.00 95.81 334 GLU A CA 1
ATOM 2673 C C . GLU A 1 334 ? 14.801 -9.415 -15.652 1.00 95.81 334 GLU A C 1
ATOM 2675 O O . GLU A 1 334 ? 13.837 -9.532 -14.892 1.00 95.81 334 GLU A O 1
ATOM 2680 N N . LEU A 1 335 ? 14.658 -9.116 -16.949 1.00 97.00 335 LEU A N 1
ATOM 2681 C CA . LEU A 1 335 ? 13.351 -8.959 -17.591 1.00 97.00 335 LEU A CA 1
ATOM 2682 C C . LEU A 1 335 ? 12.633 -10.309 -17.713 1.00 97.00 335 LEU A C 1
ATOM 2684 O O . LEU A 1 335 ? 11.429 -10.395 -17.459 1.00 97.00 335 LEU A O 1
ATOM 2688 N N . ARG A 1 336 ? 13.371 -11.366 -18.069 1.00 96.38 336 ARG A N 1
ATOM 2689 C CA . ARG A 1 336 ? 12.839 -12.732 -18.139 1.00 96.38 336 ARG A CA 1
ATOM 2690 C C . ARG A 1 336 ? 12.381 -13.214 -16.762 1.00 96.38 336 ARG A C 1
ATOM 2692 O O . ARG A 1 336 ? 11.214 -13.568 -16.608 1.00 96.38 336 ARG A O 1
ATOM 2699 N N . ASP A 1 337 ? 13.246 -13.124 -15.757 1.00 96.38 337 ASP A N 1
ATOM 2700 C CA . ASP A 1 337 ? 12.957 -13.535 -14.379 1.00 96.38 337 ASP A CA 1
ATOM 2701 C C . ASP A 1 337 ? 11.766 -12.761 -13.786 1.00 96.38 337 ASP A C 1
ATOM 2703 O O . ASP A 1 337 ? 10.983 -13.301 -12.997 1.00 96.38 337 ASP A O 1
ATOM 2707 N N . PHE A 1 338 ? 11.606 -11.483 -14.157 1.00 97.56 338 PHE A N 1
ATOM 2708 C CA . PHE A 1 338 ? 10.460 -10.677 -13.742 1.00 97.56 338 PHE A CA 1
ATOM 2709 C C . PHE A 1 338 ? 9.140 -11.280 -14.232 1.00 97.56 338 PHE A C 1
ATOM 2711 O O . PHE A 1 338 ? 8.251 -11.523 -13.414 1.00 97.56 338 PHE A O 1
ATOM 2718 N N . PHE A 1 339 ? 9.011 -11.552 -15.533 1.00 96.75 339 PHE A N 1
ATOM 2719 C CA . PHE A 1 339 ? 7.776 -12.104 -16.098 1.00 96.75 339 PHE A CA 1
ATOM 2720 C C . PHE A 1 339 ? 7.585 -13.597 -15.813 1.00 96.75 339 PHE A C 1
ATOM 2722 O O . PHE A 1 339 ? 6.451 -14.063 -15.795 1.00 96.75 339 PHE A O 1
ATOM 2729 N N . GLU A 1 340 ? 8.638 -14.348 -15.494 1.00 95.19 340 GLU A N 1
ATOM 2730 C CA . GLU A 1 340 ? 8.481 -15.697 -14.937 1.00 95.19 340 GLU A CA 1
ATOM 2731 C C . GLU A 1 340 ? 7.821 -15.657 -13.552 1.00 95.19 340 GLU A C 1
ATOM 2733 O O . GLU A 1 340 ? 6.888 -16.421 -13.280 1.00 95.19 340 GLU A O 1
ATOM 2738 N N . LYS A 1 341 ? 8.252 -14.725 -12.690 1.00 95.06 341 LYS A N 1
ATOM 2739 C CA . LYS A 1 341 ? 7.660 -14.524 -11.360 1.00 95.06 341 LYS A CA 1
ATOM 2740 C C . LYS A 1 341 ? 6.238 -13.959 -11.448 1.00 95.06 341 LYS A C 1
ATOM 2742 O O . LYS A 1 341 ? 5.329 -14.483 -10.806 1.00 95.06 341 LYS A O 1
ATOM 2747 N N . TYR A 1 342 ? 6.043 -12.906 -12.236 1.00 93.75 342 TYR A N 1
ATOM 2748 C CA . TYR A 1 342 ? 4.763 -12.225 -12.441 1.00 93.75 342 TYR A CA 1
ATOM 2749 C C . TYR A 1 342 ? 4.188 -12.611 -13.803 1.00 93.75 342 TYR A C 1
ATOM 2751 O O . TYR A 1 342 ? 4.107 -11.788 -14.703 1.00 93.75 342 TYR A O 1
ATOM 2759 N N . SER A 1 343 ? 3.822 -13.884 -13.970 1.00 91.94 343 SER A N 1
ATOM 2760 C CA . SER A 1 343 ? 3.480 -14.461 -15.284 1.00 91.94 343 SER A CA 1
ATOM 2761 C C . SER A 1 343 ? 2.063 -14.195 -15.776 1.00 91.94 343 SER A C 1
ATOM 2763 O O . SER A 1 343 ? 1.732 -14.567 -16.900 1.00 91.94 343 SER A O 1
ATOM 2765 N N . LYS A 1 344 ? 1.204 -13.574 -14.968 1.00 89.31 344 LYS A N 1
ATOM 2766 C CA . LYS A 1 344 ? -0.189 -13.287 -15.327 1.00 89.31 344 LYS A CA 1
ATOM 2767 C C . LYS A 1 344 ? -0.563 -11.860 -14.948 1.00 89.31 344 LYS A C 1
ATOM 2769 O O . LYS A 1 344 ? -0.039 -11.361 -13.952 1.00 89.31 344 LYS A O 1
ATOM 2774 N N . PRO A 1 345 ? -1.490 -11.229 -15.687 1.00 86.94 345 PRO A N 1
ATOM 2775 C CA . PRO A 1 345 ? -2.088 -9.978 -15.256 1.00 86.94 345 PRO A CA 1
ATOM 2776 C C . PRO A 1 345 ? -2.749 -10.105 -13.883 1.00 86.94 345 PRO A C 1
ATOM 2778 O O . PRO A 1 345 ? -3.357 -11.130 -13.562 1.00 86.94 345 PRO A O 1
ATOM 2781 N N . THR A 1 346 ? -2.640 -9.041 -13.099 1.00 79.62 346 THR A N 1
ATOM 2782 C CA . THR A 1 346 ? -3.291 -8.865 -11.800 1.00 79.62 346 THR A CA 1
ATOM 2783 C C . THR A 1 346 ? -4.221 -7.657 -11.865 1.00 79.62 346 THR A C 1
ATOM 2785 O O . THR A 1 346 ? -4.103 -6.823 -12.761 1.00 79.62 346 THR A O 1
ATOM 2788 N N . GLU A 1 347 ? -5.176 -7.562 -10.936 1.00 74.62 347 GLU A N 1
ATOM 2789 C CA . GLU A 1 347 ? -6.109 -6.426 -10.908 1.00 74.62 347 GLU A CA 1
ATOM 2790 C C . GLU A 1 347 ? -5.396 -5.107 -10.591 1.00 74.62 347 GLU A C 1
ATOM 2792 O O . GLU A 1 347 ? -5.743 -4.074 -11.153 1.00 74.62 347 GLU A O 1
ATOM 2797 N N . THR A 1 348 ? -4.371 -5.145 -9.739 1.00 77.94 348 THR A N 1
ATOM 2798 C CA . THR A 1 348 ? -3.527 -3.995 -9.413 1.00 77.94 348 THR A CA 1
ATOM 2799 C C . THR A 1 348 ? -2.054 -4.400 -9.397 1.00 77.94 348 THR A C 1
ATOM 2801 O O . THR A 1 348 ? -1.709 -5.570 -9.212 1.00 77.94 348 THR A O 1
ATOM 2804 N N . THR A 1 349 ? -1.170 -3.426 -9.629 1.00 86.38 349 THR A N 1
ATOM 2805 C CA . THR A 1 349 ? 0.278 -3.598 -9.442 1.00 86.38 349 THR A CA 1
ATOM 2806 C C . THR A 1 349 ? 0.620 -3.251 -7.999 1.00 86.38 349 THR A C 1
ATOM 2808 O O . THR A 1 349 ? 0.505 -2.094 -7.598 1.00 86.38 349 THR A O 1
ATOM 2811 N N . ASP A 1 350 ? 1.018 -4.248 -7.214 1.00 85.62 350 ASP A N 1
ATOM 2812 C CA . ASP A 1 350 ? 1.401 -4.040 -5.820 1.00 85.62 350 ASP A CA 1
ATOM 2813 C C . ASP A 1 350 ? 2.809 -3.421 -5.680 1.00 85.62 350 ASP A C 1
ATOM 2815 O O . ASP A 1 350 ? 3.602 -3.316 -6.628 1.00 85.62 350 ASP A O 1
ATOM 2819 N N . PHE A 1 351 ? 3.138 -2.998 -4.459 1.00 86.50 351 PHE A N 1
ATOM 2820 C CA . PHE A 1 351 ? 4.429 -2.387 -4.145 1.00 86.50 351 PHE A CA 1
ATOM 2821 C C . PHE A 1 351 ? 5.627 -3.315 -4.413 1.00 86.50 351 PHE A C 1
ATOM 2823 O O . PHE A 1 351 ? 6.669 -2.844 -4.876 1.00 86.50 351 PHE A O 1
ATOM 2830 N N . GLU A 1 352 ? 5.521 -4.616 -4.136 1.00 89.62 352 GLU A N 1
ATOM 2831 C CA . GLU A 1 352 ? 6.628 -5.556 -4.336 1.00 89.62 352 GLU A CA 1
ATOM 2832 C C . GLU A 1 352 ? 6.871 -5.834 -5.826 1.00 89.62 352 GLU A C 1
ATOM 2834 O O . GLU A 1 352 ? 8.028 -5.974 -6.236 1.00 89.62 352 GLU A O 1
ATOM 2839 N N . MET A 1 353 ? 5.827 -5.821 -6.656 1.00 93.19 353 MET A N 1
ATOM 2840 C CA . MET A 1 353 ? 5.928 -5.850 -8.113 1.00 93.19 353 MET A CA 1
ATOM 2841 C C . MET A 1 353 ? 6.615 -4.587 -8.636 1.00 93.19 353 MET A C 1
ATOM 2843 O O . MET A 1 353 ? 7.583 -4.700 -9.390 1.00 93.19 353 MET A O 1
ATOM 2847 N N . HIS A 1 354 ? 6.219 -3.394 -8.176 1.00 93.94 354 HIS A N 1
ATOM 2848 C CA . HIS A 1 354 ? 6.902 -2.139 -8.531 1.00 93.94 354 HIS A CA 1
ATOM 2849 C C . HIS A 1 354 ? 8.376 -2.126 -8.115 1.00 93.94 354 HIS A C 1
ATOM 2851 O O . HIS A 1 354 ? 9.246 -1.714 -8.887 1.00 93.94 354 HIS A O 1
ATOM 2857 N N . LYS A 1 355 ? 8.671 -2.587 -6.899 1.00 93.69 355 LYS A N 1
ATOM 2858 C CA . LYS A 1 355 ? 10.033 -2.689 -6.370 1.00 93.69 355 LYS A CA 1
ATOM 2859 C C . LYS A 1 355 ? 10.862 -3.711 -7.141 1.00 93.69 355 LYS A C 1
ATOM 2861 O O . LYS A 1 355 ? 12.024 -3.457 -7.435 1.00 93.69 355 LYS A O 1
ATOM 2866 N N . LYS A 1 356 ? 10.297 -4.862 -7.513 1.00 95.56 356 LYS A N 1
ATOM 2867 C CA . LYS A 1 356 ? 11.016 -5.840 -8.337 1.00 95.56 356 LYS A CA 1
ATOM 2868 C C . LYS A 1 356 ? 11.228 -5.310 -9.757 1.00 95.56 356 LYS A C 1
ATOM 2870 O O . LYS A 1 356 ? 12.328 -5.469 -10.283 1.00 95.56 356 LYS A O 1
ATOM 2875 N N . TRP A 1 357 ? 10.242 -4.627 -10.336 1.00 97.25 357 TRP A N 1
ATOM 2876 C CA . TRP A 1 357 ? 10.358 -3.999 -11.651 1.00 97.25 357 TRP A CA 1
ATOM 2877 C C . TRP A 1 357 ? 11.449 -2.928 -11.691 1.00 97.25 357 TRP A C 1
ATOM 2879 O O . TRP A 1 357 ? 12.242 -2.898 -12.629 1.00 97.25 357 TRP A O 1
ATOM 2889 N N . SER A 1 358 ? 11.566 -2.093 -10.654 1.00 95.50 358 SER A N 1
ATOM 2890 C CA . SER A 1 358 ? 12.600 -1.052 -10.629 1.00 95.50 358 SER A CA 1
ATOM 2891 C C . SER A 1 358 ? 14.018 -1.625 -10.736 1.00 95.50 358 SER A C 1
ATOM 2893 O O . SER A 1 358 ? 14.876 -0.999 -11.347 1.00 95.50 358 SER A O 1
ATOM 2895 N N . SER A 1 359 ? 14.264 -2.849 -10.249 1.00 95.31 359 SER A N 1
ATOM 2896 C CA . SER A 1 359 ? 15.561 -3.524 -10.426 1.00 95.31 359 SER A CA 1
ATOM 2897 C C . SER A 1 359 ? 15.868 -3.964 -11.864 1.00 95.31 359 SER A C 1
ATOM 2899 O O . SER A 1 359 ? 17.039 -4.136 -12.197 1.00 95.31 359 SER A O 1
ATOM 2901 N N . VAL A 1 360 ? 14.848 -4.121 -12.718 1.00 97.12 360 VAL A N 1
ATOM 2902 C CA . VAL A 1 360 ? 15.008 -4.482 -14.140 1.00 97.12 360 VAL A CA 1
ATOM 2903 C C . VAL A 1 360 ? 15.576 -3.305 -14.931 1.00 97.12 360 VAL A C 1
ATOM 2905 O O . VAL A 1 360 ? 16.423 -3.491 -15.801 1.00 97.12 360 VAL A O 1
ATOM 2908 N N . VAL A 1 361 ? 15.120 -2.091 -14.615 1.00 96.88 361 VAL A N 1
ATOM 2909 C CA . VAL A 1 361 ? 15.425 -0.865 -15.372 1.00 96.88 361 VAL A CA 1
ATOM 2910 C C . VAL A 1 361 ? 16.438 0.056 -14.684 1.00 96.88 361 VAL A C 1
ATOM 2912 O O . VAL A 1 361 ? 16.886 1.025 -15.291 1.00 96.88 361 VAL A O 1
ATOM 2915 N N . ALA A 1 362 ? 16.835 -0.243 -13.445 1.00 95.88 362 ALA A N 1
ATOM 2916 C CA . ALA A 1 362 ? 17.882 0.476 -12.726 1.00 95.88 362 ALA A CA 1
ATOM 2917 C C . ALA A 1 362 ? 19.285 -0.070 -13.029 1.00 95.88 362 ALA A C 1
ATOM 2919 O O . ALA A 1 362 ? 19.484 -1.231 -13.397 1.00 95.88 362 ALA A O 1
ATOM 2920 N N . CYS A 1 363 ? 20.292 0.775 -12.804 1.00 94.81 363 CYS A N 1
ATOM 2921 C CA . CYS A 1 363 ? 21.710 0.421 -12.858 1.00 94.81 363 CYS A CA 1
ATOM 2922 C C . CYS A 1 363 ? 22.133 -0.220 -14.194 1.00 94.81 363 CYS A C 1
ATOM 2924 O O . CYS A 1 363 ? 23.053 -1.039 -14.234 1.00 94.81 363 CYS A O 1
ATOM 2926 N N . LEU A 1 364 ? 21.468 0.153 -15.291 1.00 95.00 364 LEU A N 1
ATOM 2927 C CA . LEU A 1 364 ? 21.785 -0.342 -16.627 1.00 95.00 364 LEU A CA 1
ATOM 2928 C C . LEU A 1 364 ? 23.187 0.106 -17.075 1.00 95.00 364 LEU A C 1
ATOM 2930 O O . LEU A 1 364 ? 23.706 1.135 -16.624 1.00 95.00 364 LEU A O 1
ATOM 2934 N N . LYS A 1 365 ? 23.825 -0.691 -17.943 1.00 92.12 365 LYS A N 1
ATOM 2935 C CA . LYS A 1 365 ? 25.224 -0.475 -18.348 1.00 92.12 365 LYS A CA 1
ATOM 2936 C C . LYS A 1 365 ? 25.354 0.638 -19.385 1.00 92.12 365 LYS A C 1
ATOM 2938 O O . LYS A 1 365 ? 26.366 1.332 -19.382 1.00 92.12 365 LYS A O 1
ATOM 2943 N N . ASN A 1 366 ? 24.346 0.820 -20.237 1.00 91.69 366 ASN A N 1
ATOM 2944 C CA . ASN A 1 366 ? 24.321 1.880 -21.241 1.00 91.69 366 ASN A CA 1
ATOM 2945 C C . ASN A 1 366 ? 24.396 3.286 -20.613 1.00 91.69 366 ASN A C 1
ATOM 2947 O O . ASN A 1 366 ? 23.433 3.783 -20.031 1.00 91.69 366 ASN A O 1
ATOM 2951 N N . GLU A 1 367 ? 25.540 3.947 -20.793 1.00 90.88 367 GLU A N 1
ATOM 2952 C CA . GLU A 1 367 ? 25.834 5.276 -20.243 1.00 90.88 367 GLU A CA 1
ATOM 2953 C C . GLU A 1 367 ? 25.025 6.410 -20.886 1.00 90.88 367 GLU A C 1
ATOM 2955 O O . GLU A 1 367 ? 24.946 7.499 -20.321 1.00 90.88 367 GLU A O 1
ATOM 2960 N N . LYS A 1 368 ? 24.396 6.168 -22.045 1.00 91.62 368 LYS A N 1
ATOM 2961 C CA . LYS A 1 368 ? 23.509 7.150 -22.686 1.00 91.62 368 LYS A CA 1
ATOM 2962 C C . LYS A 1 368 ? 22.165 7.278 -21.965 1.00 91.62 368 LYS A C 1
ATOM 2964 O O . LYS A 1 368 ? 21.483 8.285 -22.151 1.00 91.62 368 LYS A O 1
ATOM 2969 N N . ILE A 1 369 ? 21.780 6.281 -21.161 1.00 95.19 369 ILE A N 1
ATOM 2970 C CA . ILE A 1 369 ? 20.541 6.326 -20.382 1.00 95.19 369 ILE A CA 1
ATOM 2971 C C . ILE A 1 369 ? 20.705 7.346 -19.257 1.00 95.19 369 ILE A C 1
ATOM 2973 O O . ILE A 1 369 ? 21.619 7.266 -18.432 1.00 95.19 369 ILE A O 1
ATOM 2977 N N . LYS A 1 370 ? 19.791 8.311 -19.217 1.00 95.75 370 LYS A N 1
ATOM 2978 C CA . LYS A 1 370 ? 19.787 9.399 -18.243 1.00 95.75 370 LYS A CA 1
ATOM 2979 C C . LYS A 1 370 ? 18.935 9.034 -17.038 1.00 95.75 370 LYS A C 1
ATOM 2981 O O . LYS A 1 370 ? 17.800 8.576 -17.174 1.00 95.75 370 LYS A O 1
ATOM 2986 N N . TYR A 1 371 ? 19.473 9.329 -15.863 1.00 95.44 371 TYR A N 1
ATOM 2987 C CA . TYR A 1 371 ? 18.803 9.161 -14.582 1.00 95.44 371 TYR A CA 1
ATOM 2988 C C . TYR A 1 371 ? 18.904 10.455 -13.773 1.00 95.44 371 TYR A C 1
ATOM 2990 O O . TYR A 1 371 ? 19.916 11.150 -13.839 1.00 95.44 371 TYR A O 1
ATOM 2998 N N . LEU A 1 372 ? 17.873 10.753 -12.991 1.00 90.62 372 LEU A N 1
ATOM 2999 C CA . LEU A 1 372 ? 17.825 11.847 -12.027 1.00 90.62 372 LEU A CA 1
ATOM 3000 C C . LEU A 1 372 ? 18.601 11.512 -10.748 1.00 90.62 372 LEU A C 1
ATOM 3002 O O . LEU A 1 372 ? 19.278 12.373 -10.192 1.00 90.62 372 LEU A O 1
ATOM 3006 N N . GLN A 1 373 ? 18.536 10.259 -10.286 1.00 84.38 373 GLN A N 1
ATOM 3007 C CA . GLN A 1 373 ? 19.120 9.845 -9.006 1.00 84.38 373 GLN A CA 1
ATOM 3008 C C . GLN A 1 373 ? 19.866 8.519 -9.138 1.00 84.38 373 GLN A C 1
ATOM 3010 O O . GLN A 1 373 ? 19.240 7.492 -9.370 1.00 84.38 373 GLN A O 1
ATOM 3015 N N . SER A 1 374 ? 21.192 8.528 -8.957 1.00 85.12 374 SER A N 1
ATOM 3016 C CA . SER A 1 374 ? 22.048 7.339 -8.759 1.00 85.12 374 SER A CA 1
ATOM 3017 C C . SER A 1 374 ? 21.708 6.116 -9.630 1.00 85.12 374 SER A C 1
ATOM 3019 O O . SER A 1 374 ? 21.613 5.005 -9.115 1.00 85.12 374 SER A O 1
ATOM 3021 N N . ARG A 1 375 ? 21.489 6.311 -10.938 1.00 92.44 375 ARG A N 1
ATOM 3022 C CA . ARG A 1 375 ? 21.078 5.253 -11.887 1.00 92.44 375 ARG A CA 1
ATOM 3023 C C . ARG A 1 375 ? 19.787 4.497 -11.520 1.00 92.44 375 ARG A C 1
ATOM 3025 O O . ARG A 1 375 ? 19.652 3.324 -11.842 1.00 92.44 375 ARG A O 1
ATOM 3032 N N . ASN A 1 376 ? 18.856 5.148 -10.833 1.00 92.94 376 ASN A N 1
ATOM 3033 C CA . ASN A 1 376 ? 17.601 4.552 -10.383 1.00 92.94 376 ASN A CA 1
ATOM 3034 C C . ASN A 1 376 ? 16.379 5.257 -10.962 1.00 92.94 376 ASN A C 1
ATOM 3036 O O . ASN A 1 376 ? 15.621 4.623 -11.673 1.00 92.94 376 ASN A O 1
ATOM 3040 N N . GLU A 1 377 ? 16.221 6.555 -10.696 1.00 94.38 377 GLU A N 1
ATOM 3041 C CA . GLU A 1 377 ? 15.091 7.336 -11.215 1.00 94.38 377 GLU A CA 1
ATOM 3042 C C . GLU A 1 377 ? 15.374 7.758 -12.659 1.00 94.38 377 GLU A C 1
ATOM 3044 O O . GLU A 1 377 ? 16.271 8.569 -12.894 1.00 94.38 377 GLU A O 1
ATOM 3049 N N . LEU A 1 378 ? 14.659 7.203 -13.631 1.00 96.44 378 LEU A N 1
ATOM 3050 C CA . LEU A 1 378 ? 14.824 7.489 -15.052 1.00 96.44 378 LEU A CA 1
ATOM 3051 C C . LEU A 1 378 ? 14.393 8.918 -15.386 1.00 96.44 378 LEU A C 1
ATOM 3053 O O . LEU A 1 378 ? 13.322 9.390 -15.007 1.00 96.44 378 LEU A O 1
ATOM 3057 N N . PHE A 1 379 ? 15.221 9.606 -16.172 1.00 93.94 379 PHE A N 1
ATOM 3058 C CA . PHE A 1 379 ? 14.866 10.921 -16.689 1.00 93.94 379 PHE A CA 1
ATOM 3059 C C . PHE A 1 379 ? 13.738 10.792 -17.733 1.00 93.94 379 PHE A C 1
ATOM 3061 O O . PHE A 1 379 ? 13.839 9.943 -18.629 1.00 93.94 379 PHE A O 1
ATOM 3068 N N . PRO A 1 380 ? 12.678 11.618 -17.675 1.00 91.50 380 PRO A N 1
ATOM 3069 C CA . PRO A 1 380 ? 11.564 11.519 -18.612 1.00 91.50 380 PRO A CA 1
ATOM 3070 C C . PRO A 1 380 ? 11.979 11.901 -20.040 1.00 91.50 380 PRO A C 1
ATOM 3072 O O . PRO A 1 380 ? 12.638 12.914 -20.265 1.00 91.50 380 PRO A O 1
ATOM 3075 N N . GLY A 1 381 ? 11.556 11.101 -21.021 1.00 91.38 381 GLY A N 1
ATOM 3076 C CA . GLY A 1 381 ? 11.756 11.394 -22.441 1.00 91.38 381 GLY A CA 1
ATOM 3077 C C . GLY A 1 381 ? 11.698 10.148 -23.321 1.00 91.38 381 GLY A C 1
ATOM 3078 O O . GLY A 1 381 ? 12.239 9.104 -22.964 1.00 91.38 381 GLY A O 1
ATOM 3079 N N . VAL A 1 382 ? 11.075 10.270 -24.495 1.00 90.88 382 VAL A N 1
ATOM 3080 C CA . VAL A 1 382 ? 10.867 9.152 -25.434 1.00 90.88 382 VAL A CA 1
ATOM 3081 C C . VAL A 1 382 ? 12.193 8.522 -25.875 1.00 90.88 382 VAL A C 1
ATOM 3083 O O . VAL A 1 382 ? 12.324 7.303 -25.849 1.00 90.88 382 VAL A O 1
ATOM 3086 N N . GLY A 1 383 ? 13.209 9.335 -26.189 1.00 92.38 383 GLY A N 1
ATOM 3087 C CA . GLY A 1 383 ? 14.541 8.820 -26.528 1.00 92.38 383 GLY A CA 1
ATOM 3088 C C . GLY A 1 383 ? 15.170 8.010 -25.388 1.00 92.38 383 GLY A C 1
ATOM 3089 O O . GLY A 1 383 ? 15.719 6.938 -25.619 1.00 92.38 383 GLY A O 1
ATOM 3090 N N . ASN A 1 384 ? 15.017 8.463 -24.138 1.00 94.50 384 ASN A N 1
ATOM 3091 C CA . ASN A 1 384 ? 15.535 7.746 -22.971 1.00 94.50 384 ASN A CA 1
ATOM 3092 C C . ASN A 1 384 ? 14.796 6.415 -22.740 1.00 94.50 384 ASN A C 1
ATOM 3094 O O . ASN A 1 384 ? 15.431 5.400 -22.471 1.00 94.50 384 ASN A O 1
ATOM 3098 N N . ILE A 1 385 ? 13.469 6.405 -22.915 1.00 95.31 385 ILE A N 1
ATOM 3099 C CA . ILE A 1 385 ? 12.629 5.196 -22.869 1.00 95.31 385 ILE A CA 1
ATOM 3100 C C . ILE A 1 385 ? 13.106 4.170 -23.903 1.00 95.31 385 ILE A C 1
ATOM 3102 O O . ILE A 1 385 ? 13.298 3.004 -23.567 1.00 95.31 385 ILE A O 1
ATOM 3106 N N . PHE A 1 386 ? 13.362 4.600 -25.140 1.00 94.50 386 PHE A N 1
ATOM 3107 C CA . PHE A 1 386 ? 13.879 3.719 -26.184 1.00 94.50 386 PHE A CA 1
ATOM 3108 C C . PHE A 1 386 ? 15.269 3.164 -25.860 1.00 94.50 386 PHE A C 1
ATOM 3110 O O . PHE A 1 386 ? 15.496 1.971 -26.042 1.00 94.50 386 PHE A O 1
ATOM 3117 N N . LEU A 1 387 ? 16.176 3.977 -25.310 1.00 95.06 387 LEU A N 1
ATOM 3118 C CA . LEU A 1 387 ? 17.490 3.494 -24.868 1.00 95.06 387 LEU A CA 1
ATOM 3119 C C . LEU A 1 387 ? 17.381 2.415 -23.779 1.00 95.06 387 LEU A C 1
ATOM 3121 O O . LEU A 1 387 ? 18.157 1.458 -23.799 1.00 95.06 387 LEU A O 1
ATOM 3125 N N . VAL A 1 388 ? 16.422 2.546 -22.856 1.00 96.38 388 VAL A N 1
ATOM 3126 C CA . VAL A 1 388 ? 16.135 1.519 -21.841 1.00 96.38 388 VAL A CA 1
ATOM 3127 C C . VAL A 1 388 ? 15.607 0.245 -22.496 1.00 96.38 388 VAL A C 1
ATOM 3129 O O . VAL A 1 388 ? 16.146 -0.827 -22.229 1.00 96.38 388 VAL A O 1
ATOM 3132 N N . ILE A 1 389 ? 14.611 0.354 -23.386 1.00 94.81 389 ILE A N 1
ATOM 3133 C CA . ILE A 1 389 ? 14.046 -0.788 -24.126 1.00 94.81 389 ILE A CA 1
ATOM 3134 C C . ILE A 1 389 ? 15.150 -1.533 -24.885 1.00 94.81 389 ILE A C 1
ATOM 3136 O O . ILE A 1 389 ? 15.255 -2.752 -24.764 1.00 94.81 389 ILE A O 1
ATOM 3140 N N . ALA A 1 390 ? 16.003 -0.815 -25.619 1.00 93.31 390 ALA A N 1
ATOM 3141 C CA . ALA A 1 390 ? 17.123 -1.388 -26.366 1.00 93.31 390 ALA A CA 1
ATOM 3142 C C . ALA A 1 390 ? 18.109 -2.151 -25.478 1.00 93.31 390 ALA A C 1
ATOM 3144 O O . ALA A 1 390 ? 18.629 -3.194 -25.869 1.00 93.31 390 ALA A O 1
ATOM 3145 N N . GLU A 1 391 ? 18.386 -1.629 -24.284 1.00 95.12 391 GLU A N 1
ATOM 3146 C CA . GLU A 1 391 ? 19.317 -2.257 -23.353 1.00 95.12 391 GLU A CA 1
ATOM 3147 C C . GLU A 1 391 ? 18.750 -3.551 -22.753 1.00 95.12 391 GLU A C 1
ATOM 3149 O O . GLU A 1 391 ? 19.480 -4.536 -22.681 1.00 95.12 391 GLU A O 1
ATOM 3154 N N . ILE A 1 392 ? 17.471 -3.577 -22.359 1.00 95.44 392 ILE A N 1
ATOM 3155 C CA . ILE A 1 392 ? 16.864 -4.749 -21.693 1.00 95.44 392 ILE A CA 1
ATOM 3156 C C . ILE A 1 392 ? 16.329 -5.809 -22.666 1.00 95.44 392 ILE A C 1
ATOM 3158 O O . ILE A 1 392 ? 16.108 -6.947 -22.264 1.00 95.44 392 ILE A O 1
ATOM 3162 N N . THR A 1 393 ? 16.131 -5.464 -23.941 1.00 92.94 393 THR A N 1
ATOM 3163 C CA . THR A 1 393 ? 15.756 -6.417 -25.010 1.00 92.94 393 THR A CA 1
ATOM 3164 C C . THR A 1 393 ? 16.938 -6.852 -25.878 1.00 92.94 393 THR A C 1
ATOM 3166 O O . THR A 1 393 ? 16.808 -7.765 -26.690 1.00 92.94 393 THR A O 1
ATOM 3169 N N . GLY A 1 394 ? 18.084 -6.176 -25.755 1.00 89.62 394 GLY A N 1
ATOM 3170 C CA . GLY A 1 394 ? 19.273 -6.410 -26.575 1.00 89.62 394 GLY A CA 1
ATOM 3171 C C . GLY A 1 394 ? 19.190 -5.871 -28.011 1.00 89.62 394 GLY A C 1
ATOM 3172 O O . GLY A 1 394 ? 20.139 -6.047 -28.777 1.00 89.62 394 GLY A O 1
ATOM 3173 N N . GLN A 1 395 ? 18.108 -5.183 -28.392 1.00 82.12 395 GLN A N 1
ATOM 3174 C CA . GLN A 1 395 ? 17.892 -4.660 -29.748 1.00 82.12 395 GLN A CA 1
ATOM 3175 C C . GLN A 1 395 ? 18.473 -3.248 -29.916 1.00 82.12 395 GLN A C 1
ATOM 3177 O O . GLN A 1 395 ? 17.772 -2.244 -29.821 1.00 82.12 395 GLN A O 1
ATOM 3182 N N . LYS A 1 396 ? 19.790 -3.151 -30.131 1.00 77.31 396 LYS A N 1
ATOM 3183 C CA . LYS A 1 396 ? 20.505 -1.862 -30.060 1.00 77.31 396 LYS A CA 1
ATOM 3184 C C . LYS A 1 396 ? 20.575 -1.070 -31.366 1.00 77.31 396 LYS A C 1
ATOM 3186 O O . LYS A 1 396 ? 20.505 0.150 -31.301 1.00 77.31 396 LYS A O 1
ATOM 3191 N N . ALA A 1 397 ? 20.755 -1.716 -32.518 1.00 80.19 397 ALA A N 1
ATOM 3192 C CA . ALA A 1 397 ? 21.102 -1.015 -33.761 1.00 80.19 397 ALA A CA 1
ATOM 3193 C C . ALA A 1 397 ? 19.982 -0.074 -34.244 1.00 80.19 397 ALA A C 1
ATOM 3195 O O . ALA A 1 397 ? 20.162 1.142 -34.230 1.00 80.19 397 ALA A O 1
ATOM 3196 N N . ASP A 1 398 ? 18.812 -0.629 -34.558 1.00 81.69 398 ASP A N 1
ATOM 3197 C CA . ASP A 1 398 ? 17.680 0.127 -35.114 1.00 81.69 398 ASP A CA 1
ATOM 3198 C C . ASP A 1 398 ? 17.139 1.173 -34.125 1.00 81.69 398 ASP A C 1
ATOM 3200 O O . ASP A 1 398 ? 16.733 2.272 -34.503 1.00 81.69 398 ASP A O 1
ATOM 3204 N N . ILE A 1 399 ? 17.173 0.861 -32.824 1.00 83.88 399 ILE A N 1
ATOM 3205 C CA . ILE A 1 399 ? 16.696 1.783 -31.790 1.00 83.88 399 ILE A CA 1
ATOM 3206 C C . ILE A 1 399 ? 17.644 2.978 -31.627 1.00 83.88 399 ILE A C 1
ATOM 3208 O O . ILE A 1 399 ? 17.178 4.093 -31.398 1.00 83.88 399 ILE A O 1
ATOM 3212 N N . LEU A 1 400 ? 18.962 2.789 -31.758 1.00 83.94 400 LEU A N 1
ATOM 3213 C CA . LEU A 1 400 ? 19.910 3.905 -31.692 1.00 83.94 400 LEU A CA 1
ATOM 3214 C C . LEU A 1 400 ? 19.736 4.874 -32.868 1.00 83.94 400 LEU A C 1
ATOM 3216 O O . LEU A 1 400 ? 19.792 6.082 -32.644 1.00 83.94 400 LEU A O 1
ATOM 3220 N N . GLU A 1 401 ? 19.473 4.362 -34.073 1.00 86.50 401 GLU A N 1
ATOM 3221 C CA . GLU A 1 401 ? 19.151 5.189 -35.244 1.00 86.50 401 GLU A CA 1
ATOM 3222 C C . GLU A 1 401 ? 17.860 5.989 -35.013 1.00 86.50 401 GLU A C 1
ATOM 3224 O O . GLU A 1 401 ? 17.834 7.206 -35.200 1.00 86.50 401 GLU A O 1
ATOM 3229 N N . LEU A 1 402 ? 16.810 5.341 -34.492 1.00 87.50 402 LEU A N 1
ATOM 3230 C CA . LEU A 1 402 ? 15.556 6.013 -34.143 1.00 87.50 402 LEU A CA 1
ATOM 3231 C C . LEU A 1 402 ? 15.761 7.129 -33.106 1.00 87.50 402 LEU A C 1
ATOM 3233 O O . LEU A 1 402 ? 15.193 8.215 -33.243 1.00 87.50 402 LEU A O 1
ATOM 3237 N N . VAL A 1 403 ? 16.561 6.878 -32.066 1.00 88.06 403 VAL A N 1
ATOM 3238 C CA . VAL A 1 403 ? 16.875 7.880 -31.037 1.00 88.06 403 VAL A CA 1
ATOM 3239 C C . VAL A 1 403 ? 17.604 9.074 -31.653 1.00 88.06 403 VAL A C 1
ATOM 3241 O O . VAL A 1 403 ? 17.237 10.211 -31.360 1.00 88.06 403 VAL A O 1
ATOM 3244 N N . GLU A 1 404 ? 18.570 8.842 -32.543 1.00 86.69 404 GLU A N 1
ATOM 3245 C CA . GLU A 1 404 ? 19.277 9.913 -33.253 1.00 86.69 404 GLU A CA 1
ATOM 3246 C C . GLU A 1 404 ? 18.331 10.737 -34.143 1.00 86.69 404 GLU A C 1
ATOM 3248 O O . GLU A 1 404 ? 18.384 11.970 -34.131 1.00 86.69 404 GLU A O 1
ATOM 3253 N N . CYS A 1 405 ? 17.401 10.090 -34.854 1.00 88.00 405 CYS A N 1
ATOM 3254 C CA . CYS A 1 405 ? 16.366 10.787 -35.621 1.00 88.00 405 CYS A CA 1
ATOM 3255 C C . CYS A 1 405 ? 15.484 11.680 -34.734 1.00 88.00 405 CYS A C 1
ATOM 3257 O O . CYS A 1 405 ? 15.217 12.827 -35.099 1.00 88.00 405 CYS A O 1
ATOM 3259 N N . ILE A 1 406 ? 15.048 11.183 -33.570 1.00 87.00 406 ILE A N 1
ATOM 3260 C CA . ILE A 1 406 ? 14.233 11.953 -32.617 1.00 87.00 406 ILE A CA 1
ATOM 3261 C C . ILE A 1 406 ? 15.021 13.153 -32.083 1.00 87.00 406 ILE A C 1
ATOM 3263 O O . ILE A 1 406 ? 14.501 14.268 -32.057 1.00 87.00 406 ILE A O 1
ATOM 3267 N N . GLU A 1 407 ? 16.277 12.950 -31.682 1.00 85.50 407 GLU A N 1
ATOM 3268 C CA . GLU A 1 407 ? 17.131 14.028 -31.177 1.00 85.50 407 GLU A CA 1
ATOM 3269 C C . GLU A 1 407 ? 17.369 15.113 -32.231 1.00 85.50 407 GLU A C 1
ATOM 3271 O O . GLU A 1 407 ? 17.315 16.298 -31.905 1.00 85.50 407 GLU A O 1
ATOM 3276 N N . ASN A 1 408 ? 17.579 14.724 -33.490 1.00 87.44 408 ASN A N 1
ATOM 3277 C CA . ASN A 1 408 ? 17.749 15.664 -34.596 1.00 87.44 408 ASN A CA 1
ATOM 3278 C C . ASN A 1 408 ? 16.463 16.436 -34.921 1.00 87.44 408 ASN A C 1
ATOM 3280 O O . ASN A 1 408 ? 16.548 17.606 -35.275 1.00 87.44 408 ASN A O 1
ATOM 3284 N N . ALA A 1 409 ? 15.285 15.821 -34.779 1.00 85.06 409 ALA A N 1
ATOM 3285 C CA . ALA A 1 409 ? 13.999 16.481 -35.018 1.00 85.06 409 ALA A CA 1
ATOM 3286 C C . ALA A 1 409 ? 13.574 17.445 -33.892 1.00 85.06 409 ALA A C 1
ATOM 3288 O O . ALA A 1 409 ? 12.712 18.296 -34.104 1.00 85.06 409 ALA A O 1
ATOM 3289 N N . CYS A 1 410 ? 14.132 17.291 -32.688 1.00 78.12 410 CYS A N 1
ATOM 3290 C CA . CYS A 1 410 ? 13.854 18.150 -31.533 1.00 78.12 410 CYS A CA 1
ATOM 3291 C C . CYS A 1 410 ? 14.877 19.284 -31.332 1.00 78.12 410 CYS A C 1
ATOM 3293 O O . CYS A 1 410 ? 14.714 20.070 -30.395 1.00 78.12 410 CYS A O 1
ATOM 3295 N N . ARG A 1 411 ? 15.925 19.347 -32.159 1.00 70.75 411 ARG A N 1
ATOM 3296 C CA . ARG A 1 411 ? 16.827 20.503 -32.272 1.00 70.75 411 ARG A CA 1
ATOM 3297 C C . ARG A 1 411 ? 16.223 21.547 -33.197 1.00 70.75 411 ARG A C 1
ATOM 3299 O O . ARG A 1 411 ? 16.409 22.743 -32.883 1.00 70.75 411 ARG A O 1
#

Sequence (411 aa):
SNRNEQEYNFKRKPVNDRVHKDMDTKTPEGKYLSMYHAQLIKMFPSADGDLSIEAGRSNALTNFLRADHVKKDTKYILAALLLLSEGVDIKINVDYKGKKNNLVIKSKACKEKEFVNVVMHTAGIDPVTNEHSDSIYQSEAAGVVKFYMQCKDNSLLKKEGKFAMPATREQFESGKFLNNAAFLIQTYIYEFIDTAEDYKDFVNAAHELLVDQVTEKENPEQTKKKGKKGRIFDELFIAKEELGENKKYIESFCDLIQAKNGSTNFPFLDFSQLPKYTRVPRCKLDKSGFEKEQALYYSNCVETALLGLFCCLAYNQKTGKYETSHMGEGVSDELRDFFEKYSKPTETTDFEMHKKWSSVVACLKNEKIKYLQSRNELFPGVGNIFLVIAEITGQKADILELVECIENACR

Organism: Nematocida ausubeli (strain ATCC PRA-371 / ERTm2) (NCBI:txid1913371)

Secondary structure (DSSP, 8-state):
-------------GGG----TT--TTSHHHHHHHHHHHHHHHHS--TTSS--S--SSTTSHHHHHHSTTTTTTHHHHHHHHHHHHTT----EEEE-SSTT-EEEEE-SS-TT-EEEEEESEEEEE-TTT-SEEEEEE-HHHHHHHHHHHHHTT-TTTSTTSTTPPPSSHHHHHT-GGGG-HHHHHHHHHHTT--SHHHHHHHHHHHHHHHHTTS-S---TTS-SS--HHHHHHHHH---GGGHHHHHHHHHHHHHHHHHHHT-TT-S-SSTTSSPPP-EEEPBPTTSS-B---GGGEEE-HHHHHHHHHHHHHHEETTTTEE--GGG-TT--HHHHHHHHHT-S--SS--HHHHHHHHHHHSS-S-TTS-EEETTTEEPP-HHHHHHHHHHHH---HHHHHHHHHHHHHT-

pLDDT: mean 86.29, std 11.69, range [38.5, 97.75]

Radius of gyration: 25.24 Å; chains: 1; bounding box: 60×68×72 Å

Foldseek 3Di:
DDDPDDDDDDDDQQLPDAQDPPQPCVDPVSVLLNLLSRLCCLCFRCNPNDTDSFDPACLGQVNQCPAPQNVVLSLLVLLVLLCLLQLHQWPWAWDPPDPFIWTWTAFPQDRPDTSDTTGQFAWAQHPVPRHTDRGHGNVSSNSSVVSSNVNNPDQLAYVVHQLHDDPDPVSVVVCSVVSRSNVVSVVSVVQSQDDPVSVVSSLVSNVVRLVSSDHPPPDPPDDDDDPSSSVVCVVSDDDPVPVVVVVVVVVVVVVVVCVVLVQLQFLDPDPQLQADWHWEFFQDLVNPAGDSHSNRIDTQHLLSVLVSVQSRVQRDSVVQWGHCVVLDPQADPLSRVLRVVVTHRDSYQHRVNSHSSQSLQFNFPPPVFDAPPDRRHGDDDPLNSLVSVCRRSVPPDVSVVVSVVVVVVVD